Protein AF-A0A6J4UJN2-F1 (afdb_monomer)

Structure (mmCIF, N/CA/C/O backbone):
data_AF-A0A6J4UJN2-F1
#
_entry.id   AF-A0A6J4UJN2-F1
#
loop_
_atom_site.group_PDB
_atom_site.id
_atom_site.type_symbol
_atom_site.label_atom_id
_atom_site.label_alt_id
_atom_site.label_comp_id
_atom_site.label_asym_id
_atom_site.label_entity_id
_atom_site.label_seq_id
_atom_site.pdbx_PDB_ins_code
_atom_site.Cartn_x
_atom_site.Cartn_y
_atom_site.Cartn_z
_atom_site.occupancy
_atom_site.B_iso_or_equiv
_atom_site.auth_seq_id
_atom_site.auth_comp_id
_atom_site.auth_asym_id
_atom_site.auth_atom_id
_atom_site.pdbx_PDB_model_num
ATOM 1 N N . MET A 1 1 ? 13.338 -20.577 39.847 1.00 40.44 1 MET A N 1
ATOM 2 C CA . MET A 1 1 ? 14.174 -20.208 38.680 1.00 40.44 1 MET A CA 1
ATOM 3 C C . MET A 1 1 ? 13.816 -18.790 38.241 1.00 40.44 1 MET A C 1
ATOM 5 O O . MET A 1 1 ? 12.699 -18.582 37.789 1.00 40.44 1 MET A O 1
ATOM 9 N N . ARG A 1 2 ? 14.705 -17.801 38.422 1.00 39.88 2 ARG A N 1
ATOM 10 C CA . ARG A 1 2 ? 14.494 -16.433 37.908 1.00 39.88 2 ARG A CA 1
ATOM 11 C C . ARG A 1 2 ? 14.727 -16.441 36.392 1.00 39.88 2 ARG A C 1
ATOM 13 O O . ARG A 1 2 ? 15.833 -16.757 35.961 1.00 39.88 2 ARG A O 1
ATOM 20 N N . ARG A 1 3 ? 13.704 -16.125 35.587 1.00 39.72 3 ARG A N 1
ATOM 21 C CA . ARG A 1 3 ? 13.870 -15.889 34.143 1.00 39.72 3 ARG A CA 1
ATOM 22 C C . ARG A 1 3 ? 14.807 -14.691 33.972 1.00 39.72 3 ARG A C 1
ATOM 24 O O . ARG A 1 3 ? 14.468 -13.593 34.398 1.00 39.72 3 ARG A O 1
ATOM 31 N N . ARG A 1 4 ? 15.990 -14.906 33.388 1.00 49.91 4 ARG A N 1
ATOM 32 C CA . ARG A 1 4 ? 16.854 -13.812 32.928 1.00 49.91 4 ARG A CA 1
ATOM 33 C C . ARG A 1 4 ? 16.107 -13.090 31.807 1.00 49.91 4 ARG A C 1
ATOM 35 O O . ARG A 1 4 ? 15.860 -13.690 30.762 1.00 49.91 4 ARG A O 1
ATOM 42 N N . SER A 1 5 ? 15.699 -11.849 32.052 1.00 54.44 5 SER A N 1
ATOM 43 C CA . SER A 1 5 ? 15.148 -10.967 31.024 1.00 54.44 5 SER A CA 1
ATOM 44 C C . SER A 1 5 ? 16.158 -10.869 29.883 1.00 54.44 5 SER A C 1
ATOM 46 O O . SER A 1 5 ? 17.333 -10.592 30.127 1.00 54.44 5 SER A O 1
ATOM 48 N N . ARG A 1 6 ? 15.727 -11.158 28.651 1.00 59.06 6 ARG A N 1
ATOM 49 C CA . ARG A 1 6 ? 16.575 -10.965 27.471 1.00 59.06 6 ARG A CA 1
ATOM 50 C C . ARG A 1 6 ? 16.967 -9.480 27.402 1.00 59.06 6 ARG A C 1
ATOM 52 O O . ARG A 1 6 ? 16.087 -8.642 27.604 1.00 59.06 6 ARG A O 1
ATOM 59 N N . PRO A 1 7 ? 18.240 -9.141 27.149 1.00 61.19 7 PRO A N 1
ATOM 60 C CA . PRO A 1 7 ? 18.649 -7.754 26.962 1.00 61.19 7 PRO A CA 1
ATOM 61 C C . PRO A 1 7 ? 17.858 -7.145 25.810 1.00 61.19 7 PRO A C 1
ATOM 63 O O . PRO A 1 7 ? 17.707 -7.779 24.765 1.00 61.19 7 PRO A O 1
ATOM 66 N N . GLY A 1 8 ? 17.353 -5.929 26.010 1.00 74.12 8 GLY A N 1
ATOM 67 C CA . GLY A 1 8 ? 16.642 -5.200 24.967 1.00 74.12 8 GLY A CA 1
ATOM 68 C C . GLY A 1 8 ? 17.534 -4.851 23.761 1.00 74.12 8 GLY A C 1
ATOM 69 O O . GLY A 1 8 ? 18.768 -4.911 23.861 1.00 74.12 8 GLY A O 1
ATOM 70 N N . PRO A 1 9 ? 16.920 -4.449 22.632 1.00 79.19 9 PRO A N 1
ATOM 71 C CA . PRO A 1 9 ? 17.607 -4.069 21.389 1.00 79.19 9 PRO A CA 1
ATOM 72 C C . PRO A 1 9 ? 18.708 -3.003 21.575 1.00 79.19 9 PRO A C 1
ATOM 74 O O . PRO A 1 9 ? 19.707 -3.007 20.852 1.00 79.19 9 PRO A O 1
ATOM 77 N N . ASP A 1 10 ? 18.609 -2.168 22.611 1.00 86.44 10 ASP A N 1
ATOM 78 C CA . ASP A 1 10 ? 19.567 -1.096 22.907 1.00 86.44 10 ASP A CA 1
ATOM 79 C C . ASP A 1 10 ? 20.973 -1.582 23.286 1.00 86.44 10 ASP A C 1
ATOM 81 O O . ASP A 1 10 ? 21.961 -0.875 23.074 1.00 86.44 10 ASP A O 1
ATOM 85 N N . HIS A 1 11 ? 21.110 -2.779 23.869 1.00 90.75 11 HIS A N 1
ATOM 86 C CA . HIS A 1 11 ? 22.429 -3.319 24.224 1.00 90.75 11 HIS A CA 1
ATOM 87 C C . HIS A 1 11 ? 23.183 -3.834 22.997 1.00 90.75 11 HIS A C 1
ATOM 89 O O . HIS A 1 11 ? 24.383 -3.589 22.864 1.00 90.75 11 HIS A O 1
ATOM 95 N N . LEU A 1 12 ? 22.474 -4.494 22.076 1.00 93.50 12 LEU A N 1
ATOM 96 C CA . LEU A 1 12 ? 23.052 -4.966 20.821 1.00 93.50 12 LEU A CA 1
ATOM 97 C C . LEU A 1 12 ? 23.493 -3.786 19.950 1.00 93.50 12 LEU A C 1
ATOM 99 O O . LEU A 1 12 ? 24.604 -3.803 19.421 1.00 93.50 12 LEU A O 1
ATOM 103 N N . ASN A 1 13 ? 22.660 -2.745 19.852 1.00 91.56 13 ASN A N 1
ATOM 104 C CA . ASN A 1 13 ? 22.984 -1.551 19.077 1.00 91.56 13 ASN A CA 1
ATOM 105 C C . ASN A 1 13 ? 24.236 -0.839 19.621 1.00 91.56 13 ASN A C 1
ATOM 107 O O . ASN A 1 13 ? 25.163 -0.547 18.866 1.00 91.56 13 ASN A O 1
ATOM 111 N N . ARG A 1 14 ? 24.327 -0.646 20.947 1.00 95.38 14 ARG A N 1
ATOM 112 C CA . ARG A 1 14 ? 25.514 -0.047 21.586 1.00 95.38 14 ARG A CA 1
ATOM 113 C C . ARG A 1 14 ? 26.783 -0.868 21.359 1.00 95.38 14 ARG A C 1
ATOM 115 O O . ARG A 1 14 ? 27.817 -0.294 21.022 1.00 95.38 14 ARG A O 1
ATOM 122 N N . TYR A 1 15 ? 26.706 -2.195 21.483 1.00 96.25 15 TYR A N 1
ATOM 123 C CA . TYR A 1 15 ? 27.832 -3.081 21.173 1.00 96.25 15 TYR A CA 1
ATOM 124 C C . TYR A 1 15 ? 28.261 -2.969 19.702 1.00 96.25 15 TYR A C 1
ATOM 126 O O . TYR A 1 15 ? 29.452 -2.863 19.413 1.00 96.25 15 TYR A O 1
ATOM 134 N N . TRP A 1 16 ? 27.304 -2.947 18.769 1.00 94.38 16 TRP A N 1
ATOM 135 C CA . TRP A 1 16 ? 27.578 -2.850 17.335 1.00 94.38 16 TRP A CA 1
ATOM 136 C C . TRP A 1 16 ? 28.230 -1.514 16.947 1.00 94.38 16 TRP A C 1
ATOM 138 O O . TRP A 1 16 ? 29.219 -1.509 16.212 1.00 94.38 16 TRP A O 1
ATOM 148 N N . ILE A 1 17 ? 27.739 -0.392 17.485 1.00 93.00 17 ILE A N 1
ATOM 149 C CA . ILE A 1 17 ? 28.320 0.943 17.264 1.00 93.00 17 ILE A CA 1
ATOM 150 C C . ILE A 1 17 ? 29.759 1.002 17.795 1.00 93.00 17 ILE A C 1
ATOM 152 O O . ILE A 1 17 ? 30.663 1.380 17.049 1.00 93.00 17 ILE A O 1
ATOM 156 N N . ALA A 1 18 ? 29.994 0.559 19.035 1.00 95.94 18 ALA A N 1
ATOM 157 C CA . ALA A 1 18 ? 31.332 0.529 19.630 1.00 95.94 18 ALA A CA 1
ATOM 158 C C . ALA A 1 18 ? 32.300 -0.346 18.811 1.00 95.94 18 ALA A C 1
ATOM 160 O O . ALA A 1 18 ? 33.449 0.026 18.558 1.00 95.94 18 ALA A O 1
ATOM 161 N N . LEU A 1 19 ? 31.821 -1.492 18.317 1.00 95.50 19 LEU A N 1
ATOM 162 C CA . LEU A 1 19 ? 32.601 -2.394 17.473 1.00 95.50 19 LEU A CA 1
ATOM 163 C C . LEU A 1 19 ? 33.000 -1.753 16.133 1.00 95.50 19 LEU A C 1
ATOM 165 O O . LEU A 1 19 ? 34.130 -1.958 15.676 1.00 95.50 19 LEU A O 1
ATOM 169 N N . LEU A 1 20 ? 32.098 -0.990 15.504 1.00 89.31 20 LEU A N 1
ATOM 170 C CA . LEU A 1 20 ? 32.360 -0.261 14.257 1.00 89.31 20 LEU A CA 1
ATOM 171 C C . LEU A 1 20 ? 33.322 0.915 14.455 1.00 89.31 20 LEU A C 1
ATOM 173 O O . LEU A 1 20 ? 34.166 1.156 13.594 1.00 89.31 20 LEU A O 1
ATOM 177 N N . GLN A 1 21 ? 33.231 1.601 15.594 1.00 92.12 21 GLN A N 1
ATOM 178 C CA . GLN A 1 21 ? 34.119 2.708 15.962 1.00 92.12 21 GLN A CA 1
ATOM 179 C C . GLN A 1 21 ? 35.518 2.247 16.397 1.00 92.12 21 GLN A C 1
ATOM 181 O O . GLN A 1 21 ? 36.413 3.070 16.560 1.00 92.12 21 GLN A O 1
ATOM 186 N N . GLY A 1 22 ? 35.733 0.937 16.552 1.00 93.56 22 GLY A N 1
ATOM 187 C CA . GLY A 1 22 ? 37.020 0.399 16.983 1.00 93.56 22 GLY A CA 1
ATOM 188 C C . GLY A 1 22 ? 37.293 0.620 18.470 1.00 93.56 22 GLY A C 1
ATOM 189 O O . GLY A 1 22 ? 38.449 0.810 18.840 1.00 93.56 22 GLY A O 1
ATOM 190 N N . ALA A 1 23 ? 36.246 0.584 19.301 1.00 96.50 23 ALA A N 1
ATOM 191 C CA . ALA A 1 23 ? 36.361 0.652 20.753 1.00 96.50 23 ALA A CA 1
ATOM 192 C C . ALA A 1 23 ? 37.363 -0.387 21.301 1.00 96.50 23 ALA A C 1
ATOM 194 O O . ALA A 1 23 ? 37.517 -1.473 20.717 1.00 96.50 23 ALA A O 1
ATOM 195 N N . PRO A 1 24 ? 38.049 -0.078 22.414 1.00 97.00 24 PRO A N 1
ATOM 196 C CA . PRO A 1 24 ? 39.055 -0.959 22.985 1.00 97.00 24 PRO A CA 1
ATOM 197 C C . PRO A 1 24 ? 38.433 -2.274 23.509 1.00 97.00 24 PRO A C 1
ATOM 199 O O . PRO A 1 24 ? 37.234 -2.325 23.813 1.00 97.00 24 PRO A O 1
ATOM 202 N N . PRO A 1 25 ? 39.212 -3.373 23.601 1.00 95.88 25 PRO A N 1
ATOM 203 C CA . PRO A 1 25 ? 38.689 -4.696 23.948 1.00 95.88 25 PRO A CA 1
ATOM 204 C C . PRO A 1 25 ? 37.952 -4.751 25.291 1.00 95.88 25 PRO A C 1
ATOM 206 O O . PRO A 1 25 ? 36.989 -5.508 25.415 1.00 95.88 25 PRO A O 1
ATOM 209 N N . GLU A 1 26 ? 38.366 -3.950 26.276 1.00 96.56 26 GLU A N 1
ATOM 210 C CA . GLU A 1 26 ? 37.741 -3.903 27.601 1.00 96.56 26 GLU A CA 1
ATOM 211 C C . GLU A 1 26 ? 36.321 -3.328 27.528 1.00 96.56 26 GLU A C 1
ATOM 213 O O . GLU A 1 26 ? 35.393 -3.835 28.162 1.00 96.56 26 GLU A O 1
ATOM 218 N N . GLU A 1 27 ? 36.121 -2.300 26.701 1.00 96.31 27 GLU A N 1
ATOM 219 C CA . GLU A 1 27 ? 34.809 -1.700 26.481 1.00 96.31 27 GLU A CA 1
ATOM 220 C C . GLU A 1 27 ? 33.872 -2.654 25.739 1.00 96.31 27 GLU A C 1
ATOM 222 O O . GLU A 1 27 ? 32.711 -2.806 26.126 1.00 96.31 27 GLU A O 1
ATOM 227 N N . LEU A 1 28 ? 34.385 -3.351 24.722 1.00 97.25 28 LEU A N 1
ATOM 228 C CA . LEU A 1 28 ? 33.621 -4.370 24.007 1.00 97.25 28 LEU A CA 1
ATOM 229 C C . LEU A 1 28 ? 33.240 -5.540 24.918 1.00 97.25 28 LEU A C 1
ATOM 231 O O . LEU A 1 28 ? 32.122 -6.036 24.809 1.00 97.25 28 LEU A O 1
ATOM 235 N N . ALA A 1 29 ? 34.123 -5.965 25.826 1.00 96.50 29 ALA A N 1
ATOM 236 C CA . ALA A 1 29 ? 33.823 -7.014 26.800 1.00 96.50 29 ALA A CA 1
ATOM 237 C C . ALA A 1 29 ? 32.701 -6.589 27.762 1.00 96.50 29 ALA A C 1
ATOM 239 O O . ALA A 1 29 ? 31.748 -7.340 27.962 1.00 96.50 29 ALA A O 1
ATOM 240 N N . ARG A 1 30 ? 32.760 -5.353 28.274 1.00 97.44 30 ARG A N 1
ATOM 241 C CA . ARG A 1 30 ? 31.720 -4.769 29.136 1.00 97.44 30 ARG A CA 1
ATOM 242 C C . ARG A 1 30 ? 30.369 -4.641 28.422 1.00 97.44 30 ARG A C 1
ATOM 244 O O . ARG A 1 30 ? 29.333 -4.940 29.002 1.00 97.44 30 ARG A O 1
ATOM 251 N N . LEU A 1 31 ? 30.360 -4.215 27.156 1.00 96.56 31 LEU A N 1
ATOM 252 C CA . LEU A 1 31 ? 29.130 -4.115 26.358 1.00 96.56 31 LEU A CA 1
ATOM 253 C C . LEU A 1 31 ? 28.578 -5.486 25.933 1.00 96.56 31 LEU A C 1
ATOM 255 O O . LEU A 1 31 ? 27.376 -5.608 25.700 1.00 96.56 31 LEU A O 1
ATOM 259 N N . ALA A 1 32 ? 29.436 -6.505 25.838 1.00 96.69 32 ALA A N 1
ATOM 260 C CA . ALA A 1 32 ? 29.058 -7.875 25.508 1.00 96.69 32 ALA A CA 1
ATOM 261 C C . ALA A 1 32 ? 28.526 -8.675 26.707 1.00 96.69 32 ALA A C 1
ATOM 263 O O . ALA A 1 32 ? 27.792 -9.629 26.482 1.00 96.69 32 ALA A O 1
ATOM 264 N N . GLU A 1 33 ? 28.855 -8.299 27.949 1.00 96.56 33 GLU A N 1
ATOM 265 C CA . GLU A 1 33 ? 28.421 -8.990 29.176 1.00 96.56 33 GLU A CA 1
ATOM 266 C C . GLU A 1 33 ? 26.907 -9.280 29.244 1.00 96.56 33 GLU A C 1
ATOM 268 O O . GLU A 1 33 ? 26.540 -10.411 29.572 1.00 96.56 33 GLU A O 1
ATOM 273 N N . PRO A 1 34 ? 26.004 -8.335 28.908 1.00 95.69 34 PRO A N 1
ATOM 274 C CA . PRO A 1 34 ? 24.579 -8.640 28.895 1.00 95.69 34 PRO A CA 1
ATOM 275 C C . PRO A 1 34 ? 24.161 -9.498 27.692 1.00 95.69 34 PRO A C 1
ATOM 277 O O . PRO A 1 34 ? 23.126 -10.150 27.763 1.00 95.69 34 PRO A O 1
ATOM 280 N N . LEU A 1 35 ? 24.910 -9.504 26.587 1.00 94.56 35 LEU A N 1
ATOM 281 C CA . LEU A 1 35 ? 24.509 -10.140 25.330 1.00 94.56 35 LEU A CA 1
ATOM 282 C C . LEU A 1 35 ? 24.671 -11.667 25.358 1.00 94.56 35 LEU A C 1
ATOM 284 O O . LEU A 1 35 ? 25.508 -12.222 26.064 1.00 94.56 35 LEU A O 1
ATOM 288 N N . ASP A 1 36 ? 23.888 -12.358 24.526 1.00 94.44 36 ASP A N 1
ATOM 289 C CA . ASP A 1 36 ? 24.065 -13.794 24.295 1.00 94.44 36 ASP A CA 1
ATOM 290 C C . ASP A 1 36 ? 25.452 -14.063 23.662 1.00 94.44 36 ASP A C 1
ATOM 292 O O . ASP A 1 36 ? 25.745 -13.518 22.588 1.00 94.44 36 ASP A O 1
ATOM 296 N N . PRO A 1 37 ? 26.304 -14.919 24.263 1.00 95.12 37 PRO A N 1
ATOM 297 C CA . PRO A 1 37 ? 27.600 -15.286 23.696 1.00 95.12 37 PRO A CA 1
ATOM 298 C C . PRO A 1 37 ? 27.526 -15.799 22.249 1.00 95.12 37 PRO A C 1
ATOM 300 O O . PRO A 1 37 ? 28.419 -15.515 21.450 1.00 95.12 37 PRO A O 1
ATOM 303 N N . ALA A 1 38 ? 26.453 -16.505 21.872 1.00 90.81 38 ALA A N 1
ATOM 304 C CA . ALA A 1 38 ? 26.265 -17.000 20.508 1.00 90.81 38 ALA A CA 1
ATOM 305 C C . ALA A 1 38 ? 26.051 -15.859 19.496 1.00 90.81 38 ALA A C 1
ATOM 307 O O . ALA A 1 38 ? 26.503 -15.936 18.347 1.00 90.81 38 ALA A O 1
ATOM 308 N N . MET A 1 39 ? 25.403 -14.773 19.923 1.00 92.44 39 MET A N 1
ATOM 309 C CA . MET A 1 39 ? 25.212 -13.570 19.115 1.00 92.44 39 MET A CA 1
ATOM 310 C C . MET A 1 39 ? 26.536 -12.824 18.930 1.00 92.44 39 MET A C 1
ATOM 312 O O . MET A 1 39 ? 26.894 -12.491 17.800 1.00 92.44 39 MET A O 1
ATOM 316 N N . VAL A 1 40 ? 27.310 -12.646 20.006 1.00 96.25 40 VAL A N 1
ATOM 317 C CA . VAL A 1 40 ? 28.655 -12.042 19.953 1.00 96.25 40 VAL A CA 1
ATOM 318 C C . VAL A 1 40 ? 29.575 -12.827 19.007 1.00 96.25 40 VAL A C 1
ATOM 320 O O . VAL A 1 40 ? 30.267 -12.237 18.174 1.00 96.25 40 VAL A O 1
ATOM 323 N N . GLU A 1 41 ? 29.531 -14.160 19.060 1.00 93.44 41 GLU A N 1
ATOM 324 C CA . GLU A 1 41 ? 30.315 -15.025 18.172 1.00 93.44 41 GLU A CA 1
ATOM 325 C C . GLU A 1 41 ? 29.860 -14.943 16.706 1.00 93.44 41 GLU A C 1
ATOM 327 O O . GLU A 1 41 ? 30.671 -14.981 15.779 1.00 93.44 41 GLU A O 1
ATOM 332 N N . THR A 1 42 ? 28.560 -14.778 16.463 1.00 92.44 42 THR A N 1
ATOM 333 C CA . THR A 1 42 ? 28.027 -14.567 15.109 1.00 92.44 42 THR A CA 1
ATOM 334 C C . THR A 1 42 ? 28.515 -13.240 14.525 1.00 92.44 42 THR A C 1
ATOM 336 O O . THR A 1 42 ? 28.985 -13.203 13.386 1.00 92.44 42 THR A O 1
ATOM 339 N N . ILE A 1 43 ? 28.503 -12.166 15.320 1.00 93.25 43 ILE A N 1
ATOM 340 C CA . ILE A 1 43 ? 29.044 -10.854 14.934 1.00 93.25 43 ILE A CA 1
ATOM 341 C C . ILE A 1 43 ? 30.543 -10.955 14.616 1.00 93.25 43 ILE A C 1
ATOM 343 O O . ILE A 1 43 ? 30.999 -10.442 13.587 1.00 93.25 43 ILE A O 1
ATOM 347 N N . ARG A 1 44 ? 31.312 -11.675 15.445 1.00 91.31 44 ARG A N 1
ATOM 348 C CA . ARG A 1 44 ? 32.736 -11.945 15.195 1.00 91.31 44 ARG A CA 1
ATOM 349 C C . ARG A 1 44 ? 32.968 -12.694 13.887 1.00 91.31 44 ARG A C 1
ATOM 351 O O . ARG A 1 44 ? 33.794 -12.245 13.093 1.00 91.31 44 ARG A O 1
ATOM 358 N N . ARG A 1 45 ? 32.226 -13.774 13.623 1.00 87.50 45 ARG A N 1
ATOM 359 C CA . ARG A 1 45 ? 32.334 -14.549 12.373 1.00 87.50 45 ARG A CA 1
ATOM 360 C C . ARG A 1 45 ? 32.002 -13.714 11.140 1.00 87.50 45 ARG A C 1
ATOM 362 O O . ARG A 1 45 ? 32.756 -13.751 10.170 1.00 87.50 45 ARG A O 1
ATOM 369 N N . MET A 1 46 ? 30.942 -12.903 11.189 1.00 87.38 46 MET A N 1
ATOM 370 C CA . MET A 1 46 ? 30.606 -11.983 10.094 1.00 87.38 46 MET A CA 1
ATOM 371 C C . MET A 1 46 ? 31.738 -10.988 9.810 1.00 87.38 46 MET A C 1
ATOM 373 O O . MET A 1 46 ? 32.044 -10.712 8.650 1.00 87.38 46 MET A O 1
ATOM 377 N N . ARG A 1 47 ? 32.396 -10.465 10.853 1.00 87.44 47 ARG A N 1
ATOM 378 C CA . ARG A 1 47 ? 33.522 -9.533 10.700 1.00 87.44 47 ARG A CA 1
ATOM 379 C C . ARG A 1 47 ? 34.785 -10.223 10.188 1.00 87.44 47 ARG A C 1
ATOM 381 O O . ARG A 1 47 ? 35.447 -9.676 9.310 1.00 87.44 47 ARG A O 1
ATOM 388 N N . ALA A 1 48 ? 35.093 -11.415 10.696 1.00 84.94 48 ALA A N 1
ATOM 389 C CA . ALA A 1 48 ? 36.217 -12.224 10.230 1.00 84.94 48 ALA A CA 1
ATOM 390 C C . ALA A 1 48 ? 36.059 -12.609 8.750 1.00 84.94 48 ALA A C 1
ATOM 392 O O . ALA A 1 48 ? 37.026 -12.564 8.002 1.00 84.94 48 ALA A O 1
ATOM 393 N N . GLY A 1 49 ? 34.834 -12.886 8.292 1.00 79.00 49 GLY A N 1
ATOM 394 C CA . GLY A 1 49 ? 34.546 -13.120 6.872 1.00 79.00 49 GLY A CA 1
ATOM 395 C C . GLY A 1 49 ? 34.648 -11.868 5.989 1.00 79.00 49 GLY A C 1
ATOM 396 O O . GLY A 1 49 ? 34.800 -11.983 4.776 1.00 79.00 49 GLY A O 1
ATOM 397 N N . ARG A 1 50 ? 34.598 -10.666 6.581 1.00 74.69 50 ARG A N 1
ATOM 398 C CA . ARG A 1 50 ? 34.719 -9.370 5.889 1.00 74.69 50 ARG A CA 1
ATOM 399 C C . ARG A 1 50 ? 36.136 -8.799 5.883 1.00 74.69 50 ARG A C 1
ATOM 401 O O . ARG A 1 50 ? 36.315 -7.658 5.458 1.00 74.69 50 ARG A O 1
ATOM 408 N N . THR A 1 51 ? 37.158 -9.559 6.281 1.00 65.75 51 THR A N 1
ATOM 409 C CA . THR A 1 51 ? 38.561 -9.166 6.067 1.00 65.75 51 THR A CA 1
ATOM 410 C C . THR A 1 51 ? 38.951 -9.331 4.594 1.00 65.75 51 THR A C 1
ATOM 412 O O . THR A 1 51 ? 39.865 -10.076 4.251 1.00 65.75 51 THR A O 1
ATOM 415 N N . GLY A 1 52 ? 38.242 -8.640 3.700 1.00 69.94 52 GLY A N 1
ATOM 416 C CA . GLY A 1 52 ? 38.783 -8.303 2.393 1.00 69.94 52 GLY A CA 1
ATOM 417 C C . GLY A 1 52 ? 39.952 -7.324 2.561 1.00 69.94 52 GLY A C 1
ATOM 418 O O . GLY A 1 52 ? 40.078 -6.690 3.617 1.00 69.94 52 GLY A O 1
ATOM 419 N N . PRO A 1 53 ? 40.820 -7.180 1.545 1.00 71.19 53 PRO A N 1
ATOM 420 C CA . PRO A 1 53 ? 41.855 -6.155 1.546 1.00 71.19 53 PRO A CA 1
ATOM 421 C C . PRO A 1 53 ? 41.221 -4.812 1.910 1.00 71.19 53 PRO A C 1
ATOM 423 O O . PRO A 1 53 ? 40.241 -4.405 1.281 1.00 71.19 53 PRO A O 1
ATOM 426 N N . ARG A 1 54 ? 41.743 -4.140 2.945 1.00 65.56 54 ARG A N 1
ATOM 427 C CA . ARG A 1 54 ? 41.276 -2.792 3.292 1.00 65.56 54 ARG A CA 1
ATOM 428 C C . ARG A 1 54 ? 41.314 -1.939 2.017 1.00 65.56 54 ARG A C 1
ATOM 430 O O . ARG A 1 54 ? 42.324 -2.002 1.307 1.00 65.56 54 ARG A O 1
ATOM 437 N N . PRO A 1 55 ? 40.257 -1.162 1.712 1.00 72.75 55 PRO A N 1
ATOM 438 C CA . PRO A 1 55 ? 40.274 -0.261 0.572 1.00 72.75 55 PRO A CA 1
ATOM 439 C C . PRO A 1 55 ? 41.547 0.574 0.622 1.00 72.75 55 PRO A C 1
ATOM 441 O O . PRO A 1 55 ? 41.938 1.048 1.692 1.00 72.75 55 PRO A O 1
ATOM 444 N N . ASN A 1 56 ? 42.215 0.721 -0.521 1.00 81.94 56 ASN A N 1
ATOM 445 C CA . ASN A 1 56 ? 43.438 1.507 -0.603 1.00 81.94 56 ASN A CA 1
ATOM 446 C C . ASN A 1 56 ? 43.189 2.885 0.056 1.00 81.94 56 ASN A C 1
ATOM 448 O O . ASN A 1 56 ? 42.259 3.582 -0.356 1.00 81.94 56 ASN A O 1
ATOM 452 N N . PRO A 1 57 ? 43.981 3.317 1.054 1.00 80.62 57 PRO A N 1
ATOM 453 C CA . PRO A 1 57 ? 43.730 4.568 1.774 1.00 80.62 57 PRO A CA 1
ATOM 454 C C . PRO A 1 57 ? 43.796 5.804 0.864 1.00 80.62 57 PRO A C 1
ATOM 456 O O . PRO A 1 57 ? 43.241 6.851 1.190 1.00 80.62 57 PRO A O 1
ATOM 459 N N . ALA A 1 58 ? 44.455 5.710 -0.296 1.00 84.44 58 ALA A N 1
ATOM 460 C CA . ALA A 1 58 ? 44.406 6.749 -1.320 1.00 84.44 58 ALA A CA 1
ATOM 461 C C . ALA A 1 58 ? 43.052 6.796 -2.048 1.00 84.44 58 ALA A C 1
ATOM 463 O O . ALA A 1 58 ? 42.623 7.868 -2.460 1.00 84.44 58 ALA A O 1
ATOM 464 N N . PHE A 1 59 ? 42.379 5.654 -2.209 1.00 81.12 59 PHE A N 1
ATOM 465 C CA . PHE A 1 59 ? 41.023 5.589 -2.751 1.00 81.12 59 PHE A CA 1
ATOM 466 C C . PHE A 1 59 ? 40.007 6.165 -1.762 1.00 81.12 59 PHE A C 1
ATOM 468 O O . PHE A 1 59 ? 39.242 7.036 -2.154 1.00 81.12 59 PHE A O 1
ATOM 475 N N . ALA A 1 60 ? 40.067 5.777 -0.483 1.00 81.25 60 ALA A N 1
ATOM 476 C CA . ALA A 1 60 ? 39.178 6.323 0.547 1.00 81.25 60 ALA A CA 1
ATOM 477 C C . ALA A 1 60 ? 39.283 7.859 0.646 1.00 81.25 60 ALA A C 1
ATOM 479 O O . ALA A 1 60 ? 38.274 8.550 0.577 1.00 81.25 60 ALA A O 1
ATOM 480 N N . ARG A 1 61 ? 40.510 8.404 0.659 1.00 83.62 61 ARG A N 1
ATOM 481 C CA . ARG A 1 61 ? 40.759 9.861 0.664 1.00 83.62 61 ARG A CA 1
ATOM 482 C C . ARG A 1 61 ? 40.391 10.586 -0.634 1.00 83.62 61 ARG A C 1
ATOM 484 O O . ARG A 1 61 ? 40.343 11.816 -0.651 1.00 83.62 61 ARG A O 1
ATOM 491 N N . ARG A 1 62 ? 40.246 9.867 -1.752 1.00 86.06 62 ARG A N 1
ATOM 492 C CA . ARG A 1 62 ? 39.698 10.436 -2.994 1.00 86.06 62 ARG A CA 1
ATOM 493 C C . ARG A 1 62 ? 38.181 10.477 -2.915 1.00 86.06 62 ARG A C 1
ATOM 495 O O . ARG A 1 62 ? 37.628 11.547 -3.087 1.00 86.06 62 ARG A O 1
ATOM 502 N N . LEU A 1 63 ? 37.557 9.366 -2.532 1.00 81.06 63 LEU A N 1
ATOM 503 C CA . LEU A 1 63 ? 36.109 9.270 -2.372 1.00 81.06 63 LEU A CA 1
ATOM 504 C C . LEU A 1 63 ? 35.565 10.302 -1.374 1.00 81.06 63 LEU A C 1
ATOM 506 O O . LEU A 1 63 ? 34.566 10.951 -1.650 1.00 81.06 63 LEU A O 1
ATOM 510 N N . GLU A 1 64 ? 36.244 10.491 -0.243 1.00 87.44 64 GLU A N 1
ATOM 511 C CA . GLU A 1 64 ? 35.881 11.504 0.753 1.00 87.44 64 GLU A CA 1
ATOM 512 C C . GLU A 1 64 ? 35.961 12.929 0.181 1.00 87.44 64 GLU A C 1
ATOM 514 O O . GLU A 1 64 ? 35.026 13.709 0.339 1.00 87.44 64 GLU A O 1
ATOM 519 N N . ARG A 1 65 ? 37.037 13.257 -0.550 1.00 86.94 65 ARG A N 1
ATOM 520 C CA . ARG A 1 65 ? 37.165 14.553 -1.237 1.00 86.94 65 ARG A CA 1
ATOM 521 C C . ARG A 1 65 ? 36.119 14.744 -2.324 1.00 86.94 65 ARG A C 1
ATOM 523 O O . ARG A 1 65 ? 35.601 15.847 -2.448 1.00 86.94 65 ARG A O 1
ATOM 530 N N . ASP A 1 66 ? 35.815 13.701 -3.087 1.00 78.56 66 ASP A N 1
ATOM 531 C CA . ASP A 1 66 ? 34.819 13.757 -4.153 1.00 78.56 66 ASP A CA 1
ATOM 532 C C . ASP A 1 66 ? 33.422 13.983 -3.558 1.00 78.56 66 ASP A C 1
ATOM 534 O O . ASP A 1 66 ? 32.686 14.846 -4.033 1.00 78.56 66 ASP A O 1
ATOM 538 N N . LEU A 1 67 ? 33.081 13.301 -2.459 1.00 76.31 67 LEU A N 1
ATOM 539 C CA . LEU A 1 67 ? 31.816 13.498 -1.747 1.00 76.31 67 LEU A CA 1
ATOM 540 C C . LEU A 1 67 ? 31.714 14.906 -1.152 1.00 76.31 67 LEU A C 1
ATOM 542 O O . LEU A 1 67 ? 30.765 15.622 -1.455 1.00 76.31 67 LEU A O 1
ATOM 546 N N . VAL A 1 68 ? 32.701 15.347 -0.367 1.00 83.00 68 VAL A N 1
ATOM 547 C CA . VAL A 1 68 ? 32.685 16.686 0.251 1.00 83.00 68 VAL A CA 1
ATOM 548 C C . VAL A 1 68 ? 32.711 17.792 -0.812 1.00 83.00 68 VAL A C 1
ATOM 550 O O . VAL A 1 68 ? 31.993 18.786 -0.690 1.00 83.00 68 VAL A O 1
ATOM 553 N N . GLY A 1 69 ? 33.474 17.610 -1.893 1.00 74.69 69 GLY A N 1
ATOM 554 C CA . GLY A 1 69 ? 33.506 18.529 -3.034 1.00 74.69 69 GLY A CA 1
ATOM 555 C C . GLY A 1 69 ? 32.162 18.632 -3.760 1.00 74.69 69 GLY A C 1
ATOM 556 O O . GLY A 1 69 ? 31.771 19.720 -4.182 1.00 74.69 69 GLY A O 1
ATOM 557 N N . THR A 1 70 ? 31.411 17.531 -3.838 1.00 71.69 70 THR A N 1
ATOM 558 C CA . THR A 1 70 ? 30.074 17.506 -4.456 1.00 71.69 70 THR A CA 1
ATOM 559 C C . THR A 1 70 ? 29.056 18.336 -3.663 1.00 71.69 70 THR A C 1
ATOM 561 O O . THR A 1 70 ? 28.195 18.968 -4.267 1.00 71.69 70 THR A O 1
ATOM 564 N N . PHE A 1 71 ? 29.175 18.405 -2.331 1.00 64.75 71 PHE A N 1
ATOM 565 C CA . PHE A 1 71 ? 28.248 19.167 -1.478 1.00 64.75 71 PHE A CA 1
ATOM 566 C C . PHE A 1 71 ? 28.655 20.627 -1.233 1.00 64.75 71 PHE A C 1
ATOM 568 O O . PHE A 1 71 ? 27.809 21.446 -0.887 1.00 64.75 71 PHE A O 1
ATOM 575 N N . THR A 1 72 ? 29.933 20.971 -1.404 1.00 67.00 72 THR A N 1
ATOM 576 C CA . THR A 1 72 ? 30.450 22.330 -1.140 1.00 67.00 72 THR A CA 1
ATOM 577 C C . THR A 1 72 ? 30.483 23.229 -2.374 1.00 67.00 72 THR A C 1
ATOM 579 O O . THR A 1 72 ? 30.694 24.435 -2.248 1.00 67.00 72 THR A O 1
ATOM 582 N N . THR A 1 73 ? 30.237 22.682 -3.567 1.00 58.09 73 THR A N 1
ATOM 583 C CA . THR A 1 73 ? 30.207 23.475 -4.799 1.00 58.09 73 THR A CA 1
ATOM 584 C C . THR A 1 73 ? 28.770 23.934 -5.083 1.00 58.09 73 THR A C 1
ATOM 586 O O . THR A 1 73 ? 27.918 23.083 -5.341 1.00 58.09 73 THR A O 1
ATOM 589 N N . PRO A 1 74 ? 28.453 25.245 -5.065 1.00 49.91 74 PRO A N 1
ATOM 590 C CA . PRO A 1 74 ? 27.129 25.721 -5.455 1.00 49.91 74 PRO A CA 1
ATOM 591 C C . PRO A 1 74 ? 26.846 25.292 -6.896 1.00 49.91 74 PRO A C 1
ATOM 593 O O . PRO A 1 74 ? 27.668 25.507 -7.790 1.00 49.91 74 PRO A O 1
ATOM 596 N N . ALA A 1 75 ? 25.694 24.653 -7.103 1.00 50.31 75 ALA A N 1
ATOM 597 C CA . ALA A 1 75 ? 25.277 24.070 -8.369 1.00 50.31 75 ALA A CA 1
ATOM 598 C C . ALA A 1 75 ? 25.260 25.118 -9.495 1.00 50.31 75 ALA A C 1
ATOM 600 O O . ALA A 1 75 ? 24.265 25.801 -9.727 1.00 50.31 75 ALA A O 1
ATOM 601 N N . ARG A 1 76 ? 26.362 25.228 -10.241 1.00 44.91 76 ARG A N 1
ATOM 602 C CA . ARG A 1 76 ? 26.320 25.748 -11.605 1.00 44.91 76 ARG A CA 1
ATOM 603 C C . ARG A 1 76 ? 25.873 24.602 -12.499 1.00 44.91 76 ARG A C 1
ATOM 605 O O . ARG A 1 76 ? 26.594 23.621 -12.653 1.00 44.91 76 ARG A O 1
ATOM 612 N N . LEU A 1 77 ? 24.680 24.748 -13.071 1.00 47.47 77 LEU A N 1
ATOM 613 C CA . LEU A 1 77 ? 24.187 23.976 -14.209 1.00 47.47 77 LEU A CA 1
ATOM 614 C C . LEU A 1 77 ? 25.209 24.081 -15.349 1.00 47.47 77 LEU A C 1
ATOM 616 O O . LEU A 1 77 ? 25.199 25.023 -16.135 1.00 47.47 77 LEU A O 1
ATOM 620 N N . GLY A 1 78 ? 26.145 23.143 -15.383 1.00 46.22 78 GLY A N 1
ATOM 621 C CA . GLY A 1 78 ? 27.194 23.060 -16.381 1.00 46.22 78 GLY A CA 1
ATOM 622 C C . GLY A 1 78 ? 27.518 21.596 -16.601 1.00 46.22 78 GLY A C 1
ATOM 623 O O . GLY A 1 78 ? 27.995 20.916 -15.698 1.00 46.22 78 GLY A O 1
ATOM 624 N N . THR A 1 79 ? 27.213 21.115 -17.802 1.00 47.75 79 THR A N 1
ATOM 625 C CA . THR A 1 79 ? 27.617 19.817 -18.349 1.00 47.75 79 THR A CA 1
ATOM 626 C C . THR A 1 79 ? 29.034 19.448 -17.914 1.00 47.75 79 THR A C 1
ATOM 628 O O . THR A 1 79 ? 29.991 20.110 -18.313 1.00 47.75 79 THR A O 1
ATOM 631 N N . VAL A 1 80 ? 29.173 18.392 -17.108 1.00 44.72 80 VAL A N 1
ATOM 632 C CA . VAL A 1 80 ? 30.471 17.813 -16.743 1.00 44.72 80 VAL A CA 1
ATOM 633 C C . VAL A 1 80 ? 31.011 17.070 -17.969 1.00 44.72 80 VAL A C 1
ATOM 635 O O . VAL A 1 80 ? 30.413 16.069 -18.371 1.00 44.72 80 VAL A O 1
ATOM 638 N N . PRO A 1 81 ? 32.120 17.504 -18.594 1.00 43.12 81 PRO A N 1
ATOM 639 C CA . PRO A 1 81 ? 32.740 16.719 -19.645 1.00 43.12 81 PRO A CA 1
ATOM 640 C C . PRO A 1 81 ? 33.375 15.473 -19.019 1.00 43.12 81 PRO A C 1
ATOM 642 O O . PRO A 1 81 ? 34.296 15.559 -18.204 1.00 43.12 81 PRO A O 1
ATOM 645 N N . LEU A 1 82 ? 32.887 14.297 -19.416 1.00 41.06 82 LEU A N 1
ATOM 646 C CA . LEU A 1 82 ? 33.527 13.014 -19.138 1.00 41.06 82 LEU A CA 1
ATOM 647 C C . LEU A 1 82 ? 34.934 13.019 -19.751 1.00 41.06 82 LEU A C 1
ATOM 649 O O . LEU A 1 82 ? 35.118 12.858 -20.957 1.00 41.06 82 LEU A O 1
ATOM 653 N N . ARG A 1 83 ? 35.947 13.218 -18.905 1.00 38.34 83 ARG A N 1
ATOM 654 C CA . ARG A 1 83 ? 37.357 13.120 -19.290 1.00 38.34 83 ARG A CA 1
ATOM 655 C C . ARG A 1 83 ? 37.705 11.639 -19.475 1.00 38.34 83 ARG A C 1
ATOM 657 O O . ARG A 1 83 ? 38.052 10.944 -18.524 1.00 38.34 83 ARG A O 1
ATOM 664 N N . LEU A 1 84 ? 37.587 11.153 -20.709 1.00 45.09 84 LEU A N 1
ATOM 665 C CA . LEU A 1 84 ? 38.106 9.851 -21.125 1.00 45.09 84 LEU A CA 1
ATOM 666 C C . LEU A 1 84 ? 39.624 9.822 -20.898 1.00 45.09 84 LEU A C 1
ATOM 668 O O . LEU A 1 84 ? 40.375 10.576 -21.515 1.00 45.09 84 LEU A O 1
ATOM 672 N N . ALA A 1 85 ? 40.076 8.964 -19.985 1.00 50.72 85 ALA A N 1
ATOM 673 C CA . ALA A 1 85 ? 41.496 8.716 -19.782 1.00 50.72 85 ALA A CA 1
ATOM 674 C C . ALA A 1 85 ? 42.101 8.045 -21.035 1.00 50.72 85 ALA A C 1
ATOM 676 O O . ALA A 1 85 ? 41.479 7.142 -21.604 1.00 50.72 85 ALA A O 1
ATOM 677 N N . PRO A 1 86 ? 43.310 8.439 -21.474 1.00 43.72 86 PRO A N 1
ATOM 678 C CA . PRO A 1 86 ? 43.948 7.846 -22.641 1.00 43.72 86 PRO A CA 1
ATOM 679 C C . PRO A 1 86 ? 44.314 6.378 -22.385 1.00 43.72 86 PRO A C 1
ATOM 681 O O . PRO A 1 86 ? 44.954 6.033 -21.387 1.00 43.72 86 PRO A O 1
ATOM 684 N N . ARG A 1 87 ? 43.920 5.508 -23.323 1.00 42.31 87 ARG A N 1
ATOM 685 C CA . ARG A 1 87 ? 44.363 4.111 -23.404 1.00 42.31 87 ARG A CA 1
ATOM 686 C C . ARG A 1 87 ? 45.889 4.074 -23.518 1.00 42.31 87 ARG A C 1
ATOM 688 O O . ARG A 1 87 ? 46.455 4.600 -24.472 1.00 42.31 87 ARG A O 1
ATOM 695 N N . ARG A 1 88 ? 46.553 3.429 -22.554 1.00 41.78 88 ARG A N 1
ATOM 696 C CA . ARG A 1 88 ? 47.980 3.095 -22.655 1.00 41.78 88 ARG A CA 1
ATOM 697 C C . ARG A 1 88 ? 48.201 2.078 -23.787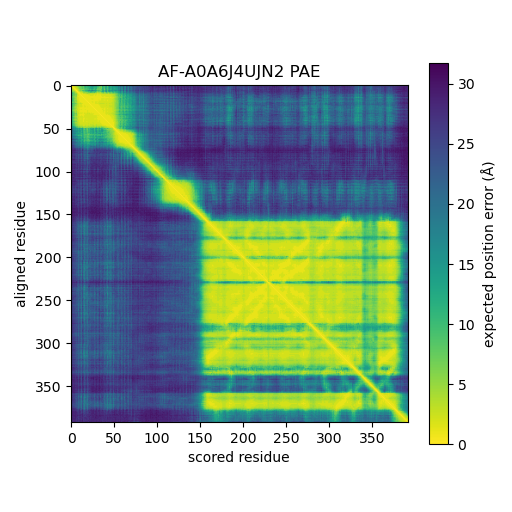 1.00 41.78 88 ARG A C 1
ATOM 699 O O . ARG A 1 88 ? 47.464 1.092 -23.836 1.00 41.78 88 ARG A O 1
ATOM 706 N N . PRO A 1 89 ? 49.223 2.259 -24.640 1.00 46.53 89 PRO A N 1
ATOM 707 C CA . PRO A 1 89 ? 49.651 1.231 -25.577 1.00 46.53 89 PRO A CA 1
ATOM 708 C C . PRO A 1 89 ? 50.326 0.090 -24.806 1.00 46.53 89 PRO A C 1
ATOM 710 O O . PRO A 1 89 ? 51.264 0.302 -24.035 1.00 46.53 89 PRO A O 1
ATOM 713 N N . VAL A 1 90 ? 49.818 -1.127 -24.992 1.00 46.41 90 VAL A N 1
ATOM 714 C CA . VAL A 1 90 ? 50.420 -2.357 -24.473 1.00 46.41 90 VAL A CA 1
ATOM 715 C C . VAL A 1 90 ? 51.493 -2.781 -25.470 1.00 46.41 90 VAL A C 1
ATOM 717 O O . VAL A 1 90 ? 51.201 -3.435 -26.466 1.00 46.41 90 VAL A O 1
ATOM 720 N N . ASN A 1 91 ? 52.733 -2.361 -25.222 1.00 46.00 91 ASN A N 1
ATOM 721 C CA . ASN A 1 91 ? 53.889 -2.883 -25.941 1.00 46.00 91 ASN A CA 1
ATOM 722 C C . ASN A 1 91 ? 54.247 -4.267 -25.399 1.00 46.00 91 ASN A C 1
ATOM 724 O O . ASN A 1 91 ? 54.365 -4.471 -24.189 1.00 46.00 91 ASN A O 1
ATOM 728 N N . GLY A 1 92 ? 54.395 -5.205 -26.332 1.00 51.09 92 GLY A N 1
ATOM 729 C CA . GLY A 1 92 ? 54.700 -6.600 -26.078 1.00 51.09 92 GLY A CA 1
ATOM 730 C C . GLY A 1 92 ? 56.041 -6.804 -25.381 1.00 51.09 92 GLY A C 1
ATOM 731 O O . GLY A 1 92 ? 57.070 -6.251 -25.766 1.00 51.09 92 GLY A O 1
ATOM 732 N N . ARG A 1 93 ? 56.016 -7.677 -24.376 1.00 45.56 93 ARG A N 1
ATOM 733 C CA . ARG A 1 93 ? 57.183 -8.410 -23.900 1.00 45.56 93 ARG A CA 1
ATOM 734 C C . ARG A 1 93 ? 56.717 -9.814 -23.534 1.00 45.56 93 ARG A C 1
ATOM 736 O O . ARG A 1 93 ? 56.038 -10.023 -22.536 1.00 45.56 93 ARG A O 1
ATOM 743 N N . THR A 1 94 ? 57.018 -10.757 -24.416 1.00 46.22 94 THR A N 1
ATOM 744 C CA . THR A 1 94 ? 56.910 -12.196 -24.185 1.00 46.22 94 THR A CA 1
ATOM 745 C C . THR A 1 94 ? 58.018 -12.610 -23.221 1.00 46.22 94 THR A C 1
ATOM 747 O O . THR A 1 94 ? 59.153 -12.819 -23.642 1.00 46.22 94 THR A O 1
ATOM 750 N N . GLU A 1 95 ? 57.704 -12.698 -21.930 1.00 45.16 95 GLU A N 1
ATOM 751 C CA . GLU A 1 95 ? 58.540 -13.420 -20.968 1.00 45.16 95 GLU A CA 1
ATOM 752 C C . GLU A 1 95 ? 58.181 -14.908 -20.993 1.00 45.16 95 GLU A C 1
ATOM 754 O O . GLU A 1 95 ? 57.015 -15.303 -20.917 1.00 45.16 95 GLU A O 1
ATOM 759 N N . ALA A 1 96 ? 59.219 -15.725 -21.159 1.00 49.59 96 ALA A N 1
ATOM 760 C CA . ALA A 1 96 ? 59.150 -17.171 -21.237 1.00 49.59 96 ALA A CA 1
ATOM 761 C C . ALA A 1 96 ? 58.667 -17.769 -19.906 1.00 49.59 96 ALA A C 1
ATOM 763 O O . ALA A 1 96 ? 59.280 -17.591 -18.855 1.00 49.59 96 ALA A O 1
ATOM 764 N N . VAL A 1 97 ? 57.562 -18.509 -19.974 1.00 51.88 97 VAL A N 1
ATOM 765 C CA . VAL A 1 97 ? 56.993 -19.273 -18.860 1.00 51.88 97 VAL A CA 1
ATOM 766 C C . VAL A 1 97 ? 57.747 -20.609 -18.734 1.00 51.88 97 VAL A C 1
ATOM 768 O O . VAL A 1 97 ? 57.915 -21.292 -19.746 1.00 51.88 97 VAL A O 1
ATOM 771 N N . PRO A 1 98 ? 58.189 -21.028 -17.532 1.00 53.06 98 PRO A N 1
ATOM 772 C CA . PRO A 1 98 ? 58.878 -22.303 -17.351 1.00 53.06 98 PRO A CA 1
ATOM 773 C C . PRO A 1 98 ? 57.921 -23.502 -17.514 1.00 53.06 98 PRO A C 1
ATOM 775 O O . PRO A 1 98 ? 56.719 -23.389 -17.239 1.00 53.06 98 PRO A O 1
ATOM 778 N N . PRO A 1 99 ? 58.430 -24.675 -17.937 1.00 50.00 99 PRO A N 1
ATOM 779 C CA . PRO A 1 99 ? 57.610 -25.844 -18.226 1.00 50.00 99 PRO A CA 1
ATOM 780 C C . PRO A 1 99 ? 57.000 -26.418 -16.941 1.00 50.00 99 PRO A C 1
ATOM 782 O O . PRO A 1 99 ? 57.694 -26.930 -16.065 1.00 50.00 99 PRO A O 1
ATOM 785 N N . ARG A 1 100 ? 55.668 -26.361 -16.839 1.00 42.66 100 ARG A N 1
ATOM 786 C CA . ARG A 1 100 ? 54.907 -27.075 -15.810 1.00 42.66 100 ARG A CA 1
ATOM 787 C C . ARG A 1 100 ? 54.900 -28.571 -16.126 1.00 42.66 100 ARG A C 1
ATOM 789 O O . ARG A 1 100 ? 54.378 -29.005 -17.152 1.00 42.66 100 ARG A O 1
ATOM 796 N N . THR A 1 101 ? 55.468 -29.346 -15.214 1.00 47.28 101 THR A N 1
ATOM 797 C CA . THR A 1 101 ? 55.427 -30.807 -15.154 1.00 47.28 101 THR A CA 1
ATOM 798 C C . THR A 1 101 ? 53.981 -31.313 -15.172 1.00 47.28 101 THR A C 1
ATOM 800 O O . THR A 1 101 ? 53.164 -30.977 -14.315 1.00 47.28 101 THR A O 1
ATOM 803 N N . ARG A 1 102 ? 53.654 -32.131 -16.179 1.00 43.62 102 ARG A N 1
ATOM 804 C CA . ARG A 1 102 ? 52.358 -32.804 -16.319 1.00 43.62 102 ARG A CA 1
ATOM 805 C C . ARG A 1 102 ? 52.247 -33.916 -15.279 1.00 43.62 102 ARG A C 1
ATOM 807 O O . ARG A 1 102 ? 52.813 -34.989 -15.453 1.00 43.62 102 ARG A O 1
ATOM 814 N N . TRP A 1 103 ? 51.488 -33.665 -14.221 1.00 46.75 103 TRP A N 1
ATOM 815 C CA . TRP A 1 103 ? 50.953 -34.722 -13.370 1.00 46.75 103 TRP A CA 1
ATOM 816 C C . TRP A 1 103 ? 49.663 -35.229 -14.010 1.00 46.75 103 TRP A C 1
ATOM 818 O O . TRP A 1 103 ? 48.699 -34.479 -14.154 1.00 46.75 103 TRP A O 1
ATOM 828 N N . ALA A 1 104 ? 49.667 -36.488 -14.444 1.00 50.59 104 ALA A N 1
ATOM 829 C CA . ALA A 1 104 ? 48.478 -37.161 -14.943 1.00 50.59 104 ALA A CA 1
ATOM 830 C C . ALA A 1 104 ? 47.492 -37.380 -13.777 1.00 50.59 104 ALA A C 1
ATOM 832 O O . ALA A 1 104 ? 47.843 -38.070 -12.816 1.00 50.59 104 ALA A O 1
ATOM 833 N N . PRO A 1 105 ? 46.265 -36.828 -13.822 1.00 50.31 105 PRO A N 1
ATOM 834 C CA . PRO A 1 105 ? 45.246 -37.175 -12.849 1.00 50.31 105 PRO A CA 1
ATOM 835 C C . PRO A 1 105 ? 44.741 -38.580 -13.176 1.00 50.31 105 PRO A C 1
ATOM 837 O O . PRO A 1 105 ? 44.093 -38.811 -14.197 1.00 50.31 105 PRO A O 1
ATOM 840 N N . THR A 1 106 ? 45.035 -39.540 -12.303 1.00 53.50 106 THR A N 1
ATOM 841 C CA . THR A 1 106 ? 44.375 -40.841 -12.343 1.00 53.50 106 THR A CA 1
ATOM 842 C C . THR A 1 106 ? 42.893 -40.625 -12.044 1.00 53.50 106 THR A C 1
ATOM 844 O O . THR A 1 106 ? 42.476 -40.275 -10.940 1.00 53.50 106 THR A O 1
ATOM 847 N N . SER A 1 107 ? 42.082 -40.789 -13.087 1.00 54.28 107 SER A N 1
ATOM 848 C CA . SER A 1 107 ? 40.626 -40.761 -13.037 1.00 54.28 107 SER A CA 1
ATOM 849 C C . SER A 1 107 ? 40.117 -41.936 -12.200 1.00 54.28 107 SER A C 1
ATOM 851 O O . SER A 1 107 ? 39.795 -43.008 -12.700 1.00 54.28 107 SER A O 1
ATOM 853 N N . ARG A 1 108 ? 40.030 -41.728 -10.887 1.00 54.12 108 ARG A N 1
ATOM 854 C CA . ARG A 1 108 ? 39.051 -42.410 -10.035 1.00 54.12 108 ARG A CA 1
ATOM 855 C C . ARG A 1 108 ? 37.859 -41.475 -9.881 1.00 54.12 108 ARG A C 1
ATOM 857 O O . ARG A 1 108 ? 37.579 -40.951 -8.803 1.00 54.12 108 ARG A O 1
ATOM 864 N N . TRP A 1 109 ? 37.202 -41.212 -11.010 1.00 47.59 109 TRP A N 1
ATOM 865 C CA . TRP A 1 109 ? 35.959 -40.453 -11.095 1.00 47.59 109 TRP A CA 1
ATOM 866 C C . TRP A 1 109 ? 34.875 -41.268 -10.386 1.00 47.59 109 TRP A C 1
ATOM 868 O O . TRP A 1 109 ? 34.314 -42.230 -10.898 1.00 47.59 109 TRP A O 1
ATOM 878 N N . SER A 1 110 ? 34.751 -40.976 -9.096 1.00 59.69 110 SER A N 1
ATOM 879 C CA . SER A 1 110 ? 34.135 -41.856 -8.120 1.00 59.69 110 SER A CA 1
ATOM 880 C C . SER A 1 110 ? 32.631 -42.001 -8.347 1.00 59.69 110 SER A C 1
ATOM 882 O O . SER A 1 110 ? 31.891 -41.018 -8.407 1.00 59.69 110 SER A O 1
ATOM 884 N N . HIS A 1 111 ? 32.158 -43.247 -8.319 1.00 61.97 111 HIS A N 1
ATOM 885 C CA . HIS A 1 111 ? 30.744 -43.630 -8.223 1.00 61.97 111 HIS A CA 1
ATOM 886 C C . HIS A 1 111 ? 29.956 -42.882 -7.122 1.00 61.97 111 HIS A C 1
ATOM 888 O O . HIS A 1 111 ? 28.727 -42.883 -7.121 1.00 61.97 111 HIS A O 1
ATOM 894 N N . ARG A 1 112 ? 30.644 -42.205 -6.191 1.00 63.84 112 ARG A N 1
ATOM 895 C CA . ARG A 1 112 ? 30.044 -41.351 -5.162 1.00 63.84 112 ARG A CA 1
ATOM 896 C C . ARG A 1 112 ? 29.355 -40.112 -5.736 1.00 63.84 112 ARG A C 1
ATOM 898 O O . ARG A 1 112 ? 28.279 -39.786 -5.255 1.00 63.84 112 ARG A O 1
ATOM 905 N N . ARG A 1 113 ? 29.901 -39.462 -6.775 1.00 68.69 113 ARG A N 1
ATOM 906 C CA . ARG A 1 113 ? 29.241 -38.287 -7.386 1.00 68.69 113 ARG A CA 1
ATOM 907 C C . ARG A 1 113 ? 27.989 -38.675 -8.170 1.00 68.69 113 ARG A C 1
ATOM 909 O O . ARG A 1 113 ? 27.000 -37.957 -8.107 1.00 68.69 113 ARG A O 1
ATOM 916 N N . ALA A 1 114 ? 28.002 -39.829 -8.839 1.00 75.12 114 ALA A N 1
ATOM 917 C CA . ALA A 1 114 ? 26.829 -40.341 -9.550 1.00 75.12 114 ALA A CA 1
ATOM 918 C C . ALA A 1 114 ? 25.643 -40.583 -8.599 1.00 75.12 114 ALA A C 1
ATOM 920 O O . ALA A 1 114 ? 24.518 -40.215 -8.918 1.00 75.12 114 ALA A O 1
ATOM 921 N N . ARG A 1 115 ? 25.899 -41.114 -7.392 1.00 79.25 115 ARG A N 1
ATOM 922 C CA . ARG A 1 115 ? 24.853 -41.299 -6.372 1.00 79.25 115 ARG A CA 1
ATOM 923 C C . ARG A 1 115 ? 24.225 -39.976 -5.933 1.00 79.25 115 ARG A C 1
ATOM 925 O O . ARG A 1 115 ? 23.010 -39.907 -5.832 1.00 79.25 115 ARG A O 1
ATOM 932 N N . THR A 1 116 ? 25.023 -38.925 -5.737 1.00 81.38 116 THR A N 1
ATOM 933 C CA . THR A 1 116 ? 24.507 -37.601 -5.352 1.00 81.38 116 THR A CA 1
ATOM 934 C C . THR A 1 116 ? 23.569 -37.020 -6.412 1.00 81.38 116 THR A C 1
ATOM 936 O O . THR A 1 116 ? 22.503 -36.519 -6.068 1.00 81.38 116 THR A O 1
ATOM 939 N N . TRP A 1 117 ? 23.916 -37.145 -7.697 1.00 85.62 117 TRP A N 1
ATOM 940 C CA . TRP A 1 117 ? 23.068 -36.655 -8.788 1.00 85.62 117 TRP A CA 1
ATOM 941 C C . TRP A 1 117 ? 21.733 -37.398 -8.887 1.00 85.62 117 TRP A C 1
ATOM 943 O O . TRP A 1 117 ? 20.701 -36.762 -9.088 1.00 85.62 117 TRP A O 1
ATOM 953 N N . VAL A 1 118 ? 21.733 -38.719 -8.677 1.00 90.25 118 VAL A N 1
ATOM 954 C CA . VAL A 1 118 ? 20.500 -39.524 -8.669 1.00 90.25 118 VAL A CA 1
ATOM 955 C C . VAL A 1 118 ? 19.574 -39.106 -7.523 1.00 90.25 118 VAL A C 1
ATOM 957 O O . VAL A 1 118 ? 18.377 -38.932 -7.744 1.00 90.25 118 VAL A O 1
ATOM 960 N N . THR A 1 119 ? 20.107 -38.869 -6.319 1.00 90.69 119 THR A N 1
ATOM 961 C CA . THR A 1 119 ? 19.290 -38.417 -5.181 1.00 90.69 119 THR A CA 1
ATOM 962 C C . THR A 1 119 ? 18.688 -37.032 -5.427 1.00 90.69 119 THR A C 1
ATOM 964 O O . THR A 1 119 ? 17.506 -36.825 -5.159 1.00 90.69 119 THR A O 1
ATOM 967 N N . CYS A 1 120 ? 19.458 -36.090 -5.984 1.00 90.19 120 CYS A N 1
ATOM 968 C CA . CYS A 1 120 ? 18.944 -34.763 -6.332 1.00 90.19 120 CYS A CA 1
ATOM 969 C C . CYS A 1 120 ? 17.825 -34.834 -7.384 1.00 90.19 120 CYS A C 1
ATOM 971 O O . CYS A 1 120 ? 16.807 -34.162 -7.231 1.00 90.19 120 CYS A O 1
ATOM 973 N N . ALA A 1 121 ? 17.977 -35.675 -8.412 1.00 93.06 121 ALA A N 1
ATOM 974 C CA . ALA A 1 121 ? 16.948 -35.869 -9.433 1.00 93.06 121 ALA A CA 1
ATOM 975 C C . ALA A 1 121 ? 15.654 -36.469 -8.851 1.00 93.06 121 ALA A C 1
ATOM 977 O O . ALA A 1 121 ? 14.562 -36.014 -9.188 1.00 93.06 121 ALA A O 1
ATOM 978 N N . ALA A 1 122 ? 15.765 -37.437 -7.934 1.00 95.12 122 ALA A N 1
ATOM 979 C CA . ALA A 1 122 ? 14.610 -38.031 -7.263 1.00 95.12 122 ALA A CA 1
ATOM 980 C C . ALA A 1 122 ? 13.851 -37.014 -6.392 1.00 95.12 122 ALA A C 1
ATOM 982 O O . ALA A 1 122 ? 12.624 -36.965 -6.438 1.00 95.12 122 ALA A O 1
ATOM 983 N N . ILE A 1 123 ? 14.566 -36.158 -5.649 1.00 94.56 123 ILE A N 1
ATOM 984 C CA . ILE A 1 123 ? 13.947 -35.094 -4.841 1.00 94.56 123 ILE A CA 1
ATOM 985 C C . ILE A 1 123 ? 13.193 -34.104 -5.738 1.00 94.56 123 ILE A C 1
ATOM 987 O O . ILE A 1 123 ? 12.048 -33.769 -5.444 1.00 94.56 123 ILE A O 1
ATOM 991 N N . LEU A 1 124 ? 13.796 -33.675 -6.852 1.00 93.06 124 LEU A N 1
ATOM 992 C CA . LEU A 1 124 ? 13.145 -32.761 -7.796 1.00 93.06 124 LEU A CA 1
ATOM 993 C C . LEU A 1 124 ? 11.876 -33.367 -8.412 1.00 93.06 124 LEU A C 1
ATOM 995 O O . LEU A 1 124 ? 10.880 -32.661 -8.557 1.00 93.06 124 LEU A O 1
ATOM 999 N N . LEU A 1 125 ? 11.880 -34.669 -8.716 1.00 94.75 125 LEU A N 1
ATOM 1000 C CA . LEU A 1 125 ? 10.694 -35.378 -9.206 1.00 94.75 125 LEU A CA 1
ATOM 1001 C C . LEU A 1 125 ? 9.568 -35.425 -8.168 1.00 94.75 125 LEU A C 1
ATOM 1003 O O . LEU A 1 125 ? 8.418 -35.164 -8.515 1.00 94.75 125 LEU A O 1
ATOM 1007 N N . VAL A 1 126 ? 9.883 -35.707 -6.900 1.00 95.44 126 VAL A N 1
ATOM 1008 C CA . VAL A 1 126 ? 8.883 -35.737 -5.817 1.00 95.44 126 VAL A CA 1
ATOM 1009 C C . VAL A 1 126 ? 8.282 -34.348 -5.585 1.00 95.44 126 VAL A C 1
ATOM 1011 O O . VAL A 1 126 ? 7.064 -34.220 -5.475 1.00 95.44 126 VAL A O 1
ATOM 1014 N N . VAL A 1 127 ? 9.110 -33.299 -5.574 1.00 92.81 127 VAL A N 1
ATOM 1015 C CA . VAL A 1 127 ? 8.640 -31.910 -5.431 1.00 92.81 127 VAL A CA 1
ATOM 1016 C C . VAL A 1 127 ? 7.774 -31.495 -6.625 1.00 92.81 127 VAL A C 1
ATOM 1018 O O . VAL A 1 127 ? 6.701 -30.925 -6.434 1.00 92.81 127 VAL A O 1
ATOM 1021 N N . GLY A 1 128 ? 8.192 -31.824 -7.852 1.00 90.38 128 GLY A N 1
ATOM 1022 C CA . GLY A 1 128 ? 7.425 -31.530 -9.065 1.00 90.38 128 GLY A CA 1
ATOM 1023 C C . GLY A 1 128 ? 6.071 -32.246 -9.108 1.00 90.38 128 GLY A C 1
ATOM 1024 O O . GLY A 1 128 ? 5.058 -31.628 -9.432 1.00 90.38 128 GLY A O 1
ATOM 1025 N N . ALA A 1 129 ? 6.028 -33.524 -8.721 1.00 91.06 129 ALA A N 1
ATOM 1026 C CA . ALA A 1 129 ? 4.783 -34.285 -8.631 1.00 91.06 129 ALA A CA 1
ATOM 1027 C C . ALA A 1 129 ? 3.842 -33.727 -7.548 1.00 91.06 129 ALA A C 1
ATOM 1029 O O . ALA A 1 129 ? 2.646 -33.576 -7.797 1.00 91.06 129 ALA A O 1
ATOM 1030 N N . GLY A 1 130 ? 4.379 -33.352 -6.380 1.00 87.88 130 GLY A N 1
ATOM 1031 C CA . GLY A 1 130 ? 3.608 -32.706 -5.313 1.00 87.88 130 GLY A CA 1
ATOM 1032 C C . GLY A 1 130 ? 2.997 -31.372 -5.753 1.00 87.88 130 GLY A C 1
ATOM 1033 O O . GLY A 1 130 ? 1.823 -31.117 -5.499 1.00 87.88 130 GLY A O 1
ATOM 1034 N N . TYR A 1 131 ? 3.755 -30.557 -6.492 1.00 88.00 131 TYR A N 1
ATOM 1035 C CA . TYR A 1 131 ? 3.259 -29.298 -7.050 1.00 88.00 131 TYR A CA 1
ATOM 1036 C C . TYR A 1 131 ? 2.099 -29.506 -8.039 1.00 88.00 131 TYR A C 1
ATOM 1038 O O . TYR A 1 131 ? 1.089 -28.806 -7.963 1.00 88.00 131 TYR A O 1
ATOM 1046 N N . LEU A 1 132 ? 2.205 -30.491 -8.939 1.00 88.12 132 LEU A N 1
ATOM 1047 C CA . LEU A 1 132 ? 1.135 -30.804 -9.895 1.00 88.12 132 LEU A CA 1
ATOM 1048 C C . LEU A 1 132 ? -0.136 -31.314 -9.203 1.00 88.12 132 LEU A C 1
ATOM 1050 O O . LEU A 1 132 ? -1.233 -30.921 -9.597 1.00 88.12 132 LEU A O 1
ATOM 1054 N N . ALA A 1 133 ? 0.003 -32.129 -8.153 1.00 87.19 133 ALA A N 1
ATOM 1055 C CA . ALA A 1 133 ? -1.131 -32.618 -7.370 1.00 87.19 133 ALA A CA 1
ATOM 1056 C C . ALA A 1 133 ? -1.866 -31.482 -6.636 1.00 87.19 133 ALA A C 1
ATOM 1058 O O . ALA A 1 133 ? -3.094 -31.452 -6.623 1.00 87.19 133 ALA A O 1
ATOM 1059 N N . VAL A 1 134 ? -1.130 -30.513 -6.079 1.00 81.12 134 VAL A N 1
ATOM 1060 C CA . VAL A 1 134 ? -1.722 -29.316 -5.454 1.00 81.12 134 VAL A CA 1
ATOM 1061 C C . VAL A 1 134 ? -2.419 -28.445 -6.502 1.00 81.12 134 VAL A C 1
ATOM 1063 O O . VAL A 1 134 ? -3.532 -27.983 -6.270 1.00 81.12 134 VAL A O 1
ATOM 1066 N N . ARG A 1 135 ? -1.819 -28.276 -7.689 1.00 78.75 135 ARG A N 1
ATOM 1067 C CA . ARG A 1 135 ? -2.403 -27.470 -8.771 1.00 78.75 135 ARG A CA 1
ATOM 1068 C C . ARG A 1 135 ? -3.729 -28.034 -9.295 1.00 78.75 135 ARG A C 1
ATOM 1070 O O . ARG A 1 135 ? -4.615 -27.257 -9.631 1.00 78.75 135 ARG A O 1
ATOM 1077 N N . ALA A 1 136 ? -3.863 -29.357 -9.369 1.00 77.50 136 ALA A N 1
ATOM 1078 C CA . ALA A 1 136 ? -5.068 -30.014 -9.877 1.00 77.50 136 ALA A CA 1
ATOM 1079 C C . ALA A 1 136 ? -6.294 -29.878 -8.950 1.00 77.50 136 ALA A C 1
ATOM 1081 O O . ALA A 1 136 ? -7.414 -30.069 -9.409 1.00 77.50 136 ALA A O 1
ATOM 1082 N N . ASN A 1 137 ? -6.093 -29.532 -7.673 1.00 76.81 137 ASN A N 1
ATOM 1083 C CA . ASN A 1 137 ? -7.166 -29.403 -6.681 1.00 76.81 137 ASN A CA 1
ATOM 1084 C C . ASN A 1 137 ? -7.693 -27.972 -6.504 1.00 76.81 137 ASN A C 1
ATOM 1086 O O . ASN A 1 137 ? -8.582 -27.757 -5.679 1.00 76.81 137 ASN A O 1
ATOM 1090 N N . PHE A 1 138 ? -7.183 -26.988 -7.249 1.00 67.75 138 PHE A N 1
ATOM 1091 C CA . PHE A 1 138 ? -7.801 -25.665 -7.245 1.00 67.75 138 PHE A CA 1
ATOM 1092 C C . PHE A 1 138 ? -9.059 -25.688 -8.122 1.00 67.75 138 PHE A C 1
ATOM 1094 O O . PHE A 1 138 ? -8.959 -26.055 -9.296 1.00 67.75 138 PHE A O 1
ATOM 1101 N N . PRO A 1 139 ? -10.234 -25.307 -7.588 1.00 56.12 139 PRO A N 1
ATOM 1102 C CA . PRO A 1 139 ? -11.445 -25.202 -8.387 1.00 56.12 139 PRO A CA 1
ATOM 1103 C C . PRO A 1 139 ? -11.214 -24.213 -9.532 1.00 56.12 139 PRO A C 1
ATOM 1105 O O . PRO A 1 139 ? -10.662 -23.128 -9.326 1.00 56.12 139 PRO A O 1
ATOM 1108 N N . GLU A 1 140 ? -11.612 -24.601 -10.746 1.00 52.75 140 GLU A N 1
ATOM 1109 C CA . GLU A 1 140 ? -11.592 -23.691 -11.887 1.00 52.75 140 GLU A CA 1
ATOM 1110 C C . GLU A 1 140 ? -12.367 -22.412 -11.528 1.00 52.75 140 GLU A C 1
ATOM 1112 O O . GLU A 1 140 ? -13.455 -22.498 -10.946 1.00 52.75 140 GLU A O 1
ATOM 1117 N N . PRO A 1 141 ? -11.839 -21.219 -11.852 1.00 54.78 141 PRO A N 1
ATOM 1118 C CA . PRO A 1 141 ? -12.583 -19.988 -11.645 1.00 54.78 141 PRO A CA 1
ATOM 1119 C C . PRO A 1 141 ? -13.912 -20.061 -12.414 1.00 54.78 141 PRO A C 1
ATOM 1121 O O . PRO A 1 141 ? -13.945 -20.603 -13.525 1.00 54.78 141 PRO A O 1
ATOM 1124 N N . PRO A 1 142 ? -15.012 -19.527 -11.853 1.00 52.22 142 PRO A N 1
ATOM 1125 C CA . PRO A 1 142 ? -16.333 -19.642 -12.452 1.00 52.22 142 PRO A CA 1
ATOM 1126 C C . PRO A 1 142 ? -16.323 -19.155 -13.904 1.00 52.22 142 PRO A C 1
ATOM 1128 O O . PRO A 1 142 ? -15.789 -18.087 -14.226 1.00 52.22 142 PRO A O 1
ATOM 1131 N N . ARG A 1 143 ? -16.920 -19.967 -14.788 1.00 49.88 143 ARG A N 1
ATOM 1132 C CA . ARG A 1 143 ? -17.157 -19.629 -16.196 1.00 49.88 143 ARG A CA 1
ATOM 1133 C C . ARG A 1 143 ? -17.813 -18.253 -16.276 1.00 49.88 143 ARG A C 1
ATOM 1135 O O . ARG A 1 143 ? -18.890 -18.038 -15.726 1.00 49.88 143 ARG A O 1
ATOM 1142 N N . ARG A 1 144 ? -17.140 -17.337 -16.973 1.00 39.75 144 ARG A N 1
ATOM 1143 C CA . ARG A 1 144 ? -17.607 -15.972 -17.223 1.00 39.75 144 ARG A CA 1
ATOM 1144 C C . ARG A 1 144 ? -18.989 -16.005 -17.879 1.00 39.75 144 ARG A C 1
ATOM 1146 O O . ARG A 1 144 ? -19.174 -16.674 -18.893 1.00 39.75 144 ARG A O 1
ATOM 1153 N N . LEU A 1 145 ? -19.925 -15.258 -17.302 1.00 44.34 145 LEU A N 1
ATOM 1154 C CA . LEU A 1 145 ? -21.170 -14.875 -17.962 1.00 44.34 145 LEU A CA 1
ATOM 1155 C C . LEU A 1 145 ? -20.842 -14.021 -19.205 1.00 44.34 145 LEU A C 1
ATOM 1157 O O . LEU A 1 145 ? -19.831 -13.309 -19.192 1.00 44.34 145 LEU A O 1
ATOM 1161 N N . PRO A 1 146 ? -21.654 -14.086 -20.275 1.00 45.00 146 PRO A N 1
ATOM 1162 C CA . PRO A 1 146 ? -21.461 -13.242 -21.446 1.00 45.00 146 PRO A CA 1
ATOM 1163 C C . PRO A 1 146 ? -21.628 -11.774 -21.037 1.00 45.00 146 PRO A C 1
ATOM 1165 O O . PRO A 1 146 ? -22.670 -11.375 -20.518 1.00 45.00 146 PRO A O 1
ATOM 1168 N N . ALA A 1 147 ? -20.563 -10.994 -21.214 1.00 53.72 147 ALA A N 1
ATOM 1169 C CA . ALA A 1 147 ? -20.575 -9.557 -20.987 1.00 53.72 147 ALA A CA 1
ATOM 1170 C C . ALA A 1 147 ? -21.463 -8.888 -22.042 1.00 53.72 147 ALA A C 1
ATOM 1172 O O . ALA A 1 147 ? -21.391 -9.242 -23.217 1.00 53.72 147 ALA A O 1
ATOM 1173 N N . ALA A 1 148 ? -22.291 -7.933 -21.619 1.00 43.22 148 ALA A N 1
ATOM 1174 C CA . ALA A 1 148 ? -23.016 -7.062 -22.531 1.00 43.22 148 ALA A CA 1
ATOM 1175 C C . ALA A 1 148 ? -22.017 -6.328 -23.441 1.00 43.22 148 ALA A C 1
ATOM 1177 O O . ALA A 1 148 ? -21.048 -5.743 -22.949 1.00 43.22 148 ALA A O 1
ATOM 1178 N N . ASP A 1 149 ? -22.252 -6.379 -24.753 1.00 40.72 149 ASP A N 1
ATOM 1179 C CA . ASP A 1 149 ? -21.435 -5.710 -25.761 1.00 40.72 149 ASP A CA 1
ATOM 1180 C C . ASP A 1 149 ? -21.516 -4.186 -25.576 1.00 40.72 149 ASP A C 1
ATOM 1182 O O . ASP A 1 149 ? -22.452 -3.519 -26.019 1.00 40.72 149 ASP A O 1
ATOM 1186 N N . GLY A 1 150 ? -20.529 -3.630 -24.874 1.00 55.12 150 GLY A N 1
ATOM 1187 C CA . GLY A 1 150 ? -20.228 -2.204 -24.908 1.00 55.12 150 GLY A CA 1
ATOM 1188 C C . GLY A 1 150 ? -19.578 -1.808 -26.242 1.00 55.12 150 GLY A C 1
ATOM 1189 O O . GLY A 1 150 ? -19.147 -2.679 -27.004 1.00 55.12 150 GLY A O 1
ATOM 1190 N N . PRO A 1 151 ? -19.479 -0.501 -26.545 1.00 55.53 151 PRO A N 1
ATOM 1191 C CA . PRO A 1 151 ? -18.843 -0.025 -27.769 1.00 55.53 151 PRO A CA 1
ATOM 1192 C C . PRO A 1 151 ? -17.435 -0.614 -27.910 1.00 55.53 151 PRO A C 1
ATOM 1194 O O . PRO A 1 151 ? -16.662 -0.642 -26.952 1.00 55.53 151 PRO A O 1
ATOM 1197 N N . THR A 1 152 ? -17.118 -1.101 -29.112 1.00 47.47 152 THR A N 1
ATOM 1198 C CA . THR A 1 152 ? -15.836 -1.725 -29.448 1.00 47.47 152 THR A CA 1
ATOM 1199 C C . THR A 1 152 ? -14.692 -0.769 -29.116 1.00 47.47 152 THR A C 1
ATOM 1201 O O . THR A 1 152 ? -14.469 0.215 -29.820 1.00 47.47 152 THR A O 1
ATOM 1204 N N . ALA A 1 153 ? -13.979 -1.041 -28.022 1.00 50.06 153 ALA A N 1
ATOM 1205 C CA . ALA A 1 153 ? -12.795 -0.283 -27.655 1.00 50.06 153 ALA A CA 1
ATOM 1206 C C . ALA A 1 153 ? -11.746 -0.420 -28.768 1.00 50.06 153 ALA A C 1
ATOM 1208 O O . ALA A 1 153 ? -11.445 -1.529 -29.216 1.00 50.06 153 ALA A O 1
ATOM 1209 N N . THR A 1 154 ? -11.189 0.708 -29.213 1.00 61.97 154 THR A N 1
ATOM 1210 C CA . THR A 1 154 ? -10.016 0.751 -30.093 1.00 61.97 154 THR A CA 1
ATOM 1211 C C . THR A 1 154 ? -8.942 -0.190 -29.536 1.00 61.97 154 THR A C 1
ATOM 1213 O O . THR A 1 154 ? -8.670 -0.115 -28.333 1.00 61.97 154 THR A O 1
ATOM 1216 N N . PRO A 1 155 ? -8.336 -1.079 -30.349 1.00 57.88 155 PRO A N 1
ATOM 1217 C CA . PRO A 1 155 ? -7.323 -2.004 -29.859 1.00 57.88 155 PRO A CA 1
ATOM 1218 C C . PRO A 1 155 ? -6.205 -1.215 -29.177 1.00 57.88 155 PRO A C 1
ATOM 1220 O O . PRO A 1 155 ? -5.565 -0.360 -29.791 1.00 57.88 155 PRO A O 1
ATOM 1223 N N . GLY A 1 156 ? -6.014 -1.477 -27.884 1.00 66.00 156 GLY A N 1
ATOM 1224 C CA . GLY A 1 156 ? -4.920 -0.899 -27.120 1.00 66.00 156 GLY A CA 1
ATOM 1225 C C . GLY A 1 156 ? -3.561 -1.318 -27.694 1.00 66.00 156 GLY A C 1
ATOM 1226 O O . GLY A 1 156 ? -3.483 -2.272 -28.477 1.00 66.00 156 GLY A O 1
ATOM 1227 N N . PRO A 1 157 ? -2.473 -0.625 -27.318 1.00 72.06 157 PRO A N 1
ATOM 1228 C CA . PRO A 1 157 ? -1.120 -1.052 -27.660 1.00 72.06 157 PRO A CA 1
ATOM 1229 C C . PRO A 1 157 ? -0.931 -2.536 -27.320 1.00 72.06 157 PRO A C 1
ATOM 1231 O O . PRO A 1 157 ? -1.248 -2.984 -26.215 1.00 72.06 157 PRO A O 1
ATOM 1234 N N . ALA A 1 158 ? -0.454 -3.310 -28.296 1.00 81.25 158 ALA A N 1
ATOM 1235 C CA . ALA A 1 158 ? -0.304 -4.752 -28.155 1.00 81.25 158 ALA A CA 1
ATOM 1236 C C . ALA A 1 158 ? 0.537 -5.097 -26.913 1.00 81.25 158 ALA A C 1
ATOM 1238 O O . ALA A 1 158 ? 1.618 -4.546 -26.712 1.00 81.25 158 ALA A O 1
ATOM 1239 N N . GLY A 1 159 ? 0.042 -6.024 -26.088 1.00 86.38 159 GLY A N 1
ATOM 1240 C CA . GLY A 1 159 ? 0.758 -6.514 -24.907 1.00 86.38 159 GLY A CA 1
ATOM 1241 C C . GLY A 1 159 ? 0.516 -5.740 -23.608 1.00 86.38 159 GLY A C 1
ATOM 1242 O O . GLY A 1 159 ? 1.218 -6.008 -22.635 1.00 86.38 159 GLY A O 1
ATOM 1243 N N . ILE A 1 160 ? -0.458 -4.825 -23.567 1.00 90.56 160 ILE A N 1
ATOM 1244 C CA . ILE A 1 160 ? -0.910 -4.164 -22.335 1.00 90.56 160 ILE A CA 1
ATOM 1245 C C . ILE A 1 160 ? -2.355 -4.573 -22.050 1.00 90.56 160 ILE A C 1
ATOM 1247 O O . ILE A 1 160 ? -3.236 -4.389 -22.890 1.00 90.56 160 ILE A O 1
ATOM 1251 N N . VAL A 1 161 ? -2.604 -5.118 -20.859 1.00 93.00 161 VAL A N 1
ATOM 1252 C CA . VAL A 1 161 ? -3.957 -5.405 -20.365 1.00 93.00 161 VAL A CA 1
ATOM 1253 C C . VAL A 1 161 ? -4.175 -4.626 -19.075 1.00 93.00 161 VAL A C 1
ATOM 1255 O O . VAL A 1 161 ? -3.598 -4.958 -18.042 1.00 93.00 161 VAL A O 1
ATOM 1258 N N . GLU A 1 162 ? -5.016 -3.594 -19.131 1.00 92.88 162 GLU A N 1
ATOM 1259 C CA . GLU A 1 162 ? -5.398 -2.796 -17.962 1.00 92.88 162 GLU A CA 1
ATOM 1260 C C . GLU A 1 162 ? -6.735 -3.270 -17.382 1.00 92.88 162 GLU A C 1
ATOM 1262 O O . GLU A 1 162 ? -7.685 -3.573 -18.108 1.00 92.88 162 GLU A O 1
ATOM 1267 N N . ARG A 1 163 ? -6.822 -3.306 -16.052 1.00 93.44 163 ARG A N 1
ATOM 1268 C CA . ARG A 1 163 ? -8.058 -3.546 -15.308 1.00 93.44 163 ARG A CA 1
ATOM 1269 C C . ARG A 1 163 ? -8.171 -2.542 -14.169 1.00 93.44 163 ARG A C 1
ATOM 1271 O O . ARG A 1 163 ? -7.288 -2.481 -13.314 1.00 93.44 163 ARG A O 1
ATOM 1278 N N . ALA A 1 164 ? -9.269 -1.791 -14.142 1.00 92.75 164 ALA A N 1
ATOM 1279 C CA . ALA A 1 164 ? -9.637 -0.988 -12.983 1.00 92.75 164 ALA A CA 1
ATOM 1280 C C . ALA A 1 164 ? -9.946 -1.912 -11.798 1.00 92.75 164 ALA A C 1
ATOM 1282 O O . ALA A 1 164 ? -10.677 -2.891 -11.950 1.00 92.75 164 ALA A O 1
ATOM 1283 N N . LEU A 1 165 ? -9.339 -1.622 -10.650 1.00 92.62 165 LEU A N 1
ATOM 1284 C CA . LEU A 1 165 ? -9.570 -2.333 -9.393 1.00 92.62 165 LEU A CA 1
ATOM 1285 C C . LEU A 1 165 ? -10.385 -1.482 -8.426 1.00 92.62 165 LEU A C 1
ATOM 1287 O O . LEU A 1 165 ? -11.319 -1.981 -7.812 1.00 92.62 165 LEU A O 1
ATOM 1291 N N . VAL A 1 166 ? -10.030 -0.201 -8.311 1.00 91.50 166 VAL A N 1
ATOM 1292 C CA . VAL A 1 166 ? -10.703 0.759 -7.434 1.00 91.50 166 VAL A CA 1
ATOM 1293 C C . VAL A 1 166 ? -10.878 2.064 -8.186 1.00 91.50 166 VAL A C 1
ATOM 1295 O O . VAL A 1 166 ? -9.939 2.545 -8.820 1.00 91.50 166 VAL A O 1
ATOM 1298 N N . GLU A 1 167 ? -12.068 2.639 -8.071 1.00 92.44 167 GLU A N 1
ATOM 1299 C CA . GLU A 1 167 ? -12.358 4.028 -8.399 1.00 92.44 167 GLU A CA 1
ATOM 1300 C C . GLU A 1 167 ? -13.150 4.604 -7.228 1.00 92.44 167 GLU A C 1
ATOM 1302 O O . GLU A 1 167 ? -14.272 4.175 -6.964 1.00 92.44 167 GLU A O 1
ATOM 1307 N N . PHE A 1 168 ? -12.526 5.502 -6.467 1.00 89.50 168 PHE A N 1
ATOM 1308 C CA . PHE A 1 168 ? -13.072 5.956 -5.194 1.00 89.50 168 PHE A CA 1
ATOM 1309 C C . PHE A 1 168 ? -12.958 7.479 -5.044 1.00 89.50 168 PHE A C 1
ATOM 1311 O O . PHE A 1 168 ? -11.835 7.996 -5.080 1.00 89.50 168 PHE A O 1
ATOM 1318 N N . PRO A 1 169 ? -14.080 8.210 -4.873 1.00 91.62 169 PRO A N 1
ATOM 1319 C CA . PRO A 1 169 ? -14.035 9.634 -4.576 1.00 91.62 169 PRO A CA 1
ATOM 1320 C C . PRO A 1 169 ? -13.493 9.846 -3.161 1.00 91.62 169 PRO A C 1
ATOM 1322 O O . PRO A 1 169 ? -14.037 9.332 -2.187 1.00 91.62 169 PRO A O 1
ATOM 1325 N N . VAL A 1 170 ? -12.419 10.617 -3.051 1.00 90.69 170 VAL A N 1
ATOM 1326 C CA . VAL A 1 170 ? -11.790 10.950 -1.776 1.00 90.69 170 VAL A CA 1
ATOM 1327 C C . VAL A 1 170 ? -12.573 12.082 -1.116 1.00 90.69 170 VAL A C 1
ATOM 1329 O O . VAL A 1 170 ? -12.771 13.117 -1.761 1.00 90.69 170 VAL A O 1
ATOM 1332 N N . PRO A 1 171 ? -12.995 11.929 0.151 1.00 87.00 171 PRO A N 1
ATOM 1333 C CA . PRO A 1 171 ? -13.513 13.042 0.936 1.00 87.00 171 PRO A CA 1
ATOM 1334 C C . PRO A 1 171 ? -12.516 14.209 0.946 1.00 87.00 171 PRO A C 1
ATOM 1336 O O . PRO A 1 171 ? -11.325 14.008 1.182 1.00 87.00 171 PRO A O 1
ATOM 1339 N N . GLU A 1 172 ? -12.992 15.425 0.675 1.00 87.00 172 GLU A N 1
ATOM 1340 C CA . GLU A 1 172 ? -12.146 16.627 0.584 1.00 87.00 172 GLU A CA 1
ATOM 1341 C C . GLU A 1 172 ? -11.336 16.855 1.868 1.00 87.00 172 GLU A C 1
ATOM 1343 O O . GLU A 1 172 ? -10.152 17.171 1.822 1.00 87.00 172 GLU A O 1
ATOM 1348 N N . ASP A 1 173 ? -11.949 16.587 3.021 1.00 88.81 173 ASP A N 1
ATOM 1349 C CA . ASP A 1 173 ? -11.353 16.722 4.348 1.00 88.81 173 ASP A CA 1
ATOM 1350 C C . ASP A 1 173 ? -10.307 15.644 4.677 1.00 88.81 173 ASP A C 1
ATOM 1352 O O . ASP A 1 173 ? -9.696 15.689 5.748 1.00 88.81 173 ASP A O 1
ATOM 1356 N N . ALA A 1 174 ? -10.128 14.641 3.816 1.00 90.19 174 ALA A N 1
ATOM 1357 C CA . ALA A 1 174 ? -9.154 13.570 3.997 1.00 90.19 174 ALA A CA 1
ATOM 1358 C C . ALA A 1 174 ? -7.900 13.722 3.135 1.00 90.19 174 ALA A C 1
ATOM 1360 O O . ALA A 1 174 ? -6.911 13.028 3.379 1.00 90.19 174 ALA A O 1
ATOM 1361 N N . LEU A 1 175 ? -7.921 14.607 2.136 1.00 91.00 175 LEU A N 1
ATOM 1362 C CA . LEU A 1 175 ? -6.722 14.911 1.371 1.00 91.00 175 LEU A CA 1
ATOM 1363 C C . LEU A 1 175 ? -5.779 15.767 2.228 1.00 91.00 175 LEU A C 1
ATOM 1365 O O . LEU A 1 175 ? -6.213 16.772 2.792 1.00 91.00 175 LEU A O 1
ATOM 1369 N N . PRO A 1 176 ? -4.495 15.386 2.345 1.00 90.12 176 PRO A N 1
ATOM 1370 C CA . PRO A 1 176 ? -3.514 16.210 3.038 1.00 90.12 176 PRO A CA 1
ATOM 1371 C C . PRO A 1 176 ? -3.354 17.539 2.297 1.00 90.12 176 PRO A C 1
ATOM 1373 O O . PRO A 1 176 ? -3.230 17.559 1.070 1.00 90.12 176 PRO A O 1
ATOM 1376 N N . ASN A 1 177 ? -3.320 18.640 3.044 1.00 81.94 177 ASN A N 1
ATOM 1377 C CA . ASN A 1 177 ? -3.229 19.974 2.467 1.00 81.94 177 ASN A CA 1
ATOM 1378 C C . ASN A 1 177 ? -1.809 20.515 2.642 1.00 81.94 177 ASN A C 1
ATOM 1380 O O . ASN A 1 177 ? -1.317 20.658 3.757 1.00 81.94 177 ASN A O 1
ATOM 1384 N N . GLY A 1 178 ? -1.133 20.841 1.539 1.00 77.25 178 GLY A N 1
ATOM 1385 C CA . GLY A 1 178 ? 0.150 21.537 1.598 1.00 77.25 178 GLY A CA 1
ATOM 1386 C C . GLY A 1 178 ? 1.084 21.259 0.429 1.00 77.25 178 GLY A C 1
ATOM 1387 O O . GLY A 1 178 ? 0.893 20.341 -0.367 1.00 77.25 178 GLY A O 1
ATOM 1388 N N . ASP A 1 179 ? 2.145 22.059 0.362 1.00 79.06 179 ASP A N 1
ATOM 1389 C CA . ASP A 1 179 ? 3.172 21.952 -0.680 1.00 79.06 179 ASP A CA 1
ATOM 1390 C C . ASP A 1 179 ? 4.098 20.734 -0.476 1.00 79.06 179 ASP A C 1
ATOM 1392 O O . ASP A 1 179 ? 4.862 20.364 -1.372 1.00 79.06 179 ASP A O 1
ATOM 1396 N N . THR A 1 180 ? 4.033 20.094 0.699 1.00 82.62 180 THR A N 1
ATOM 1397 C CA . THR A 1 180 ? 4.906 18.992 1.125 1.00 82.62 180 THR A CA 1
ATOM 1398 C C . THR A 1 180 ? 4.114 17.777 1.620 1.00 82.62 180 THR A C 1
ATOM 1400 O O . THR A 1 180 ? 4.225 17.354 2.773 1.00 82.62 180 THR A O 1
ATOM 1403 N N . THR A 1 181 ? 3.331 17.158 0.734 1.00 89.31 181 THR A N 1
ATOM 1404 C CA . THR A 1 181 ? 2.747 15.838 1.008 1.00 89.31 181 THR A CA 1
ATOM 1405 C C . THR A 1 181 ? 3.764 14.741 0.707 1.00 89.31 181 THR A C 1
ATOM 1407 O O . THR A 1 181 ? 4.321 14.684 -0.392 1.00 89.31 181 THR A O 1
ATOM 1410 N N . SER A 1 182 ? 3.994 13.829 1.650 1.00 90.38 182 SER A N 1
ATOM 1411 C CA . SER A 1 182 ? 4.651 12.555 1.349 1.00 90.38 182 SER A CA 1
ATOM 1412 C C . SER A 1 182 ? 3.615 11.540 0.907 1.00 90.38 182 SER A C 1
ATOM 1414 O O . SER A 1 182 ? 2.657 11.283 1.628 1.00 90.38 182 SER A O 1
ATOM 1416 N N . ALA A 1 183 ? 3.837 10.942 -0.260 1.00 90.56 183 ALA A N 1
ATOM 1417 C CA . ALA A 1 183 ? 3.028 9.850 -0.770 1.00 90.56 183 ALA A CA 1
ATOM 1418 C C . ALA A 1 183 ? 3.887 8.592 -0.914 1.00 90.56 183 ALA A C 1
ATOM 1420 O O . ALA A 1 183 ? 5.022 8.662 -1.397 1.00 90.56 183 ALA A O 1
ATOM 1421 N N . SER A 1 184 ? 3.345 7.447 -0.511 1.00 90.25 184 SER A N 1
ATOM 1422 C CA . SER A 1 184 ? 3.997 6.154 -0.675 1.00 90.25 184 SER A CA 1
ATOM 1423 C C . SER A 1 184 ? 3.005 5.071 -1.067 1.00 90.25 184 SER A C 1
ATOM 1425 O O . SER A 1 184 ? 1.902 5.037 -0.536 1.00 90.25 184 SER A O 1
ATOM 1427 N N . LEU A 1 185 ? 3.392 4.209 -2.006 1.00 92.69 185 LEU A N 1
ATOM 1428 C CA . LEU A 1 185 ? 2.673 2.992 -2.370 1.00 92.69 185 LEU A CA 1
ATOM 1429 C C . LEU A 1 185 ? 3.593 1.808 -2.086 1.00 92.69 185 LEU A C 1
ATOM 1431 O O . LEU A 1 185 ? 4.689 1.722 -2.646 1.00 92.69 185 LEU A O 1
ATOM 1435 N N . ALA A 1 186 ? 3.120 0.908 -1.237 1.00 92.25 186 ALA A N 1
ATOM 1436 C CA . ALA A 1 186 ? 3.854 -0.247 -0.759 1.00 92.25 186 ALA A CA 1
ATOM 1437 C C . ALA A 1 186 ? 3.133 -1.547 -1.113 1.00 92.25 186 ALA A C 1
ATOM 1439 O O . ALA A 1 186 ? 1.899 -1.621 -1.087 1.00 92.25 186 ALA A O 1
ATOM 1440 N N . HIS A 1 187 ? 3.915 -2.586 -1.408 1.00 92.94 187 HIS A N 1
ATOM 1441 C CA . HIS A 1 187 ? 3.422 -3.964 -1.385 1.00 92.94 187 HIS A CA 1
ATOM 1442 C C . HIS A 1 187 ? 3.775 -4.548 -0.029 1.00 92.94 187 HIS A C 1
ATOM 1444 O O . HIS A 1 187 ? 4.939 -4.566 0.355 1.00 92.94 187 HIS A O 1
ATOM 1450 N N . ILE A 1 188 ? 2.777 -5.034 0.689 1.00 94.62 188 ILE A N 1
ATOM 1451 C CA . ILE A 1 188 ? 2.941 -5.605 2.015 1.00 94.62 188 ILE A CA 1
ATOM 1452 C C . ILE A 1 188 ? 2.485 -7.058 1.972 1.00 94.62 188 ILE A C 1
ATOM 1454 O O . ILE A 1 188 ? 1.412 -7.371 1.456 1.00 94.62 188 ILE A O 1
ATOM 1458 N N . VAL A 1 189 ? 3.292 -7.943 2.547 1.00 95.38 189 VAL A N 1
ATOM 1459 C CA . VAL A 1 189 ? 2.923 -9.328 2.820 1.00 95.38 189 VAL A CA 1
ATOM 1460 C C . VAL A 1 189 ? 2.720 -9.491 4.321 1.00 95.38 189 VAL A C 1
ATOM 1462 O O . VAL A 1 189 ? 3.613 -9.190 5.114 1.00 95.38 189 VAL A O 1
ATOM 1465 N N . ILE A 1 190 ? 1.551 -9.985 4.726 1.00 96.94 190 ILE A N 1
ATOM 1466 C CA . ILE A 1 190 ? 1.251 -10.287 6.132 1.00 96.94 190 ILE A CA 1
ATOM 1467 C C . ILE A 1 190 ? 1.268 -11.810 6.303 1.00 96.94 190 ILE A C 1
ATOM 1469 O O . ILE A 1 190 ? 0.359 -12.489 5.806 1.00 96.94 190 ILE A O 1
ATOM 1473 N N . PRO A 1 191 ? 2.278 -12.385 6.985 1.00 97.38 191 PRO A N 1
ATOM 1474 C CA . PRO A 1 191 ? 2.332 -13.822 7.225 1.00 97.38 191 PRO A CA 1
ATOM 1475 C C . PRO A 1 191 ? 1.126 -14.334 8.023 1.00 97.38 191 PRO A C 1
ATOM 1477 O O . PRO A 1 191 ? 0.492 -13.600 8.779 1.00 97.38 191 PRO A O 1
ATOM 1480 N N . VAL A 1 192 ? 0.820 -15.623 7.868 1.00 97.62 192 VAL A N 1
ATOM 1481 C CA . VAL A 1 192 ? -0.307 -16.279 8.552 1.00 97.62 192 VAL A CA 1
ATOM 1482 C C . VAL A 1 192 ? -0.189 -16.130 10.070 1.00 97.62 192 VAL A C 1
ATOM 1484 O O . VAL A 1 192 ? 0.868 -16.395 10.645 1.00 97.62 192 VAL A O 1
ATOM 1487 N N . GLY A 1 193 ? -1.285 -15.731 10.720 1.00 97.19 193 GLY A N 1
ATOM 1488 C CA . GLY A 1 193 ? -1.365 -15.585 12.174 1.00 97.19 193 GLY A CA 1
ATOM 1489 C C . GLY A 1 193 ? -0.667 -14.345 12.740 1.00 97.19 193 GLY A C 1
ATOM 1490 O O . GLY A 1 193 ? -0.682 -14.155 13.958 1.00 97.19 193 GLY A O 1
ATOM 1491 N N . VAL A 1 194 ? -0.069 -13.494 11.899 1.00 98.31 194 VAL A N 1
ATOM 1492 C CA . VAL A 1 194 ? 0.470 -12.202 12.338 1.00 98.31 194 VAL A CA 1
ATOM 1493 C C . VAL A 1 194 ? -0.687 -11.253 12.632 1.00 98.31 194 VAL A C 1
ATOM 1495 O O . VAL A 1 194 ? -1.578 -11.070 11.803 1.00 98.31 194 VAL A O 1
ATOM 1498 N N . ARG A 1 195 ? -0.650 -10.650 13.822 1.00 98.19 195 ARG A N 1
ATOM 1499 C CA . ARG A 1 195 ? -1.549 -9.590 14.285 1.00 98.19 195 ARG A CA 1
ATOM 1500 C C . ARG A 1 195 ? -0.704 -8.476 14.876 1.00 98.19 195 ARG A C 1
ATOM 1502 O O . ARG A 1 195 ? 0.152 -8.744 15.722 1.00 98.19 195 ARG A O 1
ATOM 1509 N N . SER A 1 196 ? -0.966 -7.254 14.437 1.00 97.25 196 SER A N 1
ATOM 1510 C CA . SER A 1 196 ? -0.136 -6.101 14.755 1.00 97.25 196 SER A CA 1
ATOM 1511 C C . SER A 1 196 ? -0.984 -4.846 14.860 1.00 97.25 196 SER A C 1
ATOM 1513 O O . SER A 1 196 ? -2.028 -4.736 14.219 1.00 97.25 196 SER A O 1
ATOM 1515 N N . THR A 1 197 ? -0.507 -3.888 15.645 1.00 96.31 197 THR A N 1
ATOM 1516 C CA . THR A 1 197 ? -1.183 -2.611 15.861 1.00 96.31 197 THR A CA 1
ATOM 1517 C C . THR A 1 197 ? -0.316 -1.481 15.325 1.00 96.31 197 THR A C 1
ATOM 1519 O O . THR A 1 197 ? 0.886 -1.429 15.589 1.00 96.31 197 THR A O 1
ATOM 1522 N N . TRP A 1 198 ? -0.940 -0.587 14.572 1.00 93.31 198 TRP A N 1
ATOM 1523 C CA . TRP A 1 198 ? -0.432 0.729 14.236 1.00 93.31 198 TRP A CA 1
ATOM 1524 C C . TRP A 1 198 ? -0.903 1.720 15.290 1.00 93.31 198 TRP A C 1
ATOM 1526 O O . TRP A 1 198 ? -2.106 1.938 15.470 1.00 93.31 198 TRP A O 1
ATOM 1536 N N . GLU A 1 199 ? 0.060 2.341 15.957 1.00 92.88 199 GLU A N 1
ATOM 1537 C CA . GLU A 1 199 ? -0.178 3.520 16.772 1.00 92.88 199 GLU A CA 1
ATOM 1538 C C . GLU A 1 199 ? 0.331 4.736 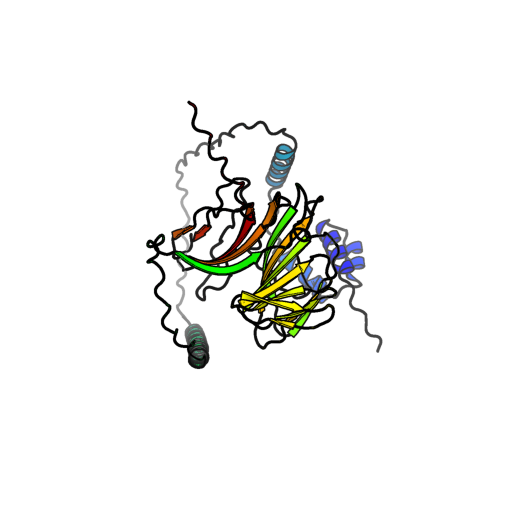15.990 1.00 92.88 199 GLU A C 1
ATOM 1540 O O . GLU A 1 199 ? 1.522 4.803 15.670 1.00 92.88 199 GLU A O 1
ATOM 1545 N N . PRO A 1 200 ? -0.549 5.684 15.636 1.00 87.12 200 PRO A N 1
ATOM 1546 C CA . PRO A 1 200 ? -0.174 6.832 14.829 1.00 87.12 200 PRO A CA 1
ATOM 1547 C C . PRO A 1 200 ? 0.815 7.705 15.599 1.00 87.12 200 PRO A C 1
ATOM 1549 O O . PRO A 1 200 ? 0.490 8.291 16.629 1.00 87.12 200 PRO A O 1
ATOM 1552 N N . THR A 1 201 ? 2.045 7.788 15.099 1.00 82.81 201 THR A N 1
ATOM 1553 C CA . THR A 1 201 ? 3.101 8.629 15.690 1.00 82.81 201 THR A CA 1
ATOM 1554 C C . THR A 1 201 ? 3.198 9.996 15.029 1.00 82.81 201 THR A C 1
ATOM 1556 O O . THR A 1 201 ? 3.732 10.937 15.612 1.00 82.81 201 THR A O 1
ATOM 1559 N N . CYS A 1 202 ? 2.682 10.104 13.811 1.00 82.56 202 CYS A N 1
ATOM 1560 C CA . CYS A 1 202 ? 2.609 11.326 13.039 1.00 82.56 202 CYS A CA 1
ATOM 1561 C C . CYS A 1 202 ? 1.604 11.125 11.893 1.00 82.56 202 CYS A C 1
ATOM 1563 O O . CYS A 1 202 ? 0.689 10.314 11.987 1.00 82.56 202 CYS A O 1
ATOM 1565 N N . CYS A 1 203 ? 1.788 11.857 10.810 1.00 90.81 203 CYS A N 1
ATOM 1566 C CA . CYS A 1 203 ? 0.985 13.028 10.512 1.00 90.81 203 CYS A CA 1
ATOM 1567 C C . CYS A 1 203 ? -0.438 12.750 10.004 1.00 90.81 203 CYS A C 1
ATOM 1569 O O . CYS A 1 203 ? -0.724 11.638 9.558 1.00 90.81 203 CYS A O 1
ATOM 1571 N N . PRO A 1 204 ? -1.316 13.769 10.005 1.00 92.75 204 PRO A N 1
ATOM 1572 C CA . PRO A 1 204 ? -2.625 13.651 9.387 1.00 92.75 204 PRO A CA 1
ATOM 1573 C C . PRO A 1 204 ? -2.521 13.292 7.907 1.00 92.75 204 PRO A C 1
ATOM 1575 O O . PRO A 1 204 ? -1.624 13.752 7.187 1.00 92.75 204 PRO A O 1
ATOM 1578 N N . GLY A 1 205 ? -3.461 12.473 7.454 1.00 93.62 205 GLY A N 1
ATOM 1579 C CA . GLY A 1 205 ? -3.606 12.200 6.037 1.00 93.62 205 GLY A CA 1
ATOM 1580 C C . GLY A 1 205 ? -4.368 10.928 5.736 1.00 93.62 205 GLY A C 1
ATOM 1581 O O . GLY A 1 205 ? -5.079 10.359 6.562 1.00 93.62 205 GLY A O 1
ATOM 1582 N N . LEU A 1 206 ? -4.196 10.495 4.503 1.00 94.50 206 LEU A N 1
ATOM 1583 C CA . LEU A 1 206 ? -4.961 9.453 3.862 1.00 94.50 206 LEU A CA 1
ATOM 1584 C C . LEU A 1 206 ? -4.211 8.125 3.896 1.00 94.50 206 LEU A C 1
ATOM 1586 O O . LEU A 1 206 ? -3.062 8.071 3.463 1.00 94.50 206 LEU A O 1
ATOM 1590 N N . LEU A 1 207 ? -4.882 7.063 4.343 1.00 95.25 207 LEU A N 1
ATOM 1591 C CA . LEU A 1 207 ? -4.423 5.682 4.238 1.00 95.25 207 LEU A CA 1
ATOM 1592 C C . LEU A 1 207 ? -5.462 4.847 3.477 1.00 95.25 207 LEU A C 1
ATOM 1594 O O . LEU A 1 207 ? -6.659 4.881 3.765 1.00 95.25 207 LEU A O 1
ATOM 1598 N N . VAL A 1 208 ? -4.997 4.103 2.482 1.00 95.75 208 VAL A N 1
ATOM 1599 C CA . VAL A 1 208 ? -5.822 3.282 1.597 1.00 95.75 208 VAL A CA 1
ATOM 1600 C C . VAL A 1 208 ? -5.166 1.926 1.473 1.00 95.75 208 VAL A C 1
ATOM 1602 O O . VAL A 1 208 ? -4.017 1.830 1.049 1.00 95.75 208 VAL A O 1
ATOM 1605 N N . GLU A 1 209 ? -5.898 0.872 1.804 1.00 96.94 209 GLU A N 1
ATOM 1606 C CA . GLU A 1 209 ? -5.386 -0.491 1.715 1.00 96.94 209 GLU A CA 1
ATOM 1607 C C . GLU A 1 209 ? -6.280 -1.335 0.813 1.00 96.94 209 GLU A C 1
ATOM 1609 O O . GLU A 1 209 ? -7.503 -1.243 0.876 1.00 96.94 209 GLU A O 1
ATOM 1614 N N . TYR A 1 210 ? -5.677 -2.149 -0.049 1.00 97.06 210 TYR A N 1
ATOM 1615 C CA . TYR A 1 210 ? -6.382 -3.005 -1.000 1.00 97.06 210 TYR A CA 1
ATOM 1616 C C . TYR A 1 210 ? -5.842 -4.431 -0.936 1.00 97.06 210 TYR A C 1
ATOM 1618 O O . TYR A 1 210 ? -4.641 -4.659 -1.113 1.00 97.06 210 TYR A O 1
ATOM 1626 N N . VAL A 1 211 ? -6.731 -5.398 -0.718 1.00 97.44 211 VAL A N 1
ATOM 1627 C CA . VAL A 1 211 ? -6.371 -6.811 -0.585 1.00 97.44 211 VAL A CA 1
ATOM 1628 C C . VAL A 1 211 ? -6.262 -7.439 -1.972 1.00 97.44 211 VAL A C 1
ATOM 1630 O O . VAL A 1 211 ? -7.246 -7.617 -2.691 1.00 97.44 211 VAL A O 1
ATOM 1633 N N . VAL A 1 212 ? -5.043 -7.808 -2.357 1.00 96.25 212 VAL A N 1
ATOM 1634 C CA . VAL A 1 212 ? -4.767 -8.531 -3.605 1.00 96.25 212 VAL A CA 1
ATOM 1635 C C . VAL A 1 212 ? -5.041 -10.023 -3.431 1.00 96.25 212 VAL A C 1
ATOM 1637 O O . VAL A 1 212 ? -5.615 -10.645 -4.326 1.00 96.25 212 VAL A O 1
ATOM 1640 N N . ALA A 1 213 ? -4.640 -10.594 -2.293 1.00 96.38 213 ALA A N 1
ATOM 1641 C CA . ALA A 1 213 ? -4.846 -11.998 -1.945 1.00 96.38 213 ALA A CA 1
ATOM 1642 C C . ALA A 1 213 ? -4.901 -12.197 -0.419 1.00 96.38 213 ALA A C 1
ATOM 1644 O O . ALA A 1 213 ? -4.372 -11.379 0.329 1.00 96.38 213 ALA A O 1
ATOM 1645 N N . GLY A 1 214 ? -5.494 -13.308 0.030 1.00 97.44 214 GLY A N 1
ATOM 1646 C CA . GLY A 1 214 ? -5.606 -13.674 1.450 1.00 97.44 214 GLY A CA 1
ATOM 1647 C C . GLY A 1 214 ? -6.844 -13.102 2.151 1.00 97.44 214 GLY A C 1
ATOM 1648 O O . GLY A 1 214 ? -7.757 -12.599 1.499 1.00 97.44 214 GLY A O 1
ATOM 1649 N N . GLU A 1 215 ? -6.875 -13.222 3.481 1.00 98.38 215 GLU A N 1
ATOM 1650 C CA . GLU A 1 215 ? -7.951 -12.715 4.345 1.00 98.38 215 GLU A CA 1
ATOM 1651 C C . GLU A 1 215 ? -7.371 -11.771 5.404 1.00 98.38 215 GLU A C 1
ATOM 1653 O O . GLU A 1 215 ? -6.602 -12.184 6.281 1.00 98.38 215 GLU A O 1
ATOM 1658 N N . TYR A 1 216 ? -7.742 -10.497 5.314 1.00 98.50 216 TYR A N 1
ATOM 1659 C CA . TYR A 1 216 ? -7.226 -9.427 6.158 1.00 98.50 216 TYR A CA 1
ATOM 1660 C C . TYR A 1 216 ? -8.307 -8.946 7.125 1.00 98.50 216 TYR A C 1
ATOM 1662 O O . TYR A 1 216 ? -9.304 -8.361 6.711 1.00 98.50 216 TYR A O 1
ATOM 1670 N N . ALA A 1 217 ? -8.129 -9.210 8.417 1.00 98.56 217 ALA A N 1
ATOM 1671 C CA . ALA A 1 217 ? -8.990 -8.667 9.458 1.00 98.56 217 ALA A CA 1
ATOM 1672 C C . ALA A 1 217 ? -8.432 -7.333 9.950 1.00 98.56 217 ALA A C 1
ATOM 1674 O O . ALA A 1 217 ? -7.250 -7.241 10.280 1.00 98.56 217 ALA A O 1
ATOM 1675 N N . VAL A 1 218 ? -9.288 -6.322 10.050 1.00 98.25 218 VAL A N 1
ATOM 1676 C CA . VAL A 1 218 ? -8.915 -4.983 10.509 1.00 98.25 218 VAL A CA 1
ATOM 1677 C C . VAL A 1 218 ? -9.912 -4.473 11.539 1.00 98.25 218 VAL A C 1
ATOM 1679 O O . VAL A 1 218 ? -11.123 -4.665 11.411 1.00 98.25 218 VAL A O 1
ATOM 1682 N N . ARG A 1 219 ? -9.395 -3.814 12.575 1.00 98.56 219 ARG A N 1
ATOM 1683 C CA . ARG A 1 219 ? -10.174 -3.107 13.591 1.00 98.56 219 ARG A CA 1
ATOM 1684 C C . ARG A 1 219 ? -9.585 -1.720 13.797 1.00 98.56 219 ARG A C 1
ATOM 1686 O O . ARG A 1 219 ? -8.446 -1.587 14.236 1.00 98.56 219 ARG A O 1
ATOM 1693 N N . ALA A 1 220 ? -10.3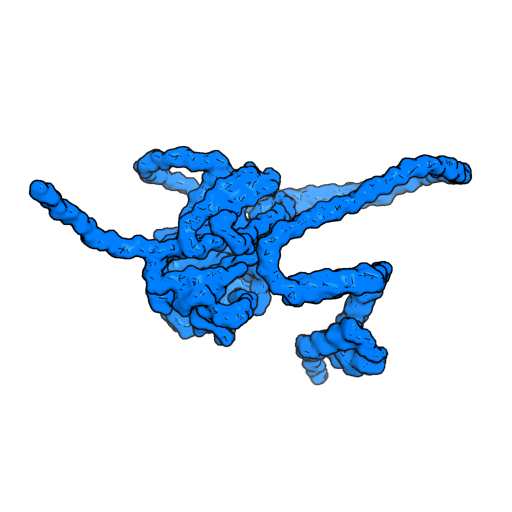69 -0.693 13.498 1.00 98.25 220 ALA A N 1
ATOM 1694 C CA . ALA A 1 220 ? -9.939 0.698 13.582 1.00 98.25 220 ALA A CA 1
ATOM 1695 C C . ALA A 1 220 ? -10.494 1.395 14.831 1.00 98.25 220 ALA A C 1
ATOM 1697 O O . ALA A 1 220 ? -11.617 1.131 15.253 1.00 98.25 220 ALA A O 1
ATOM 1698 N N . GLY A 1 221 ? -9.725 2.315 15.412 1.00 98.00 221 GLY A N 1
ATOM 1699 C CA . GLY A 1 221 ? -10.147 3.156 16.538 1.00 98.00 221 GLY A CA 1
ATOM 1700 C C . GLY A 1 221 ? -11.147 4.257 16.159 1.00 98.00 221 GLY A C 1
ATOM 1701 O O . GLY A 1 221 ? -11.748 4.863 17.041 1.00 98.00 221 GLY A O 1
ATOM 1702 N N . ALA A 1 222 ? -11.351 4.492 14.861 1.00 97.38 222 ALA A N 1
ATOM 1703 C CA . ALA A 1 222 ? -12.347 5.396 14.294 1.00 97.38 222 ALA A CA 1
ATOM 1704 C C . ALA A 1 222 ? -13.166 4.668 13.217 1.00 97.38 222 ALA A C 1
ATOM 1706 O O . ALA A 1 222 ? -12.830 3.549 12.825 1.00 97.38 222 ALA A O 1
ATOM 1707 N N . SER A 1 223 ? -14.248 5.288 12.740 1.00 97.69 223 SER A N 1
ATOM 1708 C CA . SER A 1 223 ? -15.000 4.739 11.611 1.00 97.69 223 SER A CA 1
ATOM 1709 C C . SER A 1 223 ? -14.140 4.709 10.349 1.00 97.69 223 SER A C 1
ATOM 1711 O O . SER A 1 223 ? -13.494 5.708 10.028 1.00 97.69 223 SER A O 1
ATOM 1713 N N . ILE A 1 224 ? -14.190 3.604 9.614 1.00 97.75 224 ILE A N 1
ATOM 1714 C CA . ILE A 1 224 ? -13.520 3.448 8.318 1.00 97.75 224 ILE A CA 1
ATOM 1715 C C . ILE A 1 224 ? -14.553 3.181 7.234 1.00 97.75 224 ILE A C 1
ATOM 1717 O O . ILE A 1 224 ? -15.649 2.691 7.515 1.00 97.75 224 ILE A O 1
ATOM 1721 N N . LEU A 1 225 ? -14.200 3.490 5.992 1.00 96.69 225 LEU A N 1
ATOM 1722 C CA . LEU A 1 225 ? -15.012 3.114 4.846 1.00 96.69 225 LEU A CA 1
ATOM 1723 C C . LEU A 1 225 ? -14.389 1.888 4.187 1.00 96.69 225 LEU A C 1
ATOM 1725 O O . LEU A 1 225 ? -13.207 1.893 3.860 1.00 96.69 225 LEU A O 1
ATOM 1729 N N . VAL A 1 226 ? -15.186 0.852 3.979 1.00 97.00 226 VAL A N 1
ATOM 1730 C CA . VAL A 1 226 ? -14.791 -0.357 3.260 1.00 97.00 226 VAL A CA 1
ATOM 1731 C C . VAL A 1 226 ? -15.476 -0.353 1.907 1.00 97.00 226 VAL A C 1
ATOM 1733 O O . VAL A 1 226 ? -16.670 -0.072 1.817 1.00 97.00 226 VAL A O 1
ATOM 1736 N N . TRP A 1 227 ? -14.740 -0.685 0.851 1.00 94.88 227 TRP A N 1
ATOM 1737 C CA . TRP A 1 227 ? -15.337 -1.072 -0.422 1.00 94.88 227 TRP A CA 1
ATOM 1738 C C . TRP A 1 227 ? -15.181 -2.575 -0.617 1.00 94.88 227 TRP A C 1
ATOM 1740 O O . TRP A 1 227 ? -14.129 -3.157 -0.349 1.00 94.88 227 TRP A O 1
ATOM 1750 N N . ARG A 1 228 ? -16.243 -3.207 -1.111 1.00 94.44 228 ARG A N 1
ATOM 1751 C CA . ARG A 1 228 ? -16.213 -4.606 -1.542 1.00 94.44 228 ARG A CA 1
ATOM 1752 C C . ARG A 1 228 ? -15.980 -4.662 -3.038 1.00 94.44 228 ARG A C 1
ATOM 1754 O O . ARG A 1 228 ? -16.480 -3.787 -3.744 1.00 94.44 228 ARG A O 1
ATOM 1761 N N . GLY A 1 229 ? -15.268 -5.679 -3.525 1.00 82.62 229 GLY A N 1
ATOM 1762 C CA . GLY A 1 229 ? -14.703 -5.763 -4.889 1.00 82.62 229 GLY A CA 1
ATOM 1763 C C . GLY A 1 229 ? -15.605 -5.486 -6.113 1.00 82.62 229 GLY A C 1
ATOM 1764 O O . GLY A 1 229 ? -15.100 -5.489 -7.232 1.00 82.62 229 GLY A O 1
ATOM 1765 N N . TYR A 1 230 ? -16.904 -5.216 -5.938 1.00 70.50 230 TYR A N 1
ATOM 1766 C CA . TYR A 1 230 ? -17.860 -4.808 -6.980 1.00 70.50 230 TYR A CA 1
ATOM 1767 C C . TYR A 1 230 ? -18.442 -3.393 -6.788 1.00 70.50 230 TYR A C 1
ATOM 1769 O O . TYR A 1 230 ? -19.477 -3.066 -7.365 1.00 70.50 230 TYR A O 1
ATOM 1777 N N . GLY A 1 231 ? -17.791 -2.547 -5.987 1.00 79.69 231 GLY A N 1
ATOM 1778 C CA . GLY A 1 231 ? -18.112 -1.120 -5.879 1.00 79.69 231 GLY A CA 1
ATOM 1779 C C . GLY A 1 231 ? -19.167 -0.758 -4.831 1.00 79.69 231 GLY A C 1
ATOM 1780 O O . GLY A 1 231 ? -19.551 0.405 -4.743 1.00 79.69 231 GLY A O 1
ATOM 1781 N N . THR A 1 232 ? -19.628 -1.708 -4.012 1.00 90.94 232 THR A N 1
ATOM 1782 C CA . THR A 1 232 ? -20.437 -1.371 -2.832 1.00 90.94 232 THR A CA 1
ATOM 1783 C C . THR A 1 232 ? -19.535 -0.837 -1.732 1.00 90.94 232 THR A C 1
ATOM 1785 O O . THR A 1 232 ? -18.525 -1.467 -1.411 1.00 90.94 232 THR A O 1
ATOM 1788 N N . THR A 1 233 ? -19.923 0.280 -1.128 1.00 93.94 233 THR A N 1
ATOM 1789 C CA . THR A 1 233 ? -19.245 0.853 0.034 1.00 93.94 233 THR A CA 1
ATOM 1790 C C . THR A 1 233 ? -20.073 0.656 1.299 1.00 93.94 233 THR A C 1
ATOM 1792 O O . THR A 1 233 ? -21.303 0.684 1.266 1.00 93.94 233 THR A O 1
ATOM 1795 N N . GLU A 1 234 ? -19.397 0.452 2.424 1.00 96.25 234 GLU A N 1
ATOM 1796 C CA . GLU A 1 234 ? -20.005 0.383 3.749 1.00 96.25 234 GLU A CA 1
ATOM 1797 C C . GLU A 1 234 ? -19.135 1.114 4.775 1.00 96.25 234 GLU A C 1
ATOM 1799 O O . GLU A 1 234 ? -17.906 1.078 4.713 1.00 96.25 234 GLU A O 1
ATOM 1804 N N . THR A 1 235 ? -19.774 1.789 5.727 1.00 97.50 235 THR A N 1
ATOM 1805 C CA . THR A 1 235 ? -19.075 2.418 6.852 1.00 97.50 235 THR A CA 1
ATOM 1806 C C . THR A 1 235 ? -19.011 1.432 8.006 1.00 97.50 235 THR A C 1
ATOM 1808 O O . THR A 1 235 ? -20.045 1.015 8.527 1.00 97.50 235 THR A O 1
ATOM 1811 N N . ILE A 1 236 ? -17.800 1.103 8.444 1.00 98.31 236 ILE A N 1
ATOM 1812 C CA . ILE A 1 236 ? -17.558 0.241 9.598 1.00 98.31 236 ILE A CA 1
ATOM 1813 C C . ILE A 1 236 ? -17.350 1.128 10.832 1.00 98.31 236 ILE A C 1
ATOM 1815 O O . ILE A 1 236 ? -16.448 1.970 10.821 1.00 98.31 236 ILE A O 1
ATO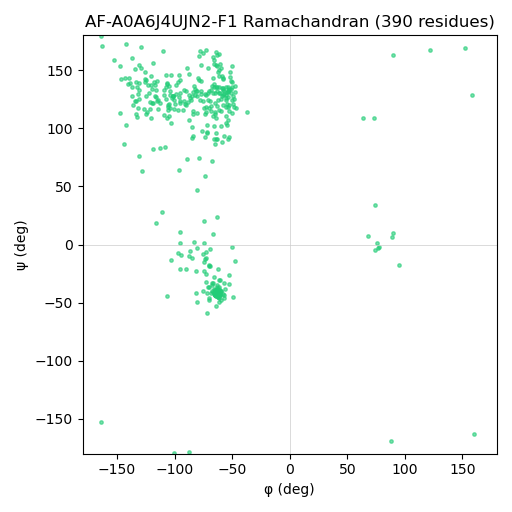M 1819 N N . PRO A 1 237 ? -18.162 0.985 11.897 1.00 98.50 237 PRO A N 1
ATOM 1820 C CA . PRO A 1 237 ? -17.995 1.770 13.116 1.00 98.50 237 PRO A CA 1
ATOM 1821 C C . PRO A 1 237 ? -16.665 1.494 13.825 1.00 98.50 237 PRO A C 1
ATOM 1823 O O . PRO A 1 237 ? -16.125 0.387 13.764 1.00 98.50 237 PRO A O 1
ATOM 1826 N N . ALA A 1 238 ? -16.188 2.483 14.582 1.00 98.50 238 ALA A N 1
ATOM 1827 C CA . ALA A 1 238 ? -15.012 2.348 15.438 1.00 98.50 238 ALA A CA 1
ATOM 1828 C C . ALA A 1 238 ? -15.095 1.110 16.352 1.00 98.50 238 ALA A C 1
ATOM 1830 O O . ALA A 1 238 ? -16.153 0.785 16.892 1.00 98.50 238 ALA A O 1
ATOM 1831 N N . GLY A 1 239 ? -13.970 0.421 16.531 1.00 98.12 239 GLY A N 1
ATOM 1832 C CA . GLY A 1 239 ? -13.838 -0.775 17.365 1.00 98.12 239 GLY A CA 1
ATOM 1833 C C . GLY A 1 239 ? -14.445 -2.050 16.771 1.00 98.12 239 GLY A C 1
ATOM 1834 O O . GLY A 1 239 ? -14.267 -3.120 17.351 1.00 98.12 239 GLY A O 1
ATOM 1835 N N . THR A 1 240 ? -15.118 -1.971 15.621 1.00 98.69 240 THR A N 1
ATOM 1836 C CA . THR A 1 240 ? -15.687 -3.142 14.942 1.00 98.69 240 THR A CA 1
ATOM 1837 C C . THR A 1 240 ? -14.617 -3.815 14.087 1.00 98.69 240 THR A C 1
ATOM 1839 O O . THR A 1 240 ? -13.911 -3.148 13.335 1.00 98.69 240 THR A O 1
ATOM 1842 N N . GLU A 1 241 ? -14.473 -5.136 14.217 1.00 98.56 241 GLU A N 1
ATOM 1843 C CA . GLU A 1 241 ? -13.607 -5.917 13.330 1.00 98.56 241 GLU A CA 1
ATOM 1844 C C . GLU A 1 241 ? -14.348 -6.242 12.033 1.00 98.56 241 GLU A C 1
ATOM 1846 O O . GLU A 1 241 ? -15.497 -6.683 12.061 1.00 98.56 241 GLU A O 1
ATOM 1851 N N . VAL A 1 242 ? -13.673 -6.052 10.904 1.00 98.50 242 VAL A N 1
ATOM 1852 C CA . VAL A 1 242 ? -14.152 -6.450 9.581 1.00 98.50 242 VAL A CA 1
ATOM 1853 C C . VAL A 1 242 ? -13.098 -7.321 8.909 1.00 98.50 242 VAL A C 1
ATOM 1855 O O . VAL A 1 242 ? -11.903 -7.061 9.032 1.00 98.50 242 VAL A O 1
ATOM 1858 N N . VAL A 1 243 ? -13.539 -8.368 8.210 1.00 98.38 243 VAL A N 1
ATOM 1859 C CA . VAL A 1 243 ? -12.664 -9.225 7.400 1.00 98.38 243 VAL A CA 1
ATOM 1860 C C . VAL A 1 243 ? -12.813 -8.834 5.934 1.00 98.38 243 VAL A C 1
ATOM 1862 O O . VAL A 1 243 ? -13.931 -8.743 5.416 1.00 98.38 243 VAL A O 1
ATOM 1865 N N . LEU A 1 244 ? -11.682 -8.581 5.286 1.00 98.31 244 LEU A N 1
ATOM 1866 C CA . LEU A 1 244 ? -11.547 -8.179 3.893 1.00 98.31 244 LEU A CA 1
ATOM 1867 C C . LEU A 1 244 ? -10.941 -9.332 3.091 1.00 98.31 244 LEU A C 1
ATOM 1869 O O . LEU A 1 244 ? -9.919 -9.904 3.483 1.00 98.31 244 LEU A O 1
ATOM 1873 N N . GLY A 1 245 ? -11.591 -9.680 1.983 1.00 97.69 245 GLY A N 1
ATOM 1874 C CA . GLY A 1 245 ? -11.107 -10.683 1.039 1.00 97.69 245 GLY A CA 1
ATOM 1875 C C . GLY A 1 245 ? -10.455 -10.054 -0.196 1.00 97.69 245 GLY A C 1
ATOM 1876 O O . GLY A 1 245 ? -10.406 -8.831 -0.323 1.00 97.69 245 GLY A O 1
ATOM 1877 N N . PRO A 1 246 ? -9.976 -10.867 -1.152 1.00 96.75 246 PRO A N 1
ATOM 1878 C CA . PRO A 1 246 ? -9.387 -10.365 -2.388 1.00 96.75 246 PRO A CA 1
ATOM 1879 C C . PRO A 1 246 ? -10.360 -9.474 -3.171 1.00 96.75 246 PRO A C 1
ATOM 1881 O O . PRO A 1 246 ? -11.480 -9.887 -3.473 1.00 96.75 246 PRO A O 1
ATOM 1884 N N . GLY A 1 247 ? -9.910 -8.276 -3.544 1.00 95.81 247 GLY A N 1
ATOM 1885 C CA . GLY A 1 247 ? -10.730 -7.269 -4.224 1.00 95.81 247 GLY A CA 1
ATOM 1886 C C . GLY A 1 247 ? -11.360 -6.235 -3.295 1.00 95.81 247 GLY A C 1
ATOM 1887 O O . GLY A 1 247 ? -11.751 -5.166 -3.762 1.00 95.81 247 GLY A O 1
ATOM 1888 N N . ASP A 1 248 ? -11.428 -6.520 -1.999 1.00 97.69 248 ASP A N 1
ATOM 1889 C CA . ASP A 1 248 ? -11.881 -5.550 -1.015 1.00 97.69 248 ASP A CA 1
ATOM 1890 C C . ASP A 1 248 ? -10.763 -4.560 -0.688 1.00 97.69 248 ASP A C 1
ATOM 1892 O O . ASP A 1 248 ? -9.569 -4.808 -0.894 1.00 97.69 248 ASP A O 1
ATOM 1896 N N . GLY A 1 249 ? -11.150 -3.437 -0.107 1.00 96.06 249 GLY A N 1
ATOM 1897 C CA . GLY A 1 249 ? -10.197 -2.576 0.556 1.00 96.06 249 GLY A CA 1
ATOM 1898 C C . GLY A 1 249 ? -10.863 -1.573 1.472 1.00 96.06 249 GLY A C 1
ATOM 1899 O O . GLY A 1 249 ? -12.084 -1.565 1.644 1.00 96.06 249 GLY A O 1
ATOM 1900 N N . LEU A 1 250 ? -10.028 -0.774 2.116 1.00 96.81 250 LEU A N 1
ATOM 1901 C CA . LEU A 1 250 ? -10.452 0.188 3.111 1.00 96.81 250 LEU A CA 1
ATOM 1902 C C . LEU A 1 250 ? -9.794 1.539 2.908 1.00 96.81 250 LEU A C 1
ATOM 1904 O O . LEU A 1 250 ? -8.670 1.667 2.422 1.00 96.81 250 LEU A O 1
ATOM 1908 N N . PHE A 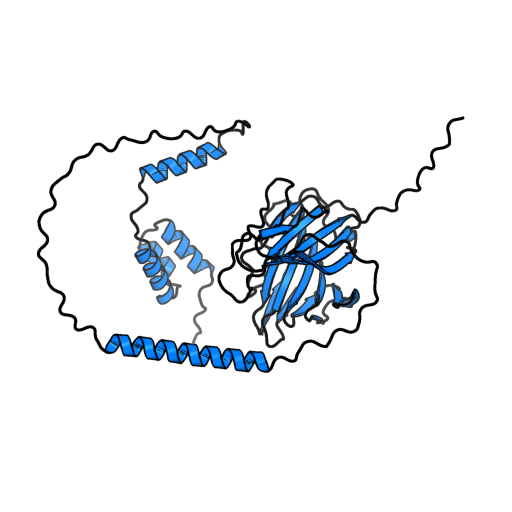1 251 ? -10.533 2.542 3.339 1.00 96.06 251 PHE A N 1
ATOM 1909 C CA . PHE A 1 251 ? -10.122 3.917 3.460 1.00 96.06 251 PHE A CA 1
ATOM 1910 C C . PHE A 1 251 ? -10.160 4.280 4.942 1.00 96.06 251 PHE A C 1
ATOM 1912 O O . PHE A 1 251 ? -11.182 4.109 5.619 1.00 96.06 251 PHE A O 1
ATOM 1919 N N . SER A 1 252 ? -9.045 4.796 5.439 1.00 96.19 252 SER A N 1
ATOM 1920 C CA . SER A 1 252 ? -8.904 5.281 6.804 1.00 96.19 252 SER A CA 1
ATOM 1921 C C . SER A 1 252 ? -8.029 6.533 6.835 1.00 96.19 252 SER A C 1
ATOM 1923 O O . SER A 1 252 ? -7.463 6.962 5.824 1.00 96.19 252 SER A O 1
ATOM 1925 N N . ARG A 1 253 ? -7.948 7.157 8.009 1.00 95.62 253 ARG A N 1
ATOM 1926 C CA . ARG A 1 253 ? -7.016 8.258 8.241 1.00 95.62 253 ARG A CA 1
ATOM 1927 C C . ARG A 1 253 ? -5.738 7.728 8.874 1.00 95.62 253 ARG A C 1
ATOM 1929 O O . ARG A 1 253 ? -5.818 6.859 9.741 1.00 95.62 253 ARG A O 1
ATOM 1936 N N . ASN A 1 254 ? -4.580 8.263 8.497 1.00 94.88 254 ASN A N 1
ATOM 1937 C CA . ASN A 1 254 ? -3.296 7.805 9.038 1.00 94.88 254 ASN A CA 1
ATOM 1938 C C . ASN A 1 254 ? -3.198 7.999 10.564 1.00 94.88 254 ASN A C 1
ATOM 1940 O O . ASN A 1 254 ? -2.571 7.195 11.252 1.00 94.88 254 ASN A O 1
ATOM 1944 N N . GLU A 1 255 ? -3.872 9.018 11.101 1.00 94.75 255 GLU A N 1
ATOM 1945 C CA . GLU A 1 255 ? -4.011 9.295 12.533 1.00 94.75 255 GLU A CA 1
ATOM 1946 C C . GLU A 1 255 ? -4.987 8.356 13.269 1.00 94.75 255 GLU A C 1
ATOM 1948 O O . GLU A 1 255 ? -5.215 8.507 14.469 1.00 94.75 255 GLU A O 1
ATOM 1953 N N . THR A 1 256 ? -5.586 7.386 12.575 1.00 95.62 256 THR A N 1
ATOM 1954 C CA . THR A 1 256 ? -6.445 6.372 13.191 1.00 95.62 256 THR A CA 1
ATOM 1955 C C . THR A 1 256 ? -5.597 5.188 13.636 1.00 95.62 256 THR A C 1
ATOM 1957 O O . THR A 1 256 ? -4.939 4.545 12.822 1.00 95.62 256 THR A O 1
ATOM 1960 N N . ALA A 1 257 ? -5.644 4.851 14.927 1.00 96.62 257 ALA A N 1
ATOM 1961 C CA . ALA A 1 257 ? -5.069 3.596 15.405 1.00 96.62 257 ALA A CA 1
ATOM 1962 C C . ALA A 1 257 ? -5.780 2.408 14.738 1.00 96.62 257 ALA A C 1
ATOM 1964 O O . ALA A 1 257 ? -7.013 2.348 14.735 1.00 96.62 257 ALA A O 1
ATOM 1965 N N . VAL A 1 258 ? -5.015 1.469 14.185 1.00 96.75 258 VAL A N 1
ATOM 1966 C CA . VAL A 1 258 ? -5.549 0.284 13.498 1.00 96.75 258 VAL A CA 1
ATOM 1967 C C . VAL A 1 258 ? -4.844 -0.973 13.973 1.00 96.75 258 VAL A C 1
ATOM 1969 O O . VAL A 1 258 ? -3.627 -1.014 14.103 1.00 96.75 258 VAL A O 1
ATOM 1972 N N . GLU A 1 259 ? -5.619 -2.016 14.233 1.00 97.88 259 GLU A N 1
ATOM 1973 C CA . GLU A 1 259 ? -5.121 -3.367 14.453 1.00 97.88 259 GLU A CA 1
ATOM 1974 C C . GLU A 1 259 ? -5.432 -4.203 13.214 1.00 97.88 259 GLU A C 1
ATOM 1976 O O . GLU A 1 259 ? -6.596 -4.352 12.844 1.00 97.88 259 GLU A O 1
ATOM 1981 N N . GLY A 1 260 ? -4.391 -4.730 12.574 1.00 97.44 260 GLY A N 1
ATOM 1982 C CA . GLY A 1 260 ? -4.494 -5.570 11.388 1.00 97.44 260 GLY A CA 1
ATOM 1983 C C . GLY A 1 260 ? -4.006 -6.987 11.670 1.00 97.44 260 GLY A C 1
ATOM 1984 O O . GLY A 1 260 ? -3.008 -7.186 12.369 1.00 97.44 260 GLY A O 1
ATOM 1985 N N . ALA A 1 261 ? -4.688 -7.985 11.116 1.00 98.31 261 ALA A N 1
ATOM 1986 C CA . ALA A 1 261 ? -4.339 -9.388 11.282 1.00 98.31 261 ALA A CA 1
ATOM 1987 C C . ALA A 1 261 ? -4.572 -10.203 10.010 1.00 98.31 261 ALA A C 1
ATOM 1989 O O . ALA A 1 261 ? -5.568 -10.027 9.313 1.00 98.31 261 ALA A O 1
ATOM 1990 N N . ASN A 1 262 ? -3.692 -11.168 9.758 1.00 98.44 262 ASN A N 1
ATOM 1991 C CA . ASN A 1 262 ? -3.979 -12.250 8.827 1.00 98.44 262 ASN A CA 1
ATOM 1992 C C . ASN A 1 262 ? -4.687 -13.386 9.579 1.00 98.44 262 ASN A C 1
ATOM 1994 O O . ASN A 1 262 ? -4.063 -14.098 10.373 1.00 98.44 262 ASN A O 1
ATOM 1998 N N . VAL A 1 263 ? -5.989 -13.535 9.327 1.00 98.19 263 VAL A N 1
ATOM 1999 C CA . VAL A 1 263 ? -6.849 -14.557 9.952 1.00 98.19 263 VAL A CA 1
ATOM 2000 C C . VAL A 1 263 ? -7.041 -15.801 9.082 1.00 98.19 263 VAL A C 1
ATOM 2002 O O . VAL A 1 263 ? -7.602 -16.789 9.554 1.00 98.19 263 VAL A O 1
ATOM 2005 N N . GLY A 1 264 ? -6.563 -15.761 7.837 1.00 97.69 264 GLY A N 1
ATOM 2006 C CA . GLY A 1 264 ? -6.723 -16.834 6.866 1.00 97.69 264 GLY A CA 1
ATOM 2007 C C . GLY A 1 264 ? -5.627 -17.900 6.933 1.00 97.69 264 GLY A C 1
ATOM 2008 O O . GLY A 1 264 ? -4.694 -17.854 7.734 1.00 97.69 264 GLY A O 1
ATOM 2009 N N . ALA A 1 265 ? -5.722 -18.881 6.032 1.00 97.75 265 ALA A N 1
ATOM 2010 C CA . ALA A 1 265 ? -4.747 -19.972 5.901 1.00 97.75 265 ALA A CA 1
ATOM 2011 C C . ALA A 1 265 ? -3.542 -19.634 4.995 1.00 97.75 265 ALA A C 1
ATOM 2013 O O . ALA A 1 265 ? -2.614 -20.437 4.862 1.00 97.75 265 ALA A O 1
ATOM 2014 N N . HIS A 1 266 ? -3.556 -18.467 4.348 1.00 96.88 266 HIS A N 1
ATOM 2015 C CA . HIS A 1 266 ? -2.549 -18.033 3.380 1.00 96.88 266 HIS A CA 1
ATOM 2016 C C . HIS A 1 266 ? -2.037 -16.632 3.726 1.00 96.88 266 HIS A C 1
ATOM 2018 O O . HIS A 1 266 ? -2.784 -15.862 4.328 1.00 96.88 266 HIS A O 1
ATOM 2024 N N . PRO A 1 267 ? -0.789 -16.277 3.361 1.00 97.00 267 PRO A N 1
ATOM 2025 C CA . PRO A 1 267 ? -0.315 -14.901 3.466 1.00 97.00 267 PRO A CA 1
ATOM 2026 C C . PRO A 1 267 ? -1.282 -13.918 2.794 1.00 97.00 267 PRO A C 1
ATOM 2028 O O . PRO A 1 267 ? -1.880 -14.245 1.768 1.00 97.00 267 PRO A O 1
ATOM 2031 N N . VAL A 1 268 ? -1.424 -12.731 3.379 1.00 97.62 268 VAL A N 1
ATOM 2032 C CA . VAL A 1 268 ? -2.152 -11.626 2.747 1.00 97.62 268 VAL A CA 1
ATOM 2033 C C . VAL A 1 268 ? -1.177 -10.859 1.872 1.00 97.62 268 VAL A C 1
ATOM 2035 O O . VAL A 1 268 ? -0.128 -10.450 2.364 1.00 97.62 268 VAL A O 1
ATOM 2038 N N . ASP A 1 269 ? -1.545 -10.637 0.613 1.00 96.06 269 ASP A N 1
ATOM 2039 C CA . ASP A 1 269 ? -0.910 -9.651 -0.257 1.00 96.06 269 ASP A CA 1
ATOM 2040 C C . ASP A 1 269 ? -1.746 -8.373 -0.219 1.00 96.06 269 ASP A C 1
ATOM 2042 O O . ASP A 1 269 ? -2.901 -8.361 -0.654 1.00 96.06 269 ASP A O 1
ATOM 2046 N N . LEU A 1 270 ? -1.159 -7.299 0.295 1.00 96.50 270 LEU A N 1
ATOM 2047 C CA . LEU A 1 270 ? -1.811 -6.017 0.518 1.00 96.50 270 LEU A CA 1
ATOM 2048 C C . LEU A 1 270 ? -1.085 -4.925 -0.269 1.00 96.50 270 LEU A C 1
ATOM 2050 O O . LEU A 1 270 ? 0.144 -4.866 -0.298 1.00 96.50 270 LEU A O 1
ATOM 2054 N N . LEU A 1 271 ? -1.844 -4.039 -0.901 1.00 95.56 271 LEU A N 1
ATOM 2055 C CA . LEU A 1 271 ? -1.328 -2.767 -1.396 1.00 95.56 271 LEU A CA 1
ATOM 2056 C C . LEU A 1 271 ? -1.704 -1.704 -0.380 1.00 95.56 271 LEU A C 1
ATOM 2058 O O . LEU A 1 271 ? -2.889 -1.528 -0.120 1.00 95.56 271 LEU A O 1
ATOM 2062 N N . SER A 1 272 ? -0.716 -1.011 0.175 1.00 95.62 272 SER A N 1
ATOM 2063 C CA . SER A 1 272 ? -0.941 0.088 1.111 1.00 95.62 272 SER A CA 1
ATOM 2064 C C . SER A 1 272 ? -0.464 1.378 0.466 1.00 95.62 272 SER A C 1
ATOM 2066 O O . SER A 1 272 ? 0.708 1.518 0.112 1.00 95.62 272 SER A O 1
ATOM 2068 N N . TRP A 1 273 ? -1.392 2.299 0.244 1.00 94.75 273 TRP A N 1
ATOM 2069 C CA . TRP A 1 273 ? -1.101 3.644 -0.209 1.00 94.75 273 TRP A CA 1
ATOM 2070 C C . TRP A 1 273 ? -1.350 4.626 0.916 1.00 94.75 273 TRP A C 1
ATOM 2072 O O . TRP A 1 273 ? -2.400 4.613 1.553 1.00 94.75 273 TRP A O 1
ATOM 2082 N N . ILE A 1 274 ? -0.393 5.516 1.113 1.00 93.50 274 ILE A N 1
ATOM 2083 C CA . ILE A 1 274 ? -0.487 6.575 2.095 1.00 93.50 274 ILE A CA 1
ATOM 2084 C C . ILE A 1 274 ? -0.123 7.913 1.464 1.00 93.50 274 ILE A C 1
ATOM 2086 O O . ILE A 1 274 ? 0.827 8.003 0.686 1.00 93.50 274 ILE A O 1
ATOM 2090 N N . ALA A 1 275 ? -0.871 8.955 1.814 1.00 93.12 275 ALA A N 1
ATOM 2091 C CA . ALA A 1 275 ? -0.562 10.343 1.502 1.00 93.12 275 ALA A CA 1
ATOM 2092 C C . ALA A 1 275 ? -0.757 11.199 2.758 1.00 93.12 275 ALA A C 1
ATOM 2094 O O . ALA A 1 275 ? -1.881 11.371 3.218 1.00 93.12 275 ALA A O 1
ATOM 2095 N N . ILE A 1 276 ? 0.329 11.738 3.311 1.00 93.44 276 ILE A N 1
ATOM 2096 C CA . ILE A 1 276 ? 0.319 12.483 4.579 1.00 93.44 276 ILE A CA 1
ATOM 2097 C C . ILE A 1 276 ? 1.039 13.820 4.475 1.00 93.44 276 ILE A C 1
ATOM 2099 O O . ILE A 1 276 ? 1.967 13.996 3.680 1.00 93.44 276 ILE A O 1
ATOM 2103 N N . GLU A 1 277 ? 0.649 14.750 5.336 1.00 91.94 277 GLU A N 1
ATOM 2104 C CA . GLU A 1 277 ? 1.366 16.005 5.542 1.00 91.94 277 GLU A CA 1
ATOM 2105 C C . GLU A 1 277 ? 2.730 15.703 6.174 1.00 91.94 277 GLU A C 1
ATOM 2107 O O . GLU A 1 277 ? 2.796 15.260 7.310 1.00 91.94 277 GLU A O 1
ATOM 2112 N N . ASN A 1 278 ? 3.846 15.889 5.468 1.00 85.81 278 ASN A N 1
ATOM 2113 C CA . ASN A 1 278 ? 5.165 15.531 6.004 1.00 85.81 278 ASN A CA 1
ATOM 2114 C C . ASN A 1 278 ? 6.158 16.681 5.817 1.00 85.81 278 ASN A C 1
ATOM 2116 O O . ASN A 1 278 ? 7.009 16.625 4.922 1.00 85.81 278 ASN A O 1
ATOM 2120 N N . PRO A 1 279 ? 6.056 17.739 6.642 1.00 77.31 279 PRO A N 1
ATOM 2121 C CA . PRO A 1 279 ? 6.906 18.919 6.505 1.00 77.31 279 PRO A CA 1
ATOM 2122 C C . PRO A 1 279 ? 8.396 18.592 6.671 1.00 77.31 279 PRO A C 1
ATOM 2124 O O . PRO A 1 279 ? 9.231 19.211 6.015 1.00 77.31 279 PRO A O 1
ATOM 2127 N N . ASP A 1 280 ? 8.724 17.578 7.473 1.00 80.88 280 ASP A N 1
ATOM 2128 C CA . ASP A 1 280 ? 10.107 17.203 7.773 1.00 80.88 280 ASP A CA 1
ATOM 2129 C C . ASP A 1 280 ? 10.702 16.226 6.747 1.00 80.88 280 ASP A C 1
ATOM 2131 O O . ASP A 1 280 ? 11.902 15.953 6.764 1.00 80.88 280 ASP A O 1
ATOM 2135 N N . GLY A 1 281 ? 9.882 15.677 5.842 1.00 74.44 281 GLY A N 1
ATOM 2136 C CA . GLY A 1 281 ? 10.312 14.723 4.816 1.00 74.44 281 GLY A CA 1
ATOM 2137 C C . GLY A 1 281 ? 10.750 13.353 5.356 1.00 74.44 281 GLY A C 1
ATOM 2138 O O . GLY A 1 281 ? 11.233 12.522 4.587 1.00 74.44 281 GLY A O 1
ATOM 2139 N N . ILE A 1 282 ? 10.571 13.084 6.654 1.00 68.75 282 ILE A N 1
ATOM 2140 C CA . ILE A 1 282 ? 10.990 11.846 7.323 1.00 68.75 282 ILE A CA 1
ATOM 2141 C C . ILE A 1 282 ? 9.737 11.035 7.658 1.00 68.75 282 ILE A C 1
ATOM 2143 O O . ILE A 1 282 ? 9.210 11.106 8.762 1.00 68.75 282 ILE A O 1
ATOM 2147 N N . TYR A 1 283 ? 9.241 10.260 6.693 1.00 75.56 283 TYR A N 1
ATOM 2148 C CA . TYR A 1 283 ? 8.190 9.276 6.953 1.00 75.56 283 TYR A CA 1
ATOM 2149 C C . TYR A 1 283 ? 8.684 7.872 6.609 1.00 75.56 283 TYR A C 1
ATOM 2151 O O . TYR A 1 283 ? 9.102 7.611 5.482 1.00 75.56 283 TYR A O 1
ATOM 2159 N N . GLY A 1 284 ? 8.663 6.984 7.606 1.00 74.50 284 GLY A N 1
ATOM 2160 C CA . GLY A 1 284 ? 9.196 5.620 7.523 1.00 74.50 284 GLY A CA 1
ATOM 2161 C C . GLY A 1 284 ? 8.253 4.588 6.901 1.00 74.50 284 GLY A C 1
ATOM 2162 O O . GLY A 1 284 ? 8.622 3.420 6.825 1.00 74.50 284 GLY A O 1
ATOM 2163 N N . GLY A 1 285 ? 7.061 4.995 6.455 1.00 78.44 285 GLY A N 1
ATOM 2164 C CA . GLY A 1 285 ? 6.037 4.079 5.955 1.00 78.44 285 GLY A CA 1
ATOM 2165 C C . GLY A 1 285 ? 5.094 3.572 7.051 1.00 78.44 285 GLY A C 1
ATOM 2166 O O . GLY A 1 285 ? 5.398 3.637 8.244 1.00 78.44 285 GLY A O 1
ATOM 2167 N N . HIS A 1 286 ? 3.955 3.025 6.626 1.00 80.81 286 HIS A N 1
ATOM 2168 C CA . HIS A 1 286 ? 3.000 2.330 7.487 1.00 80.81 286 HIS A CA 1
ATOM 2169 C C . HIS A 1 286 ? 3.516 0.909 7.773 1.00 80.81 286 HIS A C 1
ATOM 2171 O O . HIS A 1 286 ? 3.097 -0.070 7.158 1.00 80.81 286 HIS A O 1
ATOM 2177 N N . GLN A 1 287 ? 4.529 0.808 8.638 1.00 82.25 287 GLN A N 1
ATOM 2178 C CA . GLN A 1 287 ? 5.218 -0.450 8.936 1.00 82.25 287 GLN A CA 1
ATOM 2179 C C . GLN A 1 287 ? 4.775 -1.008 10.286 1.00 82.25 287 GLN A C 1
ATOM 2181 O O . GLN A 1 287 ? 5.206 -0.537 11.339 1.00 82.25 287 GLN A O 1
ATOM 2186 N N . LEU A 1 288 ? 3.935 -2.041 10.262 1.00 90.31 288 LEU A N 1
ATOM 2187 C CA . LEU A 1 288 ? 3.534 -2.745 11.474 1.00 90.31 288 LEU A CA 1
ATOM 2188 C C . LEU A 1 288 ? 4.528 -3.874 11.804 1.00 90.31 288 LEU A C 1
ATOM 2190 O O . LEU A 1 288 ? 5.080 -4.508 10.899 1.00 90.31 288 LEU A O 1
ATOM 2194 N N . PRO A 1 289 ? 4.760 -4.179 13.096 1.00 93.38 289 PRO A N 1
ATOM 2195 C CA . PRO A 1 289 ? 5.630 -5.283 13.492 1.00 93.38 289 PRO A CA 1
ATOM 2196 C C . PRO A 1 289 ? 5.245 -6.603 12.814 1.00 93.38 289 PRO A C 1
ATOM 2198 O O . PRO A 1 289 ? 4.079 -6.978 12.794 1.00 93.38 289 PRO A O 1
ATOM 2201 N N . GLY A 1 290 ? 6.218 -7.334 12.272 1.00 95.75 290 GLY A N 1
ATOM 2202 C CA . GLY A 1 290 ? 5.982 -8.640 11.643 1.00 95.75 290 GLY A CA 1
ATOM 2203 C C . GLY A 1 290 ? 5.364 -8.598 10.241 1.00 95.75 290 GLY A C 1
ATOM 2204 O O . GLY A 1 290 ? 5.222 -9.656 9.634 1.00 95.75 290 GLY A O 1
ATOM 2205 N N . TRP A 1 291 ? 5.024 -7.418 9.719 1.00 95.75 291 TRP A N 1
ATOM 2206 C CA . TRP A 1 291 ? 4.657 -7.254 8.315 1.00 95.75 291 TRP A CA 1
ATOM 2207 C C . TRP A 1 291 ? 5.922 -7.224 7.457 1.00 95.75 291 TRP A C 1
ATOM 2209 O O . TRP A 1 291 ? 6.950 -6.667 7.851 1.00 95.75 291 TRP A O 1
ATOM 2219 N N . GLU A 1 292 ? 5.858 -7.840 6.282 1.00 94.25 292 GLU A N 1
ATOM 2220 C CA . GLU A 1 292 ? 6.961 -7.874 5.330 1.00 94.25 292 GLU A CA 1
ATOM 2221 C C . GLU A 1 292 ? 6.709 -6.845 4.234 1.00 94.25 292 GLU A C 1
ATOM 2223 O O . GLU A 1 292 ? 5.742 -6.936 3.483 1.00 94.25 292 GLU A O 1
ATOM 2228 N N . VAL A 1 293 ? 7.590 -5.856 4.144 1.00 89.81 293 VAL A N 1
ATOM 2229 C CA . VAL A 1 293 ? 7.490 -4.787 3.153 1.00 89.81 293 VAL A CA 1
ATOM 2230 C C . VAL A 1 293 ? 8.266 -5.168 1.893 1.00 89.81 293 VAL A C 1
ATOM 2232 O O . VAL A 1 293 ? 9.409 -5.637 1.956 1.00 89.81 293 VAL A O 1
ATOM 2235 N N . GLY A 1 294 ? 7.633 -4.979 0.740 1.00 83.81 294 GLY A N 1
ATOM 2236 C CA . GLY A 1 294 ? 8.191 -5.244 -0.573 1.00 83.81 294 GLY A CA 1
ATOM 2237 C C . GLY A 1 294 ? 9.448 -4.418 -0.848 1.00 83.81 294 GLY A C 1
ATOM 2238 O O . GLY A 1 294 ? 9.656 -3.319 -0.346 1.00 83.81 294 GLY A O 1
ATOM 2239 N N . ARG A 1 295 ? 10.335 -4.949 -1.696 1.00 77.94 295 ARG A N 1
ATOM 2240 C CA . ARG A 1 295 ? 11.581 -4.250 -2.073 1.00 77.94 295 ARG A CA 1
ATOM 2241 C C . ARG A 1 295 ? 11.368 -3.084 -3.037 1.00 77.94 295 ARG A C 1
ATOM 2243 O O . ARG A 1 295 ? 12.294 -2.306 -3.245 1.00 77.94 295 ARG A O 1
ATOM 2250 N N . HIS A 1 296 ? 10.195 -3.015 -3.656 1.00 75.81 296 HIS A N 1
ATOM 2251 C CA . HIS A 1 296 ? 9.868 -2.071 -4.725 1.00 75.81 296 HIS A CA 1
ATOM 2252 C C . HIS A 1 296 ? 8.854 -1.028 -4.270 1.00 75.81 296 HIS A C 1
ATOM 2254 O O . HIS A 1 296 ? 8.093 -0.508 -5.084 1.00 75.81 296 HIS A O 1
ATOM 2260 N N . ASP A 1 297 ? 8.853 -0.740 -2.973 1.00 81.94 297 ASP A N 1
ATOM 2261 C CA . ASP A 1 297 ? 8.098 0.359 -2.414 1.00 81.94 297 ASP A CA 1
ATOM 2262 C C . ASP A 1 297 ? 8.517 1.678 -3.037 1.00 81.94 297 ASP A C 1
ATOM 2264 O O . ASP A 1 297 ? 9.675 1.937 -3.382 1.00 81.94 297 ASP A O 1
ATOM 2268 N N . VAL A 1 298 ? 7.515 2.518 -3.178 1.00 81.94 298 VAL A N 1
ATOM 2269 C CA . VAL A 1 298 ? 7.596 3.750 -3.917 1.00 81.94 298 VAL A CA 1
ATOM 2270 C C . VAL A 1 298 ? 7.253 4.867 -2.958 1.00 81.94 298 VAL A C 1
ATOM 2272 O O . VAL A 1 298 ? 6.168 4.861 -2.393 1.00 81.94 298 VAL A O 1
ATOM 2275 N N . THR A 1 299 ? 8.156 5.832 -2.792 1.00 85.31 299 THR A N 1
ATOM 2276 C CA . THR A 1 299 ? 7.959 6.974 -1.889 1.00 85.31 299 THR A CA 1
ATOM 2277 C C . THR A 1 299 ? 8.463 8.252 -2.541 1.00 85.31 299 THR A C 1
ATOM 2279 O O . THR A 1 299 ? 9.527 8.269 -3.161 1.00 85.31 299 THR A O 1
ATOM 2282 N N . GLY A 1 300 ? 7.717 9.342 -2.382 1.00 84.31 300 GLY A N 1
ATOM 2283 C CA . GLY A 1 300 ? 8.120 10.655 -2.869 1.00 84.31 300 GLY A CA 1
ATOM 2284 C C . GLY A 1 300 ? 7.337 11.796 -2.231 1.00 84.31 300 GLY A C 1
ATOM 2285 O O . GLY A 1 300 ? 6.357 11.583 -1.519 1.00 84.31 300 GLY A O 1
ATOM 2286 N N . THR A 1 301 ? 7.784 13.021 -2.501 1.00 84.56 301 THR A N 1
ATOM 2287 C CA . THR A 1 301 ? 7.061 14.243 -2.132 1.00 84.56 301 THR A CA 1
ATOM 2288 C C . THR A 1 301 ? 6.288 14.760 -3.334 1.00 84.56 301 THR A C 1
ATOM 2290 O O . THR A 1 301 ? 6.817 14.800 -4.449 1.00 84.56 301 THR A O 1
ATOM 2293 N N . GLN A 1 302 ? 5.052 15.181 -3.104 1.00 82.06 302 GLN A N 1
ATOM 2294 C CA . GLN A 1 302 ? 4.172 15.707 -4.128 1.00 82.06 302 GLN A CA 1
ATOM 2295 C C . GLN A 1 302 ? 3.262 16.796 -3.555 1.00 82.06 302 GLN A C 1
ATOM 2297 O O . GLN A 1 302 ? 2.779 16.664 -2.442 1.00 82.06 302 GLN A O 1
ATOM 2302 N N . ALA A 1 303 ? 2.988 17.845 -4.331 1.00 85.06 303 ALA A N 1
ATOM 2303 C CA . ALA A 1 303 ? 1.879 18.745 -4.039 1.00 85.06 303 ALA A CA 1
ATOM 2304 C C . ALA A 1 303 ? 0.554 18.060 -4.408 1.00 85.06 303 ALA A C 1
ATOM 2306 O O . ALA A 1 303 ? 0.375 17.644 -5.560 1.00 85.06 303 ALA A O 1
ATOM 2307 N N . ILE A 1 304 ? -0.359 17.950 -3.444 1.00 86.44 304 ILE A N 1
ATOM 2308 C CA . ILE A 1 304 ? -1.738 17.509 -3.663 1.00 86.44 304 ILE A CA 1
ATOM 2309 C C . ILE A 1 304 ? -2.641 18.747 -3.556 1.00 86.44 304 ILE A C 1
ATOM 2311 O O . ILE A 1 304 ? -2.687 19.368 -2.497 1.00 86.44 304 ILE A O 1
ATOM 2315 N N . PRO A 1 305 ? -3.323 19.165 -4.640 1.00 82.31 305 PRO A N 1
ATOM 2316 C CA . PRO A 1 305 ? -4.276 20.264 -4.578 1.00 82.31 305 PRO A CA 1
ATOM 2317 C C . PRO A 1 305 ? -5.435 19.933 -3.625 1.00 82.31 305 PRO A C 1
ATOM 2319 O O . PRO A 1 305 ? -5.903 18.795 -3.651 1.00 82.31 305 PRO A O 1
ATOM 2322 N N . PRO A 1 306 ? -5.977 20.920 -2.892 1.00 80.38 306 PRO A N 1
ATOM 2323 C CA . PRO A 1 306 ? -7.067 20.734 -1.925 1.00 80.38 306 PRO A CA 1
ATOM 2324 C C . PRO A 1 306 ? -8.441 20.508 -2.586 1.00 80.38 306 PRO A C 1
ATOM 2326 O O . PRO A 1 306 ? -9.478 20.763 -1.989 1.00 80.38 306 PRO A O 1
ATOM 2329 N N . ASN A 1 307 ? -8.476 20.097 -3.853 1.00 84.75 307 ASN A N 1
ATOM 2330 C CA . ASN A 1 307 ? -9.724 19.898 -4.580 1.00 84.75 307 ASN A CA 1
ATOM 2331 C C . ASN A 1 307 ? -10.217 18.463 -4.373 1.00 84.75 307 ASN A C 1
ATOM 2333 O O . ASN A 1 307 ? -9.381 17.562 -4.260 1.00 84.75 307 ASN A O 1
ATOM 2337 N N . PRO A 1 308 ? -11.540 18.216 -4.435 1.00 89.12 308 PRO A N 1
ATOM 2338 C CA . PRO A 1 308 ? -12.069 16.861 -4.496 1.00 89.12 308 PRO A CA 1
ATOM 2339 C C . PRO A 1 308 ? -11.314 16.042 -5.543 1.00 89.12 308 PRO A C 1
ATOM 2341 O O . PRO A 1 308 ? -11.023 16.534 -6.637 1.00 89.12 308 PRO A O 1
ATOM 2344 N N . ALA A 1 309 ? -10.975 14.802 -5.210 1.00 92.50 309 ALA A N 1
ATOM 2345 C CA . ALA A 1 309 ? -10.183 13.938 -6.072 1.00 92.50 309 ALA A CA 1
ATOM 2346 C C . ALA A 1 309 ? -10.756 12.525 -6.099 1.00 92.50 309 ALA A C 1
ATOM 2348 O O . ALA A 1 309 ? -11.512 12.123 -5.221 1.00 92.50 309 ALA A O 1
ATOM 2349 N N . THR A 1 310 ? -10.392 11.762 -7.119 1.00 93.19 310 THR A N 1
ATOM 2350 C CA . THR A 1 310 ? -10.721 10.345 -7.248 1.00 93.19 310 THR A CA 1
ATOM 2351 C C . THR A 1 310 ? -9.431 9.544 -7.250 1.00 93.19 310 THR A C 1
ATOM 2353 O O . THR A 1 310 ? -8.515 9.825 -8.027 1.00 93.19 310 THR A O 1
ATOM 2356 N N . ILE A 1 311 ? -9.352 8.541 -6.381 1.00 92.62 311 ILE A N 1
ATOM 2357 C CA . ILE A 1 311 ? -8.300 7.531 -6.446 1.00 92.62 311 ILE A CA 1
ATOM 2358 C C . ILE A 1 311 ? -8.694 6.522 -7.505 1.00 92.62 311 ILE A C 1
ATOM 2360 O O . ILE A 1 311 ? -9.808 5.996 -7.485 1.00 92.62 311 ILE A O 1
ATOM 2364 N N . ARG A 1 312 ? -7.750 6.196 -8.382 1.00 93.38 312 ARG A N 1
ATOM 2365 C CA . ARG A 1 312 ? -7.862 5.070 -9.298 1.00 93.38 312 ARG A CA 1
ATOM 2366 C C . ARG A 1 312 ? -6.719 4.104 -9.079 1.00 93.38 312 ARG A C 1
ATOM 2368 O O . ARG A 1 312 ? -5.565 4.442 -9.326 1.00 93.38 312 ARG A O 1
ATOM 2375 N N . LEU A 1 313 ? -7.050 2.889 -8.660 1.00 93.62 313 LEU A N 1
ATOM 2376 C CA . LEU A 1 313 ? -6.113 1.775 -8.609 1.00 93.62 313 LEU A CA 1
ATOM 2377 C C . LEU A 1 313 ? -6.359 0.866 -9.809 1.00 93.62 313 LEU A C 1
ATOM 2379 O O . LEU A 1 313 ? -7.483 0.421 -10.051 1.00 93.62 313 LEU A O 1
ATOM 2383 N N . ARG A 1 314 ? -5.299 0.565 -10.552 1.00 93.94 314 ARG A N 1
ATOM 2384 C CA . ARG A 1 314 ? -5.333 -0.302 -11.729 1.00 93.94 314 ARG A CA 1
ATOM 2385 C C . ARG A 1 314 ? -4.325 -1.423 -11.597 1.00 93.94 314 ARG A C 1
ATOM 2387 O O . ARG A 1 314 ? -3.203 -1.205 -11.151 1.00 93.94 314 ARG A O 1
ATOM 2394 N N . ARG A 1 315 ? -4.709 -2.602 -12.072 1.00 93.94 315 ARG A N 1
ATOM 2395 C CA . ARG A 1 315 ? -3.785 -3.687 -12.391 1.00 93.94 315 ARG A CA 1
ATOM 2396 C C . ARG A 1 315 ? -3.460 -3.629 -13.874 1.00 93.94 315 ARG A C 1
ATOM 2398 O O . ARG A 1 315 ? -4.367 -3.580 -14.701 1.00 93.94 315 ARG A O 1
ATOM 2405 N N . ILE A 1 316 ? -2.178 -3.674 -14.195 1.00 92.56 316 ILE A N 1
ATOM 2406 C CA . ILE A 1 316 ? -1.661 -3.622 -15.555 1.00 92.56 316 ILE A CA 1
ATOM 2407 C C . ILE A 1 316 ? -0.784 -4.851 -15.772 1.00 92.56 316 ILE A C 1
ATOM 2409 O O . ILE A 1 316 ? 0.277 -4.976 -15.164 1.00 92.56 316 ILE A O 1
ATOM 2413 N N . ASP A 1 317 ? -1.223 -5.764 -16.632 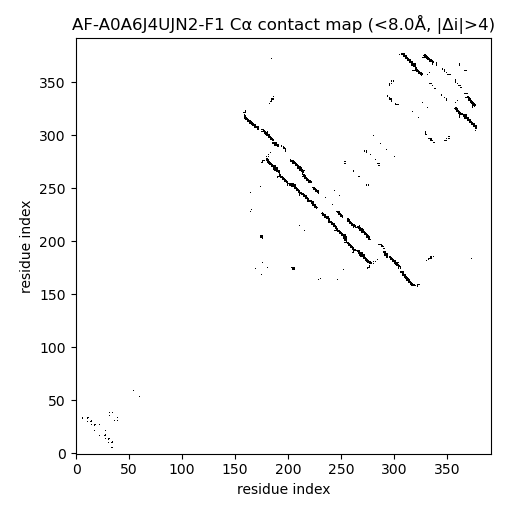1.00 91.50 317 ASP A N 1
ATOM 2414 C CA . ASP A 1 317 ? -0.403 -6.889 -17.071 1.00 91.50 317 ASP A CA 1
ATOM 2415 C C . ASP A 1 317 ? 0.354 -6.480 -18.352 1.00 91.50 317 ASP A C 1
ATOM 2417 O O . ASP A 1 317 ? -0.248 -6.056 -19.343 1.00 91.50 317 ASP A O 1
ATOM 2421 N N . LEU A 1 318 ? 1.684 -6.580 -18.314 1.00 87.69 318 LEU A N 1
ATOM 2422 C CA . LEU A 1 318 ? 2.618 -6.124 -19.342 1.00 87.69 318 LEU A CA 1
ATOM 2423 C C . LEU A 1 318 ? 3.370 -7.299 -19.960 1.00 87.69 318 LEU A C 1
ATOM 2425 O O . LEU A 1 318 ? 4.091 -8.024 -19.270 1.00 87.69 318 LEU A O 1
ATOM 2429 N N . ALA A 1 319 ? 3.280 -7.446 -21.278 1.00 90.94 319 ALA A N 1
ATOM 2430 C CA . ALA A 1 319 ? 4.166 -8.321 -22.036 1.00 90.94 319 ALA A CA 1
ATOM 2431 C C . ALA A 1 319 ? 5.629 -7.814 -21.991 1.00 90.94 319 ALA A C 1
ATOM 2433 O O . ALA A 1 319 ? 5.859 -6.629 -21.731 1.00 90.94 319 ALA A O 1
ATOM 2434 N N . PRO A 1 320 ? 6.629 -8.676 -22.252 1.00 86.56 320 PRO A N 1
ATOM 2435 C CA . PRO A 1 320 ? 8.020 -8.251 -22.424 1.00 86.56 320 PRO A CA 1
ATOM 2436 C C . PRO A 1 320 ? 8.153 -7.106 -23.437 1.00 86.56 320 PRO A C 1
ATOM 2438 O O . PRO A 1 320 ? 7.610 -7.182 -24.539 1.00 86.56 320 PRO A O 1
ATOM 2441 N N . GLY A 1 321 ? 8.870 -6.043 -23.072 1.00 84.38 321 GLY A N 1
ATOM 2442 C CA . GLY A 1 321 ? 9.072 -4.850 -23.899 1.00 84.38 321 GLY A CA 1
ATOM 2443 C C . GLY A 1 321 ? 7.890 -3.876 -23.953 1.00 84.38 321 GLY A C 1
ATOM 2444 O O . GLY A 1 321 ? 8.016 -2.827 -24.584 1.00 84.38 321 GLY A O 1
ATOM 2445 N N . ALA A 1 322 ? 6.757 -4.179 -23.307 1.00 87.88 322 ALA A N 1
ATOM 2446 C CA . ALA A 1 322 ? 5.607 -3.279 -23.282 1.00 87.88 322 ALA A CA 1
ATOM 2447 C C . ALA A 1 322 ? 5.916 -1.986 -22.507 1.00 87.88 322 ALA A C 1
ATOM 2449 O O . ALA A 1 322 ? 6.610 -2.003 -21.483 1.00 87.88 322 ALA A O 1
ATOM 2450 N N . VAL A 1 323 ? 5.366 -0.871 -22.996 1.00 86.50 323 VAL A N 1
ATOM 2451 C CA . VAL A 1 323 ? 5.557 0.472 -22.435 1.00 86.50 323 VAL A CA 1
ATOM 2452 C C . VAL A 1 323 ? 4.204 1.113 -22.161 1.00 86.50 323 VAL A C 1
ATOM 2454 O O . VAL A 1 323 ? 3.446 1.394 -23.088 1.00 86.50 323 VAL A O 1
ATOM 2457 N N . VAL A 1 324 ? 3.921 1.389 -20.893 1.00 85.12 324 VAL A N 1
ATOM 2458 C CA . VAL A 1 324 ? 2.773 2.196 -20.481 1.00 85.12 324 VAL A CA 1
ATOM 2459 C C . VAL A 1 324 ? 3.185 3.668 -20.520 1.00 85.12 324 VAL A C 1
ATOM 2461 O O . VAL A 1 324 ? 4.174 4.037 -19.869 1.00 85.12 324 VAL A O 1
ATOM 2464 N N . PRO A 1 325 ? 2.456 4.527 -21.256 1.00 84.62 325 PRO A N 1
ATOM 2465 C CA . PRO A 1 325 ? 2.722 5.957 -21.251 1.00 84.62 325 PRO A CA 1
ATOM 2466 C C . PRO A 1 325 ? 2.500 6.553 -19.855 1.00 84.62 325 PRO A C 1
ATOM 2468 O O . PRO A 1 325 ? 1.853 5.954 -18.994 1.00 84.62 325 PRO A O 1
ATOM 2471 N N . ALA A 1 326 ? 3.036 7.756 -19.639 1.00 80.50 326 ALA A N 1
ATOM 2472 C CA . ALA A 1 326 ? 2.792 8.490 -18.407 1.00 80.50 326 ALA A CA 1
ATOM 2473 C C . ALA A 1 326 ? 1.283 8.663 -18.190 1.00 80.50 326 ALA A C 1
ATOM 2475 O O . ALA A 1 326 ? 0.573 9.175 -19.056 1.00 80.50 326 ALA A O 1
ATOM 2476 N N . GLN A 1 327 ? 0.809 8.205 -17.036 1.00 76.06 327 GLN A N 1
ATOM 2477 C CA . GLN A 1 327 ? -0.601 8.276 -16.688 1.00 76.06 327 GLN A CA 1
ATOM 2478 C C . GLN A 1 327 ? -0.967 9.707 -16.268 1.00 76.06 327 GLN A C 1
ATOM 2480 O O . GLN A 1 327 ? -0.163 10.362 -15.591 1.00 76.06 327 GLN A O 1
ATOM 2485 N N . PRO A 1 328 ? -2.154 10.208 -16.657 1.00 71.56 328 PRO A N 1
ATOM 2486 C CA . PRO A 1 328 ? -2.649 11.480 -16.155 1.00 71.56 328 PRO A CA 1
ATOM 2487 C C . PRO A 1 328 ? -2.893 11.386 -14.644 1.00 71.56 328 PRO A C 1
ATOM 2489 O O . PRO A 1 328 ? -3.133 10.309 -14.098 1.00 71.56 328 PRO A O 1
ATOM 2492 N N . GLY A 1 329 ? -2.822 12.528 -13.969 1.00 74.44 329 GLY A N 1
ATOM 2493 C CA . GLY A 1 329 ? -3.074 12.625 -12.536 1.00 74.44 329 GLY A CA 1
ATOM 2494 C C . GLY A 1 329 ? -1.900 13.195 -11.754 1.00 74.44 329 GLY A C 1
ATOM 2495 O O . GLY A 1 329 ? -0.774 13.347 -12.241 1.00 74.44 329 GLY A O 1
ATOM 2496 N N . ILE A 1 330 ? -2.201 13.541 -10.510 1.00 70.62 330 ILE A N 1
ATOM 2497 C CA . ILE A 1 330 ? -1.255 14.173 -9.608 1.00 70.62 330 ILE A CA 1
ATOM 2498 C C . ILE A 1 330 ? -0.242 13.107 -9.202 1.00 70.62 330 ILE A C 1
ATOM 2500 O O . ILE A 1 330 ? 0.921 13.235 -9.578 1.00 70.62 330 ILE A O 1
ATOM 2504 N N . VAL A 1 331 ? -0.684 12.004 -8.593 1.00 71.75 331 VAL A N 1
ATOM 2505 C CA . VAL A 1 331 ? 0.184 11.009 -7.942 1.00 71.75 331 VAL A CA 1
ATOM 2506 C C . VAL A 1 331 ? 0.182 9.650 -8.665 1.00 71.75 331 VAL A C 1
ATOM 2508 O O . VAL A 1 331 ? -0.565 8.773 -8.255 1.00 71.75 331 VAL A O 1
ATOM 2511 N N . PRO A 1 332 ? 0.972 9.434 -9.736 1.00 78.25 332 PRO A N 1
ATOM 2512 C CA . PRO A 1 332 ? 1.129 8.128 -10.362 1.00 78.25 332 PRO A CA 1
ATOM 2513 C C . PRO A 1 332 ? 2.209 7.337 -9.628 1.00 78.25 332 PRO A C 1
ATOM 2515 O O . PRO A 1 332 ? 3.406 7.552 -9.835 1.00 78.25 332 PRO A O 1
ATOM 2518 N N . LEU A 1 333 ? 1.778 6.421 -8.768 1.00 79.38 333 LEU A N 1
ATOM 2519 C CA . LEU A 1 333 ? 2.655 5.459 -8.107 1.00 79.38 333 LEU A CA 1
ATOM 2520 C C . LEU A 1 333 ? 2.449 4.102 -8.759 1.00 79.38 333 LEU A C 1
ATOM 2522 O O . LEU A 1 333 ? 1.314 3.715 -9.025 1.00 79.38 333 LEU A O 1
ATOM 2526 N N . ALA A 1 334 ? 3.535 3.385 -9.027 1.00 80.94 334 ALA A N 1
ATOM 2527 C CA . ALA A 1 334 ? 3.468 2.074 -9.647 1.00 80.94 334 ALA A CA 1
ATOM 2528 C C . ALA A 1 334 ? 4.432 1.113 -8.964 1.00 80.94 334 ALA A C 1
ATOM 2530 O O . ALA A 1 334 ? 5.621 1.411 -8.860 1.00 80.94 334 ALA A O 1
ATOM 2531 N N . ILE A 1 335 ? 3.925 -0.041 -8.543 1.00 84.06 335 ILE A N 1
ATOM 2532 C CA . ILE A 1 335 ? 4.733 -1.114 -7.963 1.00 84.06 335 ILE A CA 1
ATOM 2533 C C . ILE A 1 335 ? 4.489 -2.419 -8.713 1.00 84.06 335 ILE A C 1
ATOM 2535 O O . ILE A 1 335 ? 3.394 -2.676 -9.214 1.00 84.06 335 ILE A O 1
ATOM 2539 N N . SER A 1 336 ? 5.509 -3.262 -8.788 1.00 82.12 336 SER A N 1
ATOM 2540 C CA . SER A 1 336 ? 5.406 -4.615 -9.329 1.00 82.12 336 SER A CA 1
ATOM 2541 C C . SER A 1 336 ? 5.466 -5.636 -8.206 1.00 82.12 336 SER A C 1
ATOM 2543 O O . SER A 1 336 ? 6.311 -5.516 -7.317 1.00 82.12 336 SER A O 1
ATOM 2545 N N . LEU A 1 337 ? 4.637 -6.674 -8.283 1.00 79.00 337 LEU A N 1
ATOM 2546 C CA . LEU A 1 337 ? 4.706 -7.766 -7.316 1.00 79.00 337 LEU A CA 1
ATOM 2547 C C . LEU A 1 337 ? 5.855 -8.725 -7.666 1.00 79.00 337 LEU A C 1
ATOM 2549 O O . LEU A 1 337 ? 6.086 -8.999 -8.846 1.00 79.00 337 LEU A O 1
ATOM 2553 N N . PRO A 1 338 ? 6.564 -9.277 -6.666 1.00 65.31 338 PRO A N 1
ATOM 2554 C CA . PRO A 1 338 ? 7.746 -10.116 -6.876 1.00 65.31 338 PRO A CA 1
ATOM 2555 C C . PRO A 1 338 ? 7.456 -11.492 -7.505 1.00 65.31 338 PRO A C 1
ATOM 2557 O O . PRO A 1 338 ? 8.388 -12.249 -7.776 1.00 65.31 338 PRO A O 1
ATOM 2560 N N . THR A 1 339 ? 6.192 -11.849 -7.736 1.00 57.91 339 THR A N 1
ATOM 2561 C CA . THR A 1 339 ? 5.770 -13.208 -8.089 1.00 57.91 339 THR A CA 1
ATOM 2562 C C . THR A 1 339 ? 5.105 -13.279 -9.462 1.00 57.91 339 THR A C 1
ATOM 2564 O O . THR A 1 339 ? 3.893 -13.409 -9.599 1.00 57.91 339 THR A O 1
ATOM 2567 N N . THR A 1 340 ? 5.917 -13.344 -10.516 1.00 48.22 340 THR A N 1
ATOM 2568 C CA . THR A 1 340 ? 5.585 -14.250 -11.623 1.00 48.22 340 THR A CA 1
ATOM 2569 C C . THR A 1 340 ? 6.371 -15.536 -11.386 1.00 48.22 340 THR A C 1
ATOM 2571 O O . THR A 1 340 ? 7.564 -15.504 -11.102 1.00 48.22 340 THR A O 1
ATOM 2574 N N . GLY A 1 341 ? 5.687 -16.684 -11.373 1.00 41.94 341 GLY A N 1
ATOM 2575 C CA . GLY A 1 341 ? 6.196 -17.985 -10.908 1.00 41.94 341 GLY A CA 1
ATOM 2576 C C . GLY A 1 341 ? 7.385 -18.595 -11.672 1.00 41.94 341 GLY A C 1
ATOM 2577 O O . GLY A 1 341 ? 7.560 -19.809 -11.635 1.00 41.94 341 GLY A O 1
ATOM 2578 N N . ALA A 1 342 ? 8.204 -17.802 -12.359 1.00 41.66 342 ALA A N 1
ATOM 2579 C CA . ALA A 1 342 ? 9.406 -18.238 -13.048 1.00 41.66 342 ALA A CA 1
ATOM 2580 C C . ALA A 1 342 ? 10.509 -17.167 -12.958 1.00 41.66 342 ALA A C 1
ATOM 2582 O O . ALA A 1 342 ? 10.685 -16.370 -13.867 1.00 41.66 342 ALA A O 1
ATOM 2583 N N . GLY A 1 343 ? 11.287 -17.212 -11.873 1.00 40.62 343 GLY A N 1
ATOM 2584 C CA . GLY A 1 343 ? 12.687 -16.777 -11.858 1.00 40.62 343 GLY A CA 1
ATOM 2585 C C . GLY A 1 343 ? 12.963 -15.271 -11.909 1.00 40.62 343 GLY A C 1
ATOM 2586 O O . GLY A 1 343 ? 12.973 -14.668 -12.970 1.00 40.62 343 GLY A O 1
ATOM 2587 N N . THR A 1 344 ? 13.422 -14.752 -10.767 1.00 43.62 344 THR A N 1
ATOM 2588 C CA . THR A 1 344 ? 14.112 -13.460 -10.572 1.00 43.62 344 THR A CA 1
ATOM 2589 C C . THR A 1 344 ? 13.267 -12.224 -10.913 1.00 43.62 344 THR A C 1
ATOM 2591 O O . THR A 1 344 ? 13.068 -11.936 -12.092 1.00 43.62 344 THR A O 1
ATOM 2594 N N . PRO A 1 345 ? 12.827 -11.437 -9.907 1.00 46.00 345 PRO A N 1
ATOM 2595 C CA . PRO A 1 345 ? 12.306 -10.097 -10.151 1.00 46.00 345 PRO A CA 1
ATOM 2596 C C . PRO A 1 345 ? 13.350 -9.341 -10.971 1.00 46.00 345 PRO A C 1
ATOM 2598 O O . PRO A 1 345 ? 14.488 -9.168 -10.531 1.00 46.00 345 PRO A O 1
ATOM 2601 N N . THR A 1 346 ? 13.007 -8.982 -12.204 1.00 47.75 346 THR A N 1
ATOM 2602 C CA . THR A 1 346 ? 13.792 -7.993 -12.935 1.00 47.75 346 THR A CA 1
ATOM 2603 C C . THR A 1 346 ? 13.499 -6.677 -12.248 1.00 47.75 346 THR A C 1
ATOM 2605 O O . THR A 1 346 ? 12.333 -6.400 -11.980 1.00 47.75 346 THR A O 1
ATOM 2608 N N . ASP A 1 347 ? 14.544 -5.924 -11.901 1.00 49.41 347 ASP A N 1
ATOM 2609 C CA . ASP A 1 347 ? 14.426 -4.596 -11.311 1.00 49.41 347 ASP A CA 1
ATOM 2610 C C . ASP A 1 347 ? 13.516 -3.742 -12.200 1.00 49.41 347 ASP A C 1
ATOM 2612 O O . ASP A 1 347 ? 13.951 -3.101 -13.158 1.00 49.41 347 ASP A O 1
ATOM 2616 N N . VAL A 1 348 ? 12.225 -3.729 -11.882 1.00 50.78 348 VAL A N 1
ATOM 2617 C CA . VAL A 1 348 ? 11.387 -2.592 -12.186 1.00 50.78 348 VAL A CA 1
ATOM 2618 C C . VAL A 1 348 ? 12.002 -1.535 -11.299 1.00 50.78 348 VAL A C 1
ATOM 2620 O O . VAL A 1 348 ? 11.883 -1.593 -10.079 1.00 50.78 348 VAL A O 1
ATOM 2623 N N . ALA A 1 349 ? 12.803 -0.658 -11.888 1.00 49.53 349 ALA A N 1
ATOM 2624 C CA . ALA A 1 349 ? 13.120 0.596 -11.251 1.00 49.53 349 ALA A CA 1
ATOM 2625 C C . ALA A 1 349 ? 11.860 1.442 -11.442 1.00 49.53 349 ALA A C 1
ATOM 2627 O O . ALA A 1 349 ? 11.688 1.983 -12.539 1.00 49.53 349 ALA A O 1
ATOM 2628 N N . PRO A 1 350 ? 10.941 1.551 -10.458 1.00 49.84 350 PRO A N 1
ATOM 2629 C CA . PRO A 1 350 ? 9.990 2.642 -10.478 1.00 49.84 350 PRO A CA 1
ATOM 2630 C C . PRO A 1 350 ? 10.839 3.905 -10.359 1.00 49.84 350 PRO A C 1
ATOM 2632 O O . PRO A 1 350 ? 11.244 4.313 -9.273 1.00 49.84 350 PRO A O 1
ATOM 2635 N N . SER A 1 351 ? 11.250 4.473 -11.492 1.00 42.69 351 SER A N 1
ATOM 2636 C CA . SER A 1 351 ? 12.068 5.669 -11.470 1.00 42.69 351 SER A CA 1
ATOM 2637 C C . SER A 1 351 ? 11.167 6.812 -11.028 1.00 42.69 351 SER A C 1
ATOM 2639 O O . SER A 1 351 ? 10.483 7.430 -11.845 1.00 42.69 351 SER A O 1
ATOM 2641 N N . PHE A 1 352 ? 11.211 7.127 -9.735 1.00 46.97 352 PHE A N 1
ATOM 2642 C CA . PHE A 1 352 ? 10.951 8.472 -9.235 1.00 46.97 352 PHE A CA 1
ATOM 2643 C C . PHE A 1 352 ? 12.097 9.359 -9.711 1.00 46.97 352 PHE A C 1
ATOM 2645 O O . PHE A 1 352 ? 12.991 9.743 -8.963 1.00 46.97 352 PHE A O 1
ATOM 2652 N N . GLY A 1 353 ? 12.114 9.642 -11.011 1.00 35.38 353 GLY A N 1
ATOM 2653 C CA . GLY A 1 353 ? 12.891 10.750 -11.523 1.00 35.38 353 GLY A CA 1
ATOM 2654 C C . GLY A 1 353 ? 12.216 12.039 -11.071 1.00 35.38 353 GLY A C 1
ATOM 2655 O O . GLY A 1 353 ? 11.011 12.207 -11.254 1.00 35.38 353 GLY A O 1
ATOM 2656 N N . LYS A 1 354 ? 12.985 12.983 -10.525 1.00 36.25 354 LYS A N 1
ATOM 2657 C CA . LYS A 1 354 ? 12.626 14.405 -10.603 1.00 36.25 354 LYS A CA 1
ATOM 2658 C C . LYS A 1 354 ? 12.525 14.760 -12.095 1.00 36.25 354 LYS A C 1
ATOM 2660 O O . LYS A 1 354 ? 13.524 15.102 -12.717 1.00 36.25 354 LYS A O 1
ATOM 2665 N N . GLY A 1 355 ? 11.351 14.575 -12.689 1.00 40.72 355 GLY A N 1
ATOM 2666 C CA . GLY A 1 355 ? 11.116 14.746 -14.121 1.00 40.72 355 GLY A CA 1
ATOM 2667 C C . GLY A 1 355 ? 9.883 13.967 -14.575 1.00 40.72 355 GLY A C 1
ATOM 2668 O O . GLY A 1 355 ? 9.744 12.783 -14.298 1.00 40.72 355 GLY A O 1
ATOM 2669 N N . ASN A 1 356 ? 8.976 14.643 -15.274 1.00 44.47 356 ASN A N 1
ATOM 2670 C CA . ASN A 1 356 ? 7.600 14.216 -15.558 1.00 44.47 356 ASN A CA 1
ATOM 2671 C C . ASN A 1 356 ? 7.434 12.989 -16.483 1.00 44.47 356 ASN A C 1
ATOM 2673 O O . ASN A 1 356 ? 6.313 12.684 -16.886 1.00 44.47 356 ASN A O 1
ATOM 2677 N N . THR A 1 357 ? 8.491 12.262 -16.846 1.00 52.69 357 THR A N 1
ATOM 2678 C CA . THR A 1 357 ? 8.381 11.096 -17.738 1.00 52.69 357 THR A CA 1
ATOM 2679 C C . THR A 1 357 ? 8.123 9.823 -16.931 1.00 52.69 357 THR A C 1
ATOM 2681 O O . THR A 1 357 ? 9.005 8.994 -16.733 1.00 52.69 357 THR A O 1
ATOM 2684 N N . ARG A 1 358 ? 6.888 9.703 -16.430 1.00 70.94 358 ARG A N 1
ATOM 2685 C CA . ARG A 1 358 ? 6.362 8.622 -15.569 1.00 70.94 358 ARG A CA 1
ATOM 2686 C C . ARG A 1 358 ? 5.966 7.363 -16.363 1.00 70.94 358 ARG A C 1
ATOM 2688 O O . ARG A 1 358 ? 4.859 6.857 -16.216 1.00 70.94 358 ARG A O 1
ATOM 2695 N N . THR A 1 359 ? 6.826 6.900 -17.267 1.00 79.12 359 THR A N 1
ATOM 2696 C CA . THR A 1 359 ? 6.555 5.722 -18.113 1.00 79.12 359 THR A CA 1
ATOM 2697 C C . THR A 1 359 ? 6.883 4.424 -17.383 1.00 79.12 359 THR A C 1
ATOM 2699 O O . THR A 1 359 ? 7.948 4.321 -16.777 1.00 79.12 359 THR A O 1
ATOM 2702 N N . ILE A 1 360 ? 6.017 3.416 -17.495 1.00 81.25 360 ILE A N 1
ATOM 2703 C CA . ILE A 1 360 ? 6.259 2.074 -16.941 1.00 81.25 360 ILE A CA 1
ATOM 2704 C C . ILE A 1 360 ? 6.722 1.181 -18.089 1.00 81.25 360 ILE A C 1
ATOM 2706 O O . ILE A 1 360 ? 6.027 1.071 -19.095 1.00 81.25 360 ILE A O 1
ATOM 2710 N N . VAL A 1 361 ? 7.884 0.544 -17.957 1.00 80.88 361 VAL A N 1
ATOM 2711 C CA . VAL A 1 361 ? 8.448 -0.319 -19.005 1.00 80.88 361 VAL A CA 1
ATOM 2712 C C . VAL A 1 361 ? 8.731 -1.699 -18.436 1.00 80.88 361 VAL A C 1
ATOM 2714 O O . VAL A 1 361 ? 9.444 -1.821 -17.441 1.00 80.88 361 VAL A O 1
ATOM 2717 N N . ASN A 1 362 ? 8.227 -2.746 -19.090 1.00 84.19 362 ASN A N 1
ATOM 2718 C CA . ASN A 1 362 ? 8.660 -4.109 -18.802 1.00 84.19 362 ASN A CA 1
ATOM 2719 C C . ASN A 1 362 ? 9.937 -4.422 -19.596 1.00 84.19 362 ASN A C 1
ATOM 2721 O O . ASN A 1 362 ? 9.877 -4.877 -20.736 1.00 84.19 362 ASN A O 1
ATOM 2725 N N . ALA A 1 363 ? 11.102 -4.172 -18.998 1.00 79.44 363 ALA A N 1
ATOM 2726 C CA . ALA A 1 363 ? 12.399 -4.516 -19.591 1.00 79.44 363 ALA A CA 1
ATOM 2727 C C . ALA A 1 363 ? 12.785 -6.000 -19.406 1.00 79.44 363 ALA A C 1
ATOM 2729 O O . ALA A 1 363 ? 13.839 -6.428 -19.879 1.00 79.44 363 ALA A O 1
ATOM 2730 N N . GLY A 1 364 ? 11.963 -6.777 -18.693 1.00 78.50 364 GLY A N 1
ATOM 2731 C CA . GLY A 1 364 ? 12.183 -8.196 -18.451 1.00 78.50 364 GLY A CA 1
ATOM 2732 C C . GLY A 1 364 ? 11.824 -9.071 -19.651 1.00 78.50 364 GLY A C 1
ATOM 2733 O O . GLY A 1 364 ? 11.163 -8.650 -20.598 1.00 78.50 364 GLY A O 1
ATOM 2734 N N . SER A 1 365 ? 12.260 -10.331 -19.601 1.00 81.81 365 SER A N 1
ATOM 2735 C CA . SER A 1 365 ? 11.937 -11.347 -20.612 1.00 81.81 365 SER A CA 1
ATOM 2736 C C . SER A 1 365 ? 10.601 -12.056 -20.366 1.00 81.81 365 SER A C 1
ATOM 2738 O O . SER A 1 365 ? 10.130 -12.783 -21.241 1.00 81.81 365 SER A O 1
ATOM 2740 N N . GLY A 1 366 ? 9.998 -11.871 -19.188 1.00 81.94 366 GLY A N 1
ATOM 2741 C CA . GLY A 1 366 ? 8.721 -12.461 -18.789 1.00 81.94 366 GLY A CA 1
ATOM 2742 C C . GLY A 1 366 ? 7.595 -11.428 -18.680 1.00 81.94 366 GLY A C 1
ATOM 2743 O O . GLY A 1 366 ? 7.860 -10.223 -18.672 1.00 81.94 366 GLY A O 1
ATOM 2744 N N . PRO A 1 367 ? 6.330 -11.876 -18.599 1.00 85.81 367 PRO A N 1
ATOM 2745 C CA . PRO A 1 367 ? 5.226 -10.982 -18.285 1.00 85.81 367 PRO A CA 1
ATOM 2746 C C . PRO A 1 367 ? 5.413 -10.366 -16.893 1.00 85.81 367 PRO A C 1
ATOM 2748 O O . PRO A 1 367 ? 5.994 -10.987 -16.000 1.00 85.81 367 PRO A O 1
ATOM 2751 N N . LEU A 1 368 ? 4.890 -9.158 -16.714 1.00 84.62 368 LEU A N 1
ATOM 2752 C CA . LEU A 1 368 ? 4.979 -8.384 -15.481 1.00 84.62 368 LEU A CA 1
ATOM 2753 C C . LEU A 1 368 ? 3.593 -7.866 -15.101 1.00 84.62 368 LEU A C 1
ATOM 2755 O O . LEU A 1 368 ? 2.905 -7.301 -15.943 1.00 84.62 368 LEU A O 1
ATOM 2759 N N . THR A 1 369 ? 3.199 -8.010 -13.839 1.00 89.69 369 THR A N 1
ATOM 2760 C CA . THR A 1 369 ? 1.996 -7.358 -13.306 1.00 89.69 369 THR A CA 1
ATOM 2761 C C . THR A 1 369 ? 2.404 -6.145 -12.482 1.00 89.69 369 THR A C 1
ATOM 2763 O O . THR A 1 369 ? 3.205 -6.256 -11.551 1.00 89.69 369 THR A O 1
ATOM 2766 N N . VAL A 1 370 ? 1.830 -4.995 -12.816 1.00 90.19 370 VAL A N 1
ATOM 2767 C CA . VAL A 1 370 ? 2.049 -3.715 -12.146 1.00 90.19 370 VAL A CA 1
ATOM 2768 C C . VAL A 1 370 ? 0.737 -3.225 -11.551 1.00 90.19 370 VAL A C 1
ATOM 2770 O O . VAL A 1 370 ? -0.314 -3.333 -12.178 1.00 90.19 370 VAL A O 1
ATOM 2773 N N . TYR A 1 371 ? 0.801 -2.662 -10.352 1.00 92.44 371 TYR A N 1
ATOM 2774 C CA . TYR A 1 371 ? -0.305 -1.946 -9.733 1.00 92.44 371 TYR A CA 1
ATOM 2775 C C . TYR A 1 371 ? -0.002 -0.463 -9.793 1.00 92.44 371 TYR A C 1
ATOM 2777 O O . TYR A 1 371 ? 1.011 -0.026 -9.254 1.00 92.44 371 TYR A O 1
ATOM 2785 N N . ALA A 1 372 ? -0.856 0.283 -10.486 1.00 91.62 372 ALA A N 1
ATOM 2786 C CA . ALA A 1 372 ? -0.721 1.715 -10.682 1.00 91.62 372 ALA A CA 1
ATOM 2787 C C . ALA A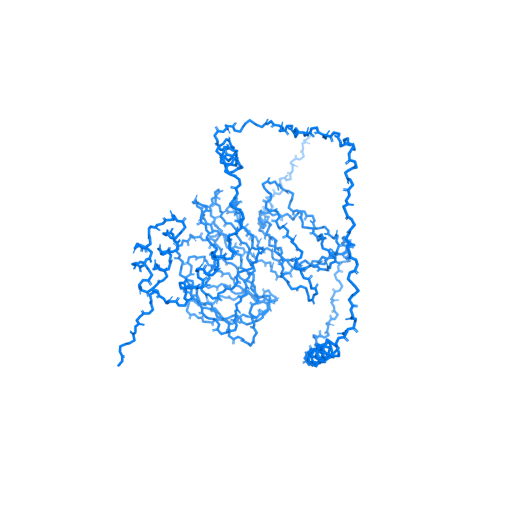 1 372 ? -1.848 2.442 -9.949 1.00 91.62 372 ALA A C 1
ATOM 2789 O O . ALA A 1 372 ? -3.024 2.198 -10.225 1.00 91.62 372 ALA A O 1
ATOM 2790 N N . LEU A 1 373 ? -1.482 3.338 -9.040 1.00 92.56 373 LEU A N 1
ATOM 2791 C CA . LEU A 1 373 ? -2.398 4.236 -8.355 1.00 92.56 373 LEU A CA 1
ATOM 2792 C C . LEU A 1 373 ? -2.259 5.634 -8.948 1.00 92.56 373 LEU A C 1
ATOM 2794 O O . LEU A 1 373 ? -1.139 6.114 -9.108 1.00 92.56 373 LEU A O 1
ATOM 2798 N N . THR A 1 374 ? -3.380 6.274 -9.267 1.00 91.94 374 THR A N 1
ATOM 2799 C CA . THR A 1 374 ? -3.452 7.688 -9.642 1.00 91.94 374 THR A CA 1
ATOM 2800 C C . THR A 1 374 ? -4.433 8.428 -8.746 1.00 91.94 374 THR A C 1
ATOM 2802 O O . THR A 1 374 ? -5.488 7.905 -8.396 1.00 91.94 374 THR A O 1
ATOM 2805 N N . LEU A 1 375 ? -4.085 9.665 -8.393 1.00 90.88 375 LEU A N 1
ATOM 2806 C CA . LEU A 1 375 ? -5.008 10.628 -7.799 1.00 90.88 375 LEU A CA 1
ATOM 2807 C C . LEU A 1 375 ? -5.380 11.658 -8.866 1.00 90.88 375 LEU A C 1
ATOM 2809 O O . LEU A 1 375 ? -4.527 12.435 -9.309 1.00 90.88 375 LEU A O 1
ATOM 2813 N N . GLU A 1 376 ? -6.628 11.633 -9.314 1.00 91.25 376 GLU A N 1
ATOM 2814 C CA . GLU A 1 376 ? -7.143 12.534 -10.343 1.00 91.25 376 GLU A CA 1
ATOM 2815 C C . GLU A 1 376 ? -8.007 13.615 -9.689 1.00 91.25 376 GLU A C 1
ATOM 2817 O O . GLU A 1 376 ? -8.907 13.266 -8.925 1.00 91.25 376 GLU A O 1
ATOM 2822 N N . PRO A 1 377 ? -7.779 14.913 -9.961 1.00 87.88 377 PRO A N 1
ATOM 2823 C CA . PRO A 1 377 ? -8.720 15.941 -9.544 1.00 87.88 377 PRO A CA 1
ATOM 2824 C C . PRO A 1 377 ? -10.100 15.601 -10.102 1.00 87.88 377 PRO A C 1
ATOM 2826 O O . PRO A 1 377 ? -10.217 15.258 -11.283 1.00 87.88 377 PRO A O 1
ATOM 2829 N N . ALA A 1 378 ? -11.141 15.730 -9.285 1.00 82.81 378 ALA A N 1
ATOM 2830 C CA . ALA A 1 378 ? -12.489 15.788 -9.808 1.00 82.81 378 ALA A CA 1
ATOM 2831 C C . ALA A 1 378 ? -12.494 16.906 -10.849 1.00 82.81 378 ALA A C 1
ATOM 2833 O O . ALA A 1 378 ? -12.042 18.024 -10.576 1.00 82.81 378 ALA A O 1
ATOM 2834 N N . LEU A 1 379 ? -12.948 16.595 -12.064 1.00 75.19 379 LEU A N 1
ATOM 2835 C CA . LEU A 1 379 ? -13.254 17.640 -13.024 1.00 75.19 379 LEU A CA 1
ATOM 2836 C C . LEU A 1 379 ? -14.246 18.547 -12.302 1.00 75.19 379 LEU A C 1
ATOM 2838 O O . LEU A 1 379 ? -15.352 18.108 -11.982 1.00 75.19 379 LEU A O 1
ATOM 2842 N N . GLY A 1 380 ? -13.809 19.762 -11.952 1.00 67.12 380 GLY A N 1
ATOM 2843 C CA . GLY A 1 380 ? -14.688 20.735 -11.317 1.00 67.12 380 GLY A CA 1
ATOM 2844 C C . GLY A 1 380 ? -15.970 20.839 -12.142 1.00 67.12 380 GLY A C 1
ATOM 2845 O O . GLY A 1 380 ? -15.922 20.544 -13.344 1.00 67.12 380 GLY A O 1
ATOM 2846 N N . PRO A 1 381 ? -17.112 21.216 -11.535 1.00 62.31 381 PRO A N 1
ATOM 2847 C CA . PRO A 1 381 ? -18.331 21.437 -12.300 1.00 62.31 381 PRO A CA 1
ATOM 2848 C C . PRO A 1 381 ? -17.937 22.289 -13.495 1.00 62.31 381 PRO A C 1
ATOM 2850 O O . PRO A 1 381 ? -17.363 23.362 -13.303 1.00 62.31 381 PRO A O 1
ATOM 2853 N N . VAL A 1 382 ? -18.106 21.742 -14.705 1.00 54.41 382 VAL A N 1
ATOM 2854 C CA . VAL A 1 382 ? -17.741 22.438 -15.936 1.00 54.41 382 VAL A CA 1
ATOM 2855 C C . VAL A 1 382 ? -18.463 23.765 -15.824 1.00 54.41 382 VAL A C 1
ATOM 2857 O O . VAL A 1 382 ? -19.696 23.781 -15.833 1.00 54.41 382 VAL A O 1
ATOM 2860 N N . GLY A 1 383 ? -17.710 24.843 -15.566 1.00 52.94 383 GLY A N 1
ATOM 2861 C CA . GLY A 1 383 ? -18.305 26.154 -15.347 1.00 52.94 383 GLY A CA 1
ATOM 2862 C C . GLY A 1 383 ? -19.267 26.401 -16.502 1.00 52.94 383 GLY A C 1
ATOM 2863 O O . GLY A 1 383 ? -18.949 25.960 -17.615 1.00 52.94 383 GLY A O 1
ATOM 2864 N N . PRO A 1 384 ? -20.454 26.991 -16.259 1.00 57.72 384 PRO A N 1
ATOM 2865 C CA . PRO A 1 384 ? -21.442 27.165 -17.313 1.00 57.72 384 PRO A CA 1
ATOM 2866 C C . PRO A 1 384 ? -20.714 27.762 -18.505 1.00 57.72 384 PRO A C 1
ATOM 2868 O O . PRO A 1 384 ? -20.083 28.810 -18.362 1.00 57.72 384 PRO A O 1
ATOM 2871 N N . SER A 1 385 ? -20.701 27.028 -19.624 1.00 61.78 385 SER A N 1
ATOM 2872 C CA . SER A 1 385 ? -20.041 27.481 -20.841 1.00 61.78 385 SER A CA 1
ATOM 2873 C C . SER A 1 385 ? -20.550 28.890 -21.074 1.00 61.78 385 SER A C 1
ATOM 2875 O O . SER A 1 385 ? -21.755 29.085 -21.250 1.00 61.78 385 SER A O 1
ATOM 2877 N N . THR A 1 386 ? -19.670 29.882 -20.954 1.00 58.06 386 THR A N 1
ATOM 2878 C CA . THR A 1 386 ? -19.990 31.248 -21.327 1.00 58.06 386 THR A CA 1
ATOM 2879 C C . THR A 1 386 ? -20.234 31.178 -22.819 1.00 58.06 386 THR A C 1
ATOM 2881 O O . THR A 1 386 ? -19.301 31.230 -23.616 1.00 58.06 386 THR A O 1
ATOM 2884 N N . ALA A 1 387 ? -21.496 30.953 -23.190 1.00 60.22 387 ALA A N 1
ATOM 2885 C CA . ALA A 1 387 ? -21.971 31.090 -24.545 1.00 60.22 387 ALA A CA 1
ATOM 2886 C C . ALA A 1 387 ? -21.582 32.508 -24.939 1.00 60.22 387 ALA A C 1
ATOM 2888 O O . ALA A 1 387 ? -22.149 33.475 -24.429 1.00 60.22 387 ALA A O 1
ATOM 2889 N N . GLY A 1 388 ? -20.514 32.622 -25.730 1.00 62.28 388 GLY A N 1
ATOM 2890 C CA . GLY A 1 388 ? -20.028 33.905 -26.192 1.00 62.28 388 GLY A CA 1
ATOM 2891 C C . GLY A 1 388 ? -21.198 34.607 -26.853 1.00 62.28 388 GLY A C 1
ATOM 2892 O O . GLY A 1 388 ? -21.768 34.082 -27.809 1.00 62.28 388 GLY A O 1
ATOM 2893 N N . THR A 1 389 ? -21.592 35.753 -26.304 1.00 58.06 389 THR A N 1
ATOM 2894 C CA . THR A 1 389 ? -22.541 36.639 -26.961 1.00 58.06 389 THR A CA 1
ATOM 2895 C C . THR A 1 389 ? -21.996 36.894 -28.366 1.00 58.06 389 THR A C 1
ATOM 2897 O O . THR A 1 389 ? -20.856 37.355 -28.473 1.00 58.06 389 THR A O 1
ATOM 2900 N N . PRO A 1 390 ? -22.732 36.554 -29.438 1.00 55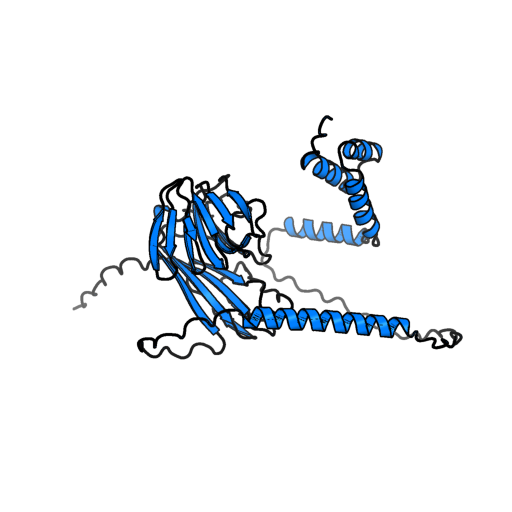.94 390 PRO A N 1
ATOM 2901 C CA . PRO A 1 390 ? -22.269 36.835 -30.784 1.00 55.94 390 PRO A CA 1
ATOM 2902 C C . PRO A 1 390 ? -22.075 38.347 -30.913 1.00 55.94 390 PRO A C 1
ATOM 2904 O O . PRO A 1 390 ? -22.972 39.128 -30.592 1.00 55.94 390 PRO A O 1
ATOM 2907 N N . THR A 1 391 ? -20.874 38.752 -31.315 1.00 60.69 391 THR A N 1
ATOM 2908 C CA . THR A 1 391 ? -20.559 40.147 -31.621 1.00 60.69 391 THR A CA 1
ATOM 2909 C C . THR A 1 391 ? -21.421 40.586 -32.816 1.00 60.69 391 THR A C 1
ATOM 2911 O O . THR A 1 391 ? -21.498 39.816 -33.777 1.00 60.69 391 THR A O 1
ATOM 2914 N N . PRO A 1 392 ? -22.094 41.751 -32.748 1.00 65.19 392 PRO A N 1
ATOM 2915 C CA . PRO A 1 392 ? -22.987 42.232 -33.805 1.00 65.19 392 PRO A CA 1
ATOM 2916 C C . PRO A 1 392 ? -22.274 42.570 -35.117 1.00 65.19 392 PRO A C 1
ATOM 2918 O O . PRO A 1 392 ? -21.077 42.948 -35.069 1.00 65.19 392 PRO A O 1
#

Solvent-accessible surface area (backbone atoms only — not comparable to full-atom values): 23379 Å² total; per-residue (Å²): 134,85,81,77,76,76,69,58,74,68,50,57,51,51,38,50,52,39,61,73,74,63,54,56,72,69,58,52,50,63,44,42,67,74,49,60,68,70,56,55,50,49,55,49,51,58,52,64,73,59,71,58,82,74,74,55,69,70,54,53,60,43,54,51,48,53,52,53,51,63,75,70,50,81,86,66,94,64,89,78,79,81,79,79,76,80,82,78,83,86,79,88,77,91,75,86,77,80,87,78,81,86,77,82,79,81,82,73,81,50,74,68,61,60,52,53,55,53,53,53,52,53,51,53,50,54,53,52,53,51,51,51,58,58,58,72,69,57,78,77,76,79,82,78,73,88,74,80,88,63,83,84,72,76,84,65,69,82,47,59,48,80,40,84,65,43,80,44,78,46,59,56,92,44,56,36,73,45,82,42,20,36,36,35,42,36,44,35,38,33,45,60,71,44,67,31,61,46,72,54,87,55,50,59,19,30,30,37,39,36,30,71,34,40,29,42,32,39,30,30,70,42,67,31,42,34,37,42,62,84,76,52,72,48,78,44,56,49,70,45,75,48,79,37,43,57,50,15,32,40,41,44,46,40,61,43,35,34,37,42,27,20,78,36,97,42,53,21,36,33,38,43,37,37,35,24,44,34,87,83,72,80,76,89,67,97,75,37,73,81,52,43,75,48,94,51,52,40,75,50,77,44,64,44,75,82,56,48,29,31,42,36,34,29,43,33,41,28,31,52,69,25,70,44,70,57,66,80,50,73,50,73,43,57,36,61,69,78,75,58,101,71,77,76,73,63,84,69,71,70,68,83,52,98,60,92,77,54,55,50,63,35,86,40,93,53,67,45,54,34,42,38,36,25,37,31,70,51,79,65,79,77,66,79,76,77,74,72,76,79,80,131

pLDDT: mean 79.21, std 18.55, range [35.38, 98.69]

Sequence (392 aa):
MRRRSRPGPDHLNRYWIALLQGAPPEELARLAEPLDPAMVETIRRMRAGRTGPRPNPAFARRLERDLVGTFTTPARLGTVPLRLAPRRPVNGRTEAVPPRTRWAPTSRWSHRRARTWVTCAAILLVVGAGYLAVRANFPEPPRRLPAADGPTATPGPAGIVERALVEFPVPEDALPNGDTTSASLAHIVIPVGVRSTWEPTCCPGLLVEYVVAGEYAVRAGASILVWRGYGTTETIPAGTEVVLGPGDGLFSRNETAVEGANVGAHPVDLLSWIAIENPDGIYGGHQLPGWEVGRHDVTGTQAIPPNPATIRLRRIDLAPGAVVPAQPGIVPLAISLPTTGAGTPTDVAPSFGKGNTRTIVNAGSGPLTVYALTLEPALGPVGPSTAGTPTP

Mean predicted aligned error: 16.73 Å

Organism: NCBI:txid1645740

Nearest PDB structures (foldseek):
  3kmh-assembly1_A  TM=5.614E-01  e=6.221E-04  Escherichia coli O157:H7
  3kmh-assembly1_B  TM=5.611E-01  e=8.101E-04  Escherichia coli O157:H7
  3mpb-assembly1_A  TM=5.173E-01  e=1.112E-03  Escherichia coli O157:H7
  5oo8-assembly1_A  TM=3.146E-01  e=7.600E-02  Streptomyces coeruleorubidus
  5ooa-assembly1_A  TM=3.131E-01  e=1.222E-01  Streptomyces coeruleorubidus

Radius of gyration: 29.29 Å; Cα contacts (8 Å, |Δi|>4): 618; chains: 1; bounding box: 82×86×72 Å

Foldseek 3Di:
DDPDDQDDPVLVVVLVVCVVVVHDPVVNVVSCVSPDPVVVVVVVVVVVVVPDPDPDVVVVVVVVCVVVVVVPDDDDPDDDPPPDDDDDDDDDDDDDDDDDDDDDPDPPVDPVVVVVVVVVVVVVVVVVVVVVVVVVPDPDDDDDDDDDDDPDDDDDDPFKDKDWLDKAWDDLVQAAADQWKKKKKWKKKAFAFDKWKDQQPDDKHKKKKAWQAAKKKKAKQAWKWKAARVGDIDIDGHRDIDIHGHSMMIIDISNIMMMMHRHGPGIITMIMIIIGRDPPQDDPDRDTPRMDIDPFMDMDTFHDDSATKIKIKMKMKGAAFDKDFQDDAGDKDKGWDQDPPDDDDDPQNCPPDPDRRRMGTRNDNGITIMIIMHIHGDPPPPPPPPPPDPDD

Secondary structure (DSSP, 8-state):
----PPPPHHHHHHHHHHHHHT--HHHHHHHHTTS-HHHHHHHHHHHHHT-PPPPPHHHHHHHHHHHHHHHHS-----------PPPPP-----PPPP------------HHHHHHHHHHHHHHHHHHHHHHHHHHTSPPPPPPPPPP----PPPPSTTEEEEEEEEEEEPGGGS--EEEEEEEEEEEEE-TT-EEEE---S--EEEEEEEEES-EEEEESS-EEEEETTTEEEEEPTT-EEEE-TT-EEEEETTS-EEEEE-SSS-EEEEEEEEEE-TTS----S--TTPEEPTT-EEEEEEE-SS-EEEEEEEEEE-TT-EEPPPSSS--EE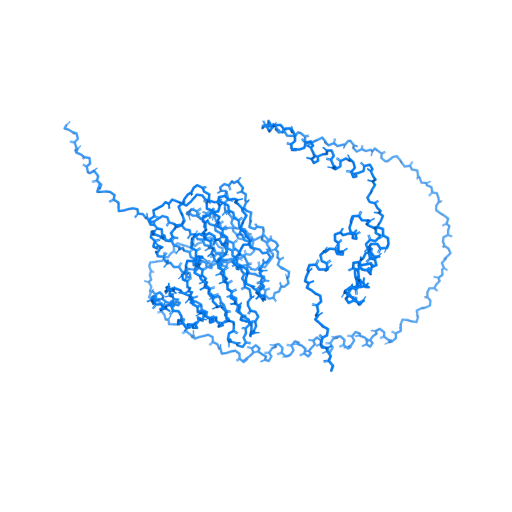EE-S--SSS----------SSS---EE--SSS-EEEEEEEEEEP---------PPPP-